Protein AF-A0AA43XLQ8-F1 (afdb_monomer)

Mean predicted aligned error: 7.28 Å

Solvent-accessible surface area (backbone atoms only — not comparable to full-atom values): 26152 Å² total; per-residue (Å²): 112,74,66,59,52,55,52,51,50,52,51,51,52,53,52,49,51,51,51,51,29,62,69,26,48,48,30,49,65,50,53,65,51,51,54,58,54,24,73,74,65,83,45,82,80,80,60,92,58,42,66,61,52,17,30,48,34,40,68,54,58,71,58,73,44,87,65,28,51,55,45,59,53,69,38,20,58,59,48,51,73,43,48,46,49,59,72,59,63,74,63,28,41,79,79,71,58,62,76,65,50,43,72,56,41,68,89,43,105,58,74,56,87,48,69,36,69,64,43,58,72,78,36,66,66,88,72,57,66,35,42,43,27,49,44,31,41,49,55,48,55,48,66,53,79,64,44,72,75,60,67,26,56,58,54,21,51,52,50,50,63,73,67,49,59,74,74,64,90,67,60,83,88,61,51,69,46,75,47,73,63,53,95,56,67,73,90,66,60,49,39,38,30,41,35,42,40,48,56,95,59,68,53,53,57,48,32,39,23,34,30,34,41,70,58,54,68,67,46,43,50,26,20,61,66,76,56,56,79,78,46,69,68,63,51,51,52,51,50,54,48,52,54,48,51,60,72,69,65,39,46,35,36,36,30,21,30,46,58,39,55,68,73,49,51,44,60,54,47,51,46,20,18,75,70,60,18,30,40,35,36,12,28,27,39,44,41,23,54,76,39,33,51,44,46,34,40,36,41,30,44,41,32,58,53,98,88,41,71,35,37,49,57,48,72,40,63,62,72,43,78,43,73,65,55,51,53,54,45,44,72,73,70,32,42,71,73,51,62,83,46,30,67,46,53,43,38,36,47,28,86,38,30,32,38,73,41,56,40,56,39,63,74,41,60,66,70,56,51,68,46,33,43,64,32,56,30,40,35,33,18,19,74,59,78,64,52,71,63,52,54,52,46,52,57,46,45,11,41,65,27,54,20,34,33,37,33,7,16,23,8,85,61,18,69,21,30,34,33,40,35,36,56,88,94,66,15,59,73,35,75,38,73,50,56,91,66,73,47,68,52,71,37,77,47,60,49,48,65,50,51,61,50,61,66,45,53,70,75,61,27,68,75,40,82,83,42,55,69,80,42,88,91,58,49,51,65,51,48,51,51,52,66,72,75,106

Secondary structure (DSSP, 8-state):
-HHHHHHHHHHHHHHHHHHHHHHHTTBTHHHHHHHHHHHHTT-PPPPTTHHHHHHHHHHTT-S-GGGSSSGGGGGBTTGGG-SBSTT------GGG-SSSSTTTSTT-SS----B-HHHHHHS-----HHHHHHHHHHHHHHH--SS---THHHHHHHHHHHTTGGG----GGGSPEEE------GGG-EEEEEEEE--SS--SEEEEEEEE----HHHHHHHHTT-----HHHHHHHHHHHHHHHHTT-SEEEPPTT-B-GGGHHHHHHHHHHHT-EEEEEEEEEE-TT-BEEEEEEEEEEEEETTEEEEEEEEEE-S---HHHHHHHHHTTPBPP--SSEEEEEEEETTEEEEEEEGGGGG-HHHHHHTTTT-SEEEEE---S-HHHHHHHHHHHIIIIISEEEEE--TTT--EEEE-SS-TTTSEEEEE---SS-EEEEEEEEHHHHHHHHHS-HHHHHH--SSPPPPTT--HHHHHHHHHH-

Radius of gyration: 24.79 Å; Cα contacts (8 Å, |Δi|>4): 915; chains: 1; bounding box: 63×49×90 Å

Structure (mmCIF, N/CA/C/O backbone):
data_AF-A0AA43XLQ8-F1
#
_entry.id   AF-A0AA43XLQ8-F1
#
loop_
_atom_site.group_PDB
_atom_site.id
_atom_site.type_symbol
_atom_site.label_atom_id
_atom_site.label_alt_id
_atom_site.label_comp_id
_atom_site.label_asym_id
_atom_site.label_entity_id
_atom_site.label_seq_id
_atom_site.pdbx_PDB_ins_code
_atom_site.Cartn_x
_atom_site.Cartn_y
_atom_site.Cartn_z
_atom_site.occupancy
_atom_site.B_iso_or_equiv
_atom_site.auth_seq_id
_atom_site.auth_comp_id
_atom_site.auth_asym_id
_atom_site.auth_atom_id
_atom_site.pdbx_PDB_model_num
ATOM 1 N N . MET A 1 1 ? 1.310 13.097 -62.082 1.00 57.84 1 MET A N 1
ATOM 2 C CA . MET A 1 1 ? 0.957 11.787 -61.476 1.00 57.84 1 MET A CA 1
ATOM 3 C C . MET A 1 1 ? 2.176 11.044 -60.933 1.00 57.84 1 MET A C 1
ATOM 5 O O . MET A 1 1 ? 2.191 10.805 -59.738 1.00 57.84 1 MET A O 1
ATOM 9 N N . LYS A 1 2 ? 3.208 10.740 -61.739 1.00 58.69 2 LYS A N 1
ATOM 10 C CA . LYS A 1 2 ? 4.413 10.018 -61.265 1.00 58.69 2 LYS A CA 1
ATOM 11 C C . LYS A 1 2 ? 5.279 10.787 -60.248 1.00 58.69 2 LYS A C 1
ATOM 13 O O . LYS A 1 2 ? 5.874 10.162 -59.378 1.00 58.69 2 LYS A O 1
ATOM 18 N N . GLU A 1 3 ? 5.339 12.121 -60.325 1.00 61.22 3 GLU A N 1
ATOM 19 C CA . GLU A 1 3 ? 6.032 12.942 -59.311 1.00 61.22 3 GLU A CA 1
ATOM 20 C C . GLU A 1 3 ? 5.345 12.865 -57.942 1.00 61.22 3 GLU A C 1
ATOM 22 O O . GLU A 1 3 ? 6.008 12.542 -56.960 1.00 61.22 3 GLU A O 1
ATOM 27 N N . ASN A 1 4 ? 4.016 13.014 -57.894 1.00 73.56 4 ASN A N 1
ATOM 28 C CA . ASN A 1 4 ? 3.243 12.860 -56.655 1.00 73.56 4 ASN A CA 1
ATOM 29 C C . ASN A 1 4 ? 3.383 11.453 -56.051 1.00 73.56 4 ASN A C 1
ATOM 31 O O . ASN A 1 4 ? 3.416 11.310 -54.837 1.00 73.56 4 ASN A O 1
ATOM 35 N N . GLU A 1 5 ? 3.481 10.405 -56.873 1.00 81.12 5 GLU A N 1
ATOM 36 C CA . GLU A 1 5 ? 3.654 9.028 -56.390 1.00 81.12 5 GLU A CA 1
ATOM 37 C C . GLU A 1 5 ? 5.019 8.816 -55.715 1.00 81.12 5 GLU A C 1
ATOM 39 O O . GLU A 1 5 ? 5.106 8.202 -54.649 1.00 81.12 5 GLU A O 1
ATOM 44 N N . LYS A 1 6 ? 6.087 9.379 -56.293 1.00 84.56 6 LYS A N 1
ATOM 45 C CA . LYS A 1 6 ? 7.432 9.337 -55.705 1.00 84.56 6 LYS A CA 1
ATOM 46 C C . LYS A 1 6 ? 7.492 10.111 -54.387 1.00 84.56 6 LYS A C 1
ATOM 48 O O . LYS A 1 6 ? 8.097 9.633 -53.430 1.00 84.56 6 LYS A O 1
ATOM 53 N N . GLU A 1 7 ? 6.853 11.274 -54.336 1.00 89.00 7 GLU A N 1
ATOM 54 C CA . GLU A 1 7 ? 6.791 12.117 -53.141 1.00 89.00 7 GLU A CA 1
ATOM 55 C C . GLU A 1 7 ? 5.996 11.437 -52.012 1.00 89.00 7 GLU A C 1
ATOM 57 O O . GLU A 1 7 ? 6.475 11.327 -50.884 1.00 89.00 7 GLU A O 1
ATOM 62 N N . VAL A 1 8 ? 4.827 10.867 -52.328 1.00 88.75 8 VAL A N 1
ATOM 63 C CA . VAL A 1 8 ? 4.016 10.086 -51.378 1.00 88.75 8 VAL A CA 1
ATOM 64 C C . VAL A 1 8 ? 4.800 8.895 -50.832 1.00 88.75 8 VAL A C 1
ATOM 66 O O . VAL A 1 8 ? 4.791 8.664 -49.623 1.00 88.75 8 VAL A O 1
ATOM 69 N N . LYS A 1 9 ? 5.527 8.164 -51.686 1.00 85.25 9 LYS A N 1
ATOM 70 C CA . LYS A 1 9 ? 6.374 7.049 -51.243 1.00 85.25 9 LYS A CA 1
ATOM 71 C C . LYS A 1 9 ? 7.441 7.510 -50.245 1.00 85.25 9 LYS A C 1
ATOM 73 O O . LYS A 1 9 ? 7.576 6.898 -49.190 1.00 85.25 9 LYS A O 1
ATOM 78 N N . GLN A 1 10 ? 8.134 8.615 -50.526 1.00 86.38 10 GLN A N 1
ATOM 79 C CA . GLN A 1 10 ? 9.132 9.184 -49.612 1.00 86.38 10 GLN A CA 1
ATOM 80 C C . GLN A 1 10 ? 8.523 9.607 -48.267 1.00 86.38 10 GLN A C 1
ATOM 82 O O . GLN A 1 10 ? 9.119 9.376 -47.213 1.00 86.38 10 GLN A O 1
ATOM 87 N N . TYR A 1 11 ? 7.324 10.197 -48.276 1.00 88.94 11 TYR A N 1
ATOM 88 C CA . TYR A 1 11 ? 6.622 10.545 -47.040 1.00 88.94 11 TYR A CA 1
ATOM 89 C C . TYR A 1 11 ? 6.239 9.314 -46.218 1.00 88.94 11 TYR A C 1
ATOM 91 O O . TYR A 1 11 ? 6.401 9.327 -44.996 1.00 88.94 11 TYR A O 1
ATOM 99 N N . LEU A 1 12 ? 5.764 8.250 -46.869 1.00 87.12 12 LEU A N 1
ATOM 100 C CA . LEU A 1 12 ? 5.409 6.998 -46.203 1.00 87.12 12 LEU A CA 1
ATOM 101 C C . LEU A 1 12 ? 6.636 6.293 -45.613 1.00 87.12 12 LEU A C 1
ATOM 103 O O . LEU A 1 12 ? 6.569 5.832 -44.475 1.00 87.12 12 LEU A O 1
ATOM 107 N N . GLU A 1 13 ? 7.763 6.268 -46.330 1.00 83.94 13 GLU A N 1
ATOM 108 C CA . GLU A 1 13 ? 9.038 5.735 -45.826 1.00 83.94 13 GLU A CA 1
ATOM 109 C C . GLU A 1 13 ? 9.489 6.501 -44.574 1.00 83.94 13 GLU A C 1
ATOM 111 O O . GLU A 1 13 ? 9.704 5.908 -43.517 1.00 83.94 13 GLU A O 1
ATOM 116 N N . LYS A 1 14 ? 9.491 7.840 -44.630 1.00 84.88 14 LYS A N 1
ATOM 117 C CA . LYS A 1 14 ? 9.843 8.683 -43.478 1.00 84.88 14 LYS A CA 1
ATOM 118 C C . LYS A 1 14 ? 8.888 8.501 -42.293 1.00 84.88 14 LYS A C 1
ATOM 120 O O . LYS A 1 14 ? 9.316 8.522 -41.138 1.00 84.88 14 LYS A O 1
ATOM 125 N N . HIS A 1 15 ? 7.591 8.340 -42.553 1.00 87.50 15 HIS A N 1
ATOM 126 C CA . HIS A 1 15 ? 6.604 8.061 -41.512 1.00 87.50 15 HIS A CA 1
ATOM 127 C C . HIS A 1 15 ? 6.838 6.692 -40.856 1.00 87.50 15 HIS A C 1
ATOM 129 O O . HIS A 1 15 ? 6.741 6.571 -39.631 1.00 87.50 15 HIS A O 1
ATOM 135 N N . CYS A 1 16 ? 7.182 5.678 -41.654 1.00 85.81 16 CYS A N 1
ATOM 136 C CA . CYS A 1 16 ? 7.530 4.348 -41.167 1.00 85.81 16 CYS A CA 1
ATOM 137 C C . CYS A 1 16 ? 8.781 4.398 -40.277 1.00 85.81 16 CYS A C 1
ATOM 139 O O . CYS A 1 16 ? 8.730 3.928 -39.139 1.00 85.81 16 CYS A O 1
ATOM 141 N N . ASP A 1 17 ? 9.846 5.069 -40.731 1.00 85.25 17 ASP A N 1
ATOM 142 C CA . ASP A 1 17 ? 11.076 5.276 -39.956 1.00 85.25 17 ASP A CA 1
ATOM 143 C C . ASP A 1 17 ? 10.790 5.913 -38.595 1.00 85.25 17 ASP A C 1
ATOM 145 O O . ASP A 1 17 ? 11.192 5.386 -37.557 1.00 85.25 17 ASP A O 1
ATOM 149 N N . LEU A 1 18 ? 10.044 7.020 -38.573 1.00 86.75 18 LEU A N 1
ATOM 150 C CA . LEU A 1 18 ? 9.690 7.707 -37.329 1.00 86.75 18 LEU A CA 1
ATOM 151 C C . LEU A 1 18 ? 8.863 6.819 -36.392 1.00 86.75 18 LEU A C 1
ATOM 153 O O . LEU A 1 18 ? 9.081 6.834 -35.179 1.00 86.75 18 LEU A O 1
ATOM 157 N N . SER A 1 19 ? 7.947 6.024 -36.942 1.00 87.75 19 SER A N 1
ATOM 158 C CA . SER A 1 19 ? 7.122 5.095 -36.165 1.00 87.75 19 SER A CA 1
ATOM 159 C C . SER A 1 19 ? 7.967 3.991 -35.522 1.00 87.75 19 SER A C 1
ATOM 161 O O . SER A 1 19 ? 7.789 3.690 -34.339 1.00 87.75 19 SER A O 1
ATOM 163 N N . ILE A 1 20 ? 8.938 3.438 -36.261 1.00 87.69 20 ILE A N 1
ATOM 164 C CA . ILE A 1 20 ? 9.906 2.459 -35.744 1.00 87.69 20 ILE A CA 1
ATOM 165 C C . ILE A 1 20 ? 10.763 3.098 -34.649 1.00 87.69 20 ILE A C 1
ATOM 167 O O . ILE A 1 20 ? 10.885 2.535 -33.561 1.00 87.69 20 ILE A O 1
ATOM 171 N N . VAL A 1 21 ? 11.308 4.295 -34.891 1.00 89.44 21 VAL A N 1
ATOM 172 C CA . VAL A 1 21 ? 12.135 5.025 -33.918 1.00 89.44 21 VAL A CA 1
ATOM 173 C C . VAL A 1 21 ? 11.363 5.258 -32.615 1.00 89.44 21 VAL A C 1
ATOM 175 O O . VAL A 1 21 ? 11.886 4.992 -31.530 1.00 89.44 21 VAL A O 1
ATOM 178 N N . GLN A 1 22 ? 10.105 5.702 -32.692 1.00 86.81 22 GLN A N 1
ATOM 179 C CA . GLN A 1 22 ? 9.258 5.913 -31.516 1.00 86.81 22 GLN A CA 1
ATOM 180 C C . GLN A 1 22 ? 8.972 4.607 -30.765 1.00 86.81 22 GLN A C 1
ATOM 182 O O . GLN A 1 22 ? 9.093 4.576 -29.537 1.00 86.81 22 GLN A O 1
ATOM 187 N N . ALA A 1 23 ? 8.635 3.526 -31.475 1.00 84.81 23 ALA A N 1
ATOM 188 C CA . ALA A 1 23 ? 8.345 2.222 -30.876 1.00 84.81 23 ALA A CA 1
ATOM 189 C C . ALA A 1 23 ? 9.579 1.597 -30.197 1.00 84.81 23 ALA A C 1
ATOM 191 O O . ALA A 1 23 ? 9.478 1.043 -29.100 1.00 84.81 23 ALA A O 1
ATOM 192 N N . CYS A 1 24 ? 10.754 1.738 -30.813 1.00 88.69 24 CYS A N 1
ATOM 193 C CA . CYS A 1 24 ? 12.018 1.183 -30.330 1.00 88.69 24 CYS A CA 1
ATOM 194 C C . CYS A 1 24 ? 12.719 2.080 -29.302 1.00 88.69 24 CYS A C 1
ATOM 196 O O . CYS A 1 24 ? 13.603 1.615 -28.583 1.00 88.69 24 CYS A O 1
ATOM 198 N N . SER A 1 25 ? 12.302 3.342 -29.162 1.00 88.50 25 SER A N 1
ATOM 199 C CA . SER A 1 25 ? 12.921 4.305 -28.244 1.00 88.50 25 SER A CA 1
ATOM 200 C C . SER A 1 25 ? 12.950 3.840 -26.786 1.00 88.50 25 SER A C 1
ATOM 202 O O . SER A 1 25 ? 13.812 4.268 -26.038 1.00 88.50 25 SER A O 1
ATOM 204 N N . LEU A 1 26 ? 12.092 2.926 -26.335 1.00 85.62 26 LEU A N 1
ATOM 205 C CA . LEU A 1 26 ? 12.175 2.381 -24.971 1.00 85.62 26 LEU A CA 1
ATOM 206 C C . LEU A 1 26 ? 13.019 1.101 -24.879 1.00 85.62 26 LEU A C 1
ATOM 208 O O . LEU A 1 26 ? 13.525 0.766 -23.807 1.00 85.62 26 LEU A O 1
ATOM 212 N N . ASN A 1 27 ? 13.209 0.398 -25.995 1.00 86.81 27 ASN A N 1
ATOM 213 C CA . ASN A 1 27 ? 13.949 -0.854 -26.071 1.00 86.81 27 ASN A CA 1
ATOM 214 C C . ASN A 1 27 ? 14.595 -1.024 -27.457 1.00 86.81 27 ASN A C 1
ATOM 216 O O . ASN A 1 27 ? 13.992 -1.570 -28.379 1.00 86.81 27 ASN A O 1
ATOM 220 N N . LEU A 1 28 ? 15.855 -0.606 -27.571 1.00 84.19 28 LEU A N 1
ATOM 221 C CA . LEU A 1 28 ? 16.672 -0.698 -28.783 1.00 84.19 28 LEU A CA 1
ATOM 222 C C . LEU A 1 28 ? 16.911 -2.148 -29.218 1.00 84.19 28 LEU A C 1
ATOM 224 O O . LEU A 1 28 ? 17.157 -2.394 -30.393 1.00 84.19 28 LEU A O 1
ATOM 228 N N . ASN A 1 29 ? 16.780 -3.133 -28.318 1.00 83.81 29 ASN A N 1
ATOM 229 C CA . ASN A 1 29 ? 16.884 -4.546 -28.704 1.00 83.81 29 ASN A CA 1
ATOM 230 C C . ASN A 1 29 ? 15.753 -4.979 -29.655 1.00 83.81 29 ASN A C 1
ATOM 232 O O . ASN A 1 29 ? 15.859 -6.023 -30.291 1.00 83.81 29 ASN A O 1
ATOM 236 N N . ILE A 1 30 ? 14.669 -4.202 -29.763 1.00 85.62 30 ILE A N 1
ATOM 237 C CA . ILE A 1 30 ? 13.607 -4.465 -30.740 1.00 85.62 30 ILE A CA 1
ATOM 238 C C . ILE A 1 30 ? 14.125 -4.258 -32.169 1.00 85.62 30 ILE A C 1
ATOM 240 O O . ILE A 1 30 ? 13.735 -5.016 -33.050 1.00 85.62 30 ILE A O 1
ATOM 244 N N . LEU A 1 31 ? 15.057 -3.325 -32.400 1.00 84.75 31 LEU A N 1
ATOM 245 C CA . LEU A 1 31 ? 15.636 -3.093 -33.731 1.00 84.75 31 LEU A CA 1
ATOM 246 C C . LEU A 1 31 ? 16.285 -4.365 -34.286 1.00 84.75 31 LEU A C 1
ATOM 248 O O . LEU A 1 31 ? 16.006 -4.768 -35.410 1.00 84.75 31 LEU A O 1
ATOM 252 N N . THR A 1 32 ? 17.045 -5.074 -33.449 1.00 82.25 32 THR A N 1
ATOM 253 C CA . THR A 1 32 ? 17.681 -6.347 -33.825 1.00 82.25 32 THR A CA 1
ATOM 254 C C . THR A 1 32 ? 16.678 -7.479 -34.056 1.00 82.25 32 THR A C 1
ATOM 256 O O . THR A 1 32 ? 16.993 -8.429 -34.770 1.00 82.25 32 THR A O 1
ATOM 259 N N . LEU A 1 33 ? 15.483 -7.416 -33.461 1.00 82.31 33 LEU A N 1
ATOM 260 C CA . LEU A 1 33 ? 14.405 -8.370 -33.736 1.00 82.31 33 LEU A CA 1
ATOM 261 C C . LEU A 1 33 ? 13.724 -8.063 -35.074 1.00 82.31 33 LEU A C 1
ATOM 263 O O . LEU A 1 33 ? 13.536 -8.980 -35.868 1.00 82.31 33 LEU A O 1
ATOM 267 N N . ILE A 1 34 ? 13.424 -6.789 -35.343 1.00 81.25 34 ILE A N 1
ATOM 268 C CA . ILE A 1 34 ? 12.820 -6.347 -36.609 1.00 81.25 34 ILE A CA 1
ATOM 269 C C . ILE A 1 34 ? 13.750 -6.672 -37.785 1.00 81.25 34 ILE A C 1
ATOM 271 O O . ILE A 1 34 ? 13.300 -7.203 -38.794 1.00 81.25 34 ILE A O 1
ATOM 275 N N . GLU A 1 35 ? 15.057 -6.425 -37.656 1.00 79.44 35 GLU A N 1
ATOM 276 C CA . GLU A 1 35 ? 16.027 -6.760 -38.707 1.00 79.44 35 GLU A CA 1
ATOM 277 C C . GLU A 1 35 ? 16.051 -8.256 -39.043 1.00 79.44 35 GLU A C 1
ATOM 279 O O . GLU A 1 35 ? 16.190 -8.623 -40.210 1.00 79.44 35 GLU A O 1
ATOM 284 N N . LYS A 1 36 ? 15.925 -9.127 -38.033 1.00 78.69 36 LYS A N 1
ATOM 285 C CA . LYS A 1 36 ? 15.881 -10.581 -38.240 1.00 78.69 36 LYS A CA 1
ATOM 286 C C . LYS A 1 36 ? 14.610 -11.010 -38.967 1.00 78.69 36 LYS A C 1
ATOM 288 O O . LYS A 1 36 ? 14.699 -11.843 -39.862 1.00 78.69 36 LYS A O 1
ATOM 293 N N . ASP A 1 37 ? 13.470 -10.435 -38.598 1.00 77.44 37 ASP A N 1
ATOM 294 C CA . ASP A 1 37 ? 12.170 -10.757 -39.192 1.00 77.44 37 ASP A CA 1
ATOM 295 C C . ASP A 1 37 ? 12.058 -10.237 -40.638 1.00 77.44 37 ASP A C 1
ATOM 297 O O . ASP A 1 37 ? 11.643 -10.958 -41.543 1.00 77.44 37 ASP A O 1
ATOM 301 N N . ASN A 1 38 ? 12.546 -9.021 -40.908 1.00 74.88 38 ASN A N 1
ATOM 302 C CA . ASN A 1 38 ? 12.497 -8.429 -42.249 1.00 74.88 38 ASN A CA 1
ATOM 303 C C . ASN A 1 38 ? 13.433 -9.120 -43.248 1.00 74.88 38 ASN A C 1
ATOM 305 O O . ASN A 1 38 ? 13.084 -9.215 -44.423 1.00 74.88 38 ASN A O 1
ATOM 309 N N . ARG A 1 39 ? 14.584 -9.649 -42.802 1.00 65.50 39 ARG A N 1
ATOM 310 C CA . ARG A 1 39 ? 15.455 -10.494 -43.646 1.00 65.50 39 ARG A CA 1
ATOM 311 C C . ARG A 1 39 ? 14.777 -11.795 -44.077 1.00 65.50 39 ARG A C 1
ATOM 313 O O . ARG A 1 39 ? 15.174 -12.352 -45.092 1.00 65.50 39 ARG A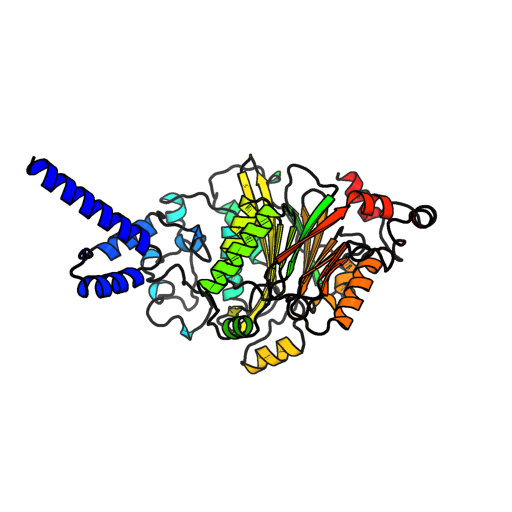 O 1
ATOM 320 N N . ALA A 1 40 ? 13.796 -12.283 -43.317 1.00 63.31 40 ALA A N 1
ATOM 321 C CA . ALA A 1 40 ? 13.066 -13.504 -43.643 1.00 63.31 40 ALA A CA 1
ATOM 322 C C . ALA A 1 40 ? 11.910 -13.273 -44.637 1.00 63.31 40 ALA A C 1
ATOM 324 O O . ALA A 1 40 ? 11.485 -14.227 -45.279 1.00 63.31 40 ALA A O 1
ATOM 325 N N . ASN A 1 41 ? 11.426 -12.030 -44.779 1.00 64.62 41 ASN A N 1
ATOM 326 C CA . ASN A 1 41 ? 10.175 -11.705 -45.479 1.00 64.62 41 ASN A CA 1
ATOM 327 C C . ASN A 1 41 ? 10.313 -10.629 -46.582 1.00 64.62 41 ASN A C 1
ATOM 329 O O . ASN A 1 41 ? 9.302 -10.051 -46.974 1.00 64.62 41 ASN A O 1
ATOM 333 N N . ASP A 1 42 ? 11.531 -10.301 -47.041 1.00 64.69 42 ASP A N 1
ATOM 334 C CA . ASP A 1 42 ? 11.804 -9.176 -47.967 1.00 64.69 42 ASP A CA 1
ATOM 335 C C . ASP A 1 42 ? 11.136 -7.848 -47.527 1.00 64.69 42 ASP A C 1
ATOM 337 O O . ASP A 1 42 ? 10.612 -7.068 -48.325 1.00 64.69 42 ASP A O 1
ATOM 341 N N . GLY A 1 43 ? 11.139 -7.598 -46.212 1.00 66.88 43 GLY A N 1
ATOM 342 C CA . GLY A 1 43 ? 10.469 -6.460 -45.580 1.00 66.88 43 GLY A CA 1
ATOM 343 C C . GLY A 1 43 ? 11.244 -5.137 -45.649 1.00 66.88 43 GLY A C 1
ATOM 344 O O . GLY A 1 43 ? 12.369 -5.053 -46.145 1.00 66.88 43 GLY A O 1
ATOM 345 N N . TYR A 1 44 ? 10.646 -4.078 -45.092 1.00 70.94 44 TYR A N 1
ATOM 346 C CA . TYR A 1 44 ? 11.248 -2.742 -44.996 1.00 70.94 44 TYR A CA 1
ATOM 347 C C . TYR A 1 44 ? 12.640 -2.780 -44.334 1.00 70.94 44 TYR A C 1
ATOM 349 O O . TYR A 1 44 ? 12.805 -3.319 -43.237 1.00 70.94 44 TYR A O 1
ATOM 357 N N . LYS A 1 45 ? 13.661 -2.196 -44.972 1.00 74.25 45 LYS A N 1
ATOM 358 C CA . LYS A 1 45 ? 15.013 -2.136 -44.395 1.00 74.25 45 LYS A CA 1
ATOM 359 C C . LYS A 1 45 ? 15.100 -0.992 -43.391 1.00 74.25 45 LYS A C 1
ATOM 361 O O . LYS A 1 45 ? 14.901 0.160 -43.756 1.00 74.25 45 LYS A O 1
ATOM 366 N N . ILE A 1 46 ? 15.429 -1.320 -42.142 1.00 76.88 46 ILE A N 1
ATOM 367 C CA . ILE A 1 46 ? 15.698 -0.316 -41.109 1.00 76.88 46 ILE A CA 1
ATOM 368 C C . ILE A 1 46 ? 16.910 0.522 -41.530 1.00 76.88 46 ILE A C 1
ATOM 370 O O . ILE A 1 46 ? 17.914 -0.015 -42.000 1.00 76.88 46 ILE A O 1
ATOM 374 N N . ASN A 1 47 ? 16.805 1.838 -41.360 1.00 77.38 47 ASN A N 1
ATOM 375 C CA . ASN A 1 47 ? 17.886 2.778 -41.622 1.00 77.38 47 ASN A CA 1
ATOM 376 C C . ASN A 1 47 ? 19.035 2.587 -40.611 1.00 77.38 47 ASN A C 1
ATOM 378 O O . ASN A 1 47 ? 18.804 2.470 -39.409 1.00 77.38 47 ASN A O 1
ATOM 382 N N . GLU A 1 48 ? 20.286 2.620 -41.071 1.00 78.25 48 GLU A N 1
ATOM 383 C CA . GLU A 1 48 ? 21.473 2.470 -40.211 1.00 78.25 48 GLU A CA 1
ATOM 384 C C . GLU A 1 48 ? 21.525 3.505 -39.068 1.00 78.25 48 GLU A C 1
ATOM 386 O O . GLU A 1 48 ? 22.066 3.231 -37.999 1.00 78.25 48 GLU A O 1
ATOM 391 N N . ASN A 1 49 ? 20.911 4.681 -39.247 1.00 85.31 49 ASN A N 1
ATOM 392 C CA . ASN A 1 49 ? 20.861 5.737 -38.231 1.00 85.31 49 ASN A CA 1
ATOM 393 C C . ASN A 1 49 ? 19.674 5.611 -37.241 1.00 85.31 49 ASN A C 1
ATOM 395 O O . ASN A 1 49 ? 19.532 6.439 -36.340 1.00 85.31 49 ASN A O 1
ATOM 399 N N . THR A 1 50 ? 18.807 4.596 -37.354 1.00 86.81 50 THR A N 1
ATOM 400 C CA . THR A 1 50 ? 17.612 4.453 -36.495 1.00 86.81 50 THR A CA 1
ATOM 401 C C . THR A 1 50 ? 17.952 4.407 -34.999 1.00 86.81 50 THR A C 1
ATOM 403 O O . THR A 1 50 ? 17.245 5.024 -34.202 1.00 86.81 50 THR A O 1
ATOM 406 N N . GLU A 1 51 ? 19.048 3.751 -34.599 1.00 87.31 51 GLU A N 1
ATOM 407 C CA . GLU A 1 51 ? 19.499 3.743 -33.196 1.00 87.31 51 GLU A CA 1
ATOM 408 C C . GLU A 1 51 ? 19.848 5.161 -32.709 1.00 87.31 51 GLU A C 1
ATOM 410 O O . GLU A 1 51 ? 19.365 5.589 -31.658 1.00 87.31 51 GLU A O 1
ATOM 415 N N . GLY A 1 52 ? 20.594 5.931 -33.509 1.00 89.12 52 GLY A N 1
ATOM 416 C CA . GLY A 1 52 ? 20.948 7.318 -33.201 1.00 89.12 52 GLY A CA 1
ATOM 417 C C . GLY A 1 52 ? 19.729 8.239 -33.080 1.00 89.12 52 GLY A C 1
ATOM 418 O O . GLY A 1 52 ? 19.686 9.103 -32.199 1.00 89.12 52 GLY A O 1
ATOM 419 N N . GLU A 1 53 ? 18.698 8.034 -33.905 1.00 90.44 53 GLU A N 1
ATOM 420 C CA . GLU A 1 53 ? 17.422 8.754 -33.789 1.00 90.44 53 GLU A CA 1
ATOM 421 C C . GLU A 1 53 ? 16.645 8.367 -32.518 1.00 90.44 53 GLU A C 1
ATOM 423 O O . GLU A 1 53 ? 16.086 9.240 -31.845 1.00 90.44 53 GLU A O 1
ATOM 428 N N . CYS A 1 54 ? 16.668 7.092 -32.107 1.00 89.50 54 CYS A N 1
ATOM 429 C CA . CYS A 1 54 ? 16.098 6.679 -30.823 1.00 89.50 54 CYS A CA 1
ATOM 430 C C . CYS A 1 54 ? 16.815 7.360 -29.643 1.00 89.50 54 CYS A C 1
ATOM 432 O O . CYS A 1 54 ? 16.158 7.840 -28.715 1.00 89.50 54 CYS A O 1
ATOM 434 N N . GLU A 1 55 ? 18.150 7.449 -29.674 1.00 87.75 55 GLU A N 1
ATOM 435 C CA . GLU A 1 55 ? 18.929 8.166 -28.655 1.00 87.75 55 GLU A CA 1
ATOM 436 C C . GLU A 1 55 ? 18.592 9.664 -28.615 1.00 87.75 55 GLU A C 1
ATOM 438 O O . GLU A 1 55 ? 18.544 10.267 -27.539 1.00 87.75 55 GLU A O 1
ATOM 443 N N . LYS A 1 56 ? 18.345 10.291 -29.774 1.00 88.56 56 LYS A N 1
ATOM 444 C CA . LYS A 1 56 ? 17.897 11.691 -29.853 1.00 88.56 56 LYS A CA 1
ATOM 445 C C . LYS A 1 56 ? 16.515 11.880 -29.224 1.00 88.56 56 LYS A C 1
ATOM 447 O O . LYS A 1 56 ? 16.371 12.791 -28.411 1.00 88.56 56 LYS A O 1
ATOM 452 N N . LEU A 1 57 ? 15.538 11.007 -29.504 1.00 89.06 57 LEU A N 1
ATOM 453 C CA . LEU A 1 57 ? 14.214 11.070 -28.859 1.00 89.06 57 LEU A CA 1
ATOM 454 C C . LEU A 1 57 ? 14.307 10.964 -27.333 1.00 89.06 57 LEU A C 1
ATOM 456 O O . LEU A 1 57 ? 13.643 11.718 -26.623 1.00 89.06 57 LEU A O 1
ATOM 460 N N . ARG A 1 58 ? 15.158 10.068 -26.818 1.00 86.81 58 ARG A N 1
ATOM 461 C CA . ARG A 1 58 ? 15.402 9.938 -25.371 1.00 86.81 58 ARG A CA 1
ATOM 462 C C . ARG A 1 58 ? 16.001 11.203 -24.775 1.00 86.81 58 ARG A C 1
ATOM 464 O O . ARG A 1 58 ? 15.509 11.683 -23.759 1.00 86.81 58 ARG A O 1
ATOM 471 N N . ARG A 1 59 ? 17.043 11.757 -25.410 1.00 84.38 59 ARG A N 1
ATOM 472 C CA . ARG A 1 59 ? 17.682 13.014 -24.976 1.00 84.38 59 ARG A CA 1
ATOM 473 C C . ARG A 1 59 ? 16.703 14.183 -24.968 1.00 84.38 59 ARG A C 1
ATOM 475 O O . ARG A 1 59 ? 16.771 15.013 -24.069 1.00 84.38 59 ARG A O 1
ATOM 482 N N . ALA A 1 60 ? 15.785 14.211 -25.930 1.00 86.50 60 ALA A N 1
ATOM 483 C CA . ALA A 1 60 ? 14.719 15.200 -26.018 1.00 86.50 60 ALA A CA 1
ATOM 484 C C . ALA A 1 60 ? 13.537 14.931 -25.065 1.00 86.50 60 ALA A C 1
ATOM 486 O O . ALA A 1 60 ? 12.591 15.712 -25.062 1.00 86.50 60 ALA A O 1
ATOM 487 N N . ASN A 1 61 ? 13.564 13.852 -24.269 1.00 85.06 61 ASN A N 1
ATOM 488 C CA . ASN A 1 61 ? 12.464 13.435 -23.389 1.00 85.06 61 ASN A CA 1
ATOM 489 C C . ASN A 1 61 ? 11.126 13.225 -24.136 1.00 85.06 61 ASN A C 1
ATOM 491 O O . ASN A 1 61 ? 10.047 13.411 -23.584 1.00 85.06 61 ASN A O 1
ATOM 495 N N . LEU A 1 62 ? 11.191 12.826 -25.412 1.00 86.62 62 LEU A N 1
ATOM 496 C CA . LEU A 1 62 ? 10.033 12.567 -26.277 1.00 86.62 62 LEU A CA 1
ATOM 497 C C . LEU A 1 62 ? 9.693 11.072 -26.312 1.00 86.62 62 LEU A C 1
ATOM 499 O O . LEU A 1 62 ? 9.464 10.484 -27.370 1.00 86.62 62 LEU A O 1
ATOM 503 N N . ILE A 1 63 ? 9.695 10.443 -25.138 1.00 85.88 63 ILE A N 1
ATOM 504 C CA . ILE A 1 63 ? 9.370 9.027 -24.958 1.00 85.88 63 ILE A CA 1
ATOM 505 C C . ILE A 1 63 ? 8.190 8.876 -24.002 1.00 85.88 63 ILE A C 1
ATOM 507 O O . ILE A 1 63 ? 7.814 9.787 -23.272 1.00 85.88 63 ILE A O 1
ATOM 511 N N . LYS A 1 64 ? 7.576 7.694 -23.993 1.00 83.00 64 LYS A N 1
ATOM 512 C CA . LYS A 1 64 ? 6.464 7.404 -23.083 1.00 83.00 64 LYS A CA 1
ATOM 513 C C . LYS A 1 64 ? 7.000 7.040 -21.694 1.00 83.00 64 LYS A C 1
ATOM 515 O O . LYS A 1 64 ? 7.052 5.862 -21.350 1.00 83.00 64 LYS A O 1
ATOM 520 N N . ASP A 1 65 ? 7.360 8.045 -20.893 1.00 82.75 65 ASP A N 1
ATOM 521 C CA . ASP A 1 65 ? 7.953 7.870 -19.551 1.00 82.75 65 ASP A CA 1
ATOM 522 C C . ASP A 1 65 ? 7.116 6.986 -18.617 1.00 82.75 65 ASP A C 1
ATOM 524 O O . ASP A 1 65 ? 7.658 6.254 -17.796 1.00 82.75 65 ASP A O 1
ATOM 528 N N . ASN A 1 66 ? 5.789 6.997 -18.776 1.00 80.44 66 ASN A N 1
ATOM 529 C CA . ASN A 1 66 ? 4.866 6.172 -17.987 1.00 80.44 66 ASN A CA 1
ATOM 530 C C . ASN A 1 66 ? 5.048 4.653 -18.193 1.00 80.44 66 ASN A C 1
ATOM 532 O O . ASN A 1 66 ? 4.464 3.873 -17.445 1.00 80.44 66 ASN A O 1
ATOM 536 N N . TYR A 1 67 ? 5.798 4.223 -19.214 1.00 82.19 67 TYR A N 1
ATOM 537 C CA . TYR A 1 67 ? 6.163 2.816 -19.417 1.00 82.19 67 TYR A CA 1
ATOM 538 C C . TYR A 1 67 ? 7.481 2.428 -18.745 1.00 82.19 67 TYR A C 1
ATOM 540 O O . TYR A 1 67 ? 7.819 1.245 -18.706 1.00 82.19 67 TYR A O 1
ATOM 548 N N . LEU A 1 68 ? 8.226 3.397 -18.216 1.00 83.44 68 LEU A N 1
ATOM 549 C CA . LEU A 1 68 ? 9.388 3.127 -17.387 1.00 83.44 68 LEU A CA 1
ATOM 550 C C . LEU A 1 68 ? 8.926 2.735 -15.986 1.00 83.44 68 LEU A C 1
ATOM 552 O O . LEU A 1 68 ? 7.973 3.303 -15.454 1.00 83.44 68 LEU A O 1
ATOM 556 N N . ILE A 1 69 ? 9.647 1.801 -15.363 1.00 80.75 69 ILE A N 1
ATOM 557 C CA . ILE A 1 69 ? 9.400 1.426 -13.965 1.00 80.75 69 ILE A CA 1
ATOM 558 C C . ILE A 1 69 ? 9.530 2.676 -13.086 1.00 80.75 69 ILE A C 1
ATOM 560 O O . ILE A 1 69 ? 8.619 2.999 -12.328 1.00 80.75 69 ILE A O 1
ATOM 564 N N . THR A 1 70 ? 10.620 3.427 -13.257 1.00 84.44 70 THR A N 1
ATOM 565 C CA . THR A 1 70 ? 10.869 4.700 -12.572 1.00 84.44 70 THR A CA 1
ATOM 566 C C . THR A 1 70 ? 10.989 5.820 -13.615 1.00 84.44 70 THR A C 1
ATOM 568 O O . THR A 1 70 ? 12.073 6.024 -14.163 1.00 84.44 70 THR A O 1
ATOM 571 N N . PRO A 1 71 ? 9.903 6.563 -13.902 1.00 87.12 71 PRO A N 1
ATOM 572 C CA . PRO A 1 71 ? 9.860 7.582 -14.960 1.00 87.12 71 PRO A CA 1
ATOM 573 C C . PRO A 1 71 ? 10.964 8.646 -14.897 1.00 87.12 71 PRO A C 1
ATOM 575 O O . PRO A 1 71 ? 11.482 9.070 -15.927 1.00 87.12 71 PRO A O 1
ATOM 578 N N . LEU A 1 72 ? 11.373 9.061 -13.693 1.00 85.56 72 LEU A N 1
ATOM 579 C CA . LEU A 1 72 ? 12.419 10.078 -13.523 1.00 85.56 72 LEU A CA 1
ATOM 580 C C . LEU A 1 72 ? 13.809 9.639 -13.962 1.00 85.56 72 LEU A C 1
ATOM 582 O O . LEU A 1 72 ? 14.673 10.484 -14.170 1.00 85.56 72 LEU A O 1
ATOM 586 N N . ILE A 1 73 ? 14.036 8.345 -14.154 1.00 80.56 73 ILE A N 1
ATOM 587 C CA . ILE A 1 73 ? 15.329 7.853 -14.623 1.00 80.56 73 ILE A CA 1
ATOM 588 C C . ILE A 1 73 ? 15.621 8.308 -16.057 1.00 80.56 73 ILE A C 1
ATOM 590 O O . ILE A 1 73 ? 16.784 8.387 -16.441 1.00 80.56 73 ILE A O 1
ATOM 594 N N . ASN A 1 74 ? 14.616 8.729 -16.833 1.00 83.06 74 ASN A N 1
ATOM 595 C CA . ASN A 1 74 ? 14.870 9.357 -18.132 1.00 83.06 74 ASN A CA 1
ATOM 596 C C . ASN A 1 74 ? 15.650 10.690 -18.039 1.00 83.06 74 ASN A C 1
ATOM 598 O O . ASN A 1 74 ? 16.252 11.157 -19.009 1.00 83.06 74 ASN A O 1
ATOM 602 N N . TYR A 1 75 ? 15.700 11.283 -16.847 1.00 83.69 75 TYR A N 1
ATOM 603 C CA . TYR A 1 75 ? 16.538 12.439 -16.559 1.00 83.69 75 TYR A CA 1
ATOM 604 C C . TYR A 1 75 ? 17.953 12.062 -16.108 1.00 83.69 75 TYR A C 1
ATOM 606 O O . TYR A 1 75 ? 18.760 12.955 -15.889 1.00 83.69 75 TYR A O 1
ATOM 614 N N . SER A 1 76 ? 18.298 10.782 -15.961 1.00 80.50 76 SER A N 1
ATOM 615 C CA . SER A 1 76 ? 19.636 10.370 -15.532 1.00 80.50 76 SER A CA 1
ATOM 616 C C . SER A 1 76 ? 20.689 10.532 -16.636 1.00 80.50 76 SER A C 1
ATOM 618 O O . SER A 1 76 ? 20.421 10.341 -17.826 1.00 80.50 76 SER A O 1
ATOM 620 N N . TYR A 1 77 ? 21.928 10.833 -16.238 1.00 77.50 77 TYR A N 1
ATOM 621 C CA . TYR A 1 77 ? 23.064 10.878 -17.162 1.00 77.50 77 TYR A CA 1
ATOM 622 C C . TYR A 1 77 ? 23.270 9.534 -17.879 1.00 77.50 77 TYR A C 1
ATOM 624 O O . TYR A 1 77 ? 23.264 8.472 -17.258 1.00 77.50 77 TYR A O 1
ATOM 632 N N . GLY A 1 78 ? 23.489 9.586 -19.197 1.00 72.69 78 GLY A N 1
ATOM 633 C CA . GLY A 1 78 ? 23.826 8.416 -20.016 1.00 72.69 78 GLY A CA 1
ATOM 634 C C . GLY A 1 78 ? 22.672 7.446 -20.282 1.00 72.69 78 GLY A C 1
ATOM 635 O O . GLY A 1 78 ? 22.906 6.380 -20.855 1.00 72.69 78 GLY A O 1
ATOM 636 N N . ILE A 1 79 ? 21.439 7.802 -19.902 1.00 74.94 79 ILE A N 1
ATOM 637 C CA . ILE A 1 79 ? 20.250 6.963 -20.104 1.00 74.94 79 ILE A CA 1
ATOM 638 C C . ILE A 1 79 ? 19.958 6.685 -21.583 1.00 74.94 79 ILE A C 1
ATOM 640 O O . ILE A 1 79 ? 19.469 5.618 -21.946 1.00 74.94 79 ILE A O 1
ATOM 644 N N . ASP A 1 80 ? 20.318 7.629 -22.452 1.00 72.25 80 ASP A N 1
ATOM 645 C CA . ASP A 1 80 ? 20.140 7.556 -23.897 1.00 72.25 80 ASP A CA 1
ATOM 646 C C . ASP A 1 80 ? 20.837 6.337 -24.507 1.00 72.25 80 ASP A C 1
ATOM 648 O O . ASP A 1 80 ? 20.273 5.726 -25.409 1.00 72.25 80 ASP A O 1
ATOM 652 N N . LYS A 1 81 ? 21.957 5.898 -23.919 1.00 71.00 81 LYS A N 1
ATOM 653 C CA . LYS A 1 81 ? 22.794 4.789 -24.407 1.00 71.00 81 LYS A CA 1
ATOM 654 C C . LYS A 1 81 ? 22.370 3.406 -23.901 1.00 71.00 81 LYS A C 1
ATOM 656 O O . LYS A 1 81 ? 23.004 2.400 -24.215 1.00 71.00 81 LYS A O 1
ATOM 661 N N . ILE A 1 82 ? 21.338 3.320 -23.063 1.00 75.06 82 ILE A N 1
ATOM 662 C CA . ILE A 1 82 ? 20.903 2.041 -22.489 1.00 75.06 82 ILE A CA 1
ATOM 663 C C . ILE A 1 82 ? 20.041 1.290 -23.492 1.00 75.06 82 ILE A C 1
ATOM 665 O O . ILE A 1 82 ? 18.994 1.774 -23.909 1.00 75.06 82 ILE A O 1
ATOM 669 N N . LYS A 1 83 ? 20.393 0.046 -23.814 1.00 75.88 83 LYS A N 1
ATOM 670 C CA . LYS A 1 83 ? 19.626 -0.722 -24.805 1.00 75.88 83 LYS A CA 1
ATOM 671 C C . LYS A 1 83 ? 18.160 -0.935 -24.423 1.00 75.88 83 LYS A C 1
ATOM 673 O O . LYS A 1 83 ? 17.298 -0.774 -25.275 1.00 75.88 83 LYS A O 1
ATOM 678 N N . ASN A 1 84 ? 17.848 -1.226 -23.162 1.00 79.19 84 ASN A N 1
ATOM 679 C CA . ASN A 1 84 ? 16.472 -1.461 -22.720 1.00 79.19 84 ASN A CA 1
ATOM 680 C C . ASN A 1 84 ? 16.138 -0.672 -21.450 1.00 79.19 84 ASN A C 1
ATOM 682 O O . ASN A 1 84 ? 16.654 -0.976 -20.376 1.00 79.19 84 ASN A O 1
ATOM 686 N N . LEU A 1 85 ? 15.261 0.324 -21.585 1.00 76.19 85 LEU A N 1
ATOM 687 C CA . LEU A 1 85 ? 14.777 1.152 -20.481 1.00 76.19 85 LEU A CA 1
ATOM 688 C C . LEU A 1 85 ? 13.575 0.525 -19.761 1.00 76.19 85 LEU A C 1
ATOM 690 O O . LEU A 1 85 ? 13.395 0.742 -18.567 1.00 76.19 85 LEU A O 1
ATOM 694 N N . VAL A 1 86 ? 12.776 -0.290 -20.459 1.00 74.25 86 VAL A N 1
ATOM 695 C CA . VAL A 1 86 ? 11.571 -0.943 -19.905 1.00 74.25 86 VAL A CA 1
ATOM 696 C C . VAL A 1 86 ? 11.947 -2.002 -18.878 1.00 74.25 86 VAL A C 1
ATOM 698 O O . VAL A 1 86 ? 11.342 -2.108 -17.816 1.00 74.25 86 VAL A O 1
ATOM 701 N N . THR A 1 87 ? 12.978 -2.782 -19.193 1.00 65.62 87 THR A N 1
ATOM 702 C CA . THR A 1 87 ? 13.550 -3.772 -18.282 1.00 65.62 87 THR A CA 1
ATOM 703 C C . THR A 1 87 ? 14.808 -3.236 -17.629 1.00 65.62 87 THR A C 1
ATOM 705 O O . THR A 1 87 ? 15.678 -4.047 -17.294 1.00 65.62 87 THR A O 1
ATOM 708 N N . LEU A 1 88 ? 14.956 -1.909 -17.485 1.00 63.91 88 LEU A N 1
ATOM 709 C CA . LEU A 1 88 ? 15.995 -1.338 -16.635 1.00 63.91 88 LEU A CA 1
ATOM 710 C C . LEU A 1 88 ? 15.651 -1.733 -15.203 1.00 63.91 88 LEU A C 1
ATOM 712 O O . LEU A 1 88 ? 15.033 -1.022 -14.416 1.00 63.91 88 LEU A O 1
ATOM 716 N N . ASN A 1 89 ? 15.982 -2.984 -14.939 1.00 55.41 89 ASN A N 1
ATOM 717 C CA . ASN A 1 89 ? 15.720 -3.691 -13.734 1.00 55.41 89 ASN A CA 1
ATOM 718 C C . ASN A 1 89 ? 16.877 -3.280 -12.870 1.00 55.41 89 ASN A C 1
ATOM 720 O O . ASN A 1 89 ? 17.935 -3.900 -12.858 1.00 55.41 89 ASN A O 1
ATOM 724 N N . LEU A 1 90 ? 16.681 -2.183 -12.168 1.00 53.44 90 LEU A N 1
ATOM 725 C CA . LEU A 1 90 ? 17.652 -1.717 -11.210 1.00 53.44 90 LEU A CA 1
ATOM 726 C C . LEU A 1 90 ? 17.693 -2.626 -9.971 1.00 53.44 90 LEU A C 1
ATOM 728 O O . LEU A 1 90 ? 18.187 -2.211 -8.927 1.00 53.44 90 LEU A O 1
ATOM 732 N N . ARG A 1 91 ? 17.168 -3.863 -10.075 1.00 51.06 91 ARG A N 1
ATOM 733 C CA . ARG A 1 91 ? 17.414 -4.966 -9.152 1.00 51.06 91 ARG A CA 1
ATOM 734 C C . ARG A 1 91 ? 18.910 -5.122 -9.011 1.00 51.06 91 ARG A C 1
ATOM 736 O O . ARG A 1 91 ? 19.627 -5.694 -9.826 1.00 51.06 91 ARG A O 1
ATOM 743 N N . CYS A 1 92 ? 19.331 -4.502 -7.936 1.00 49.00 92 CYS A N 1
ATOM 744 C CA . CYS A 1 92 ? 20.668 -4.270 -7.511 1.00 49.00 92 CYS A CA 1
ATOM 745 C C . CYS A 1 92 ? 21.370 -5.631 -7.382 1.00 49.00 92 CYS A C 1
ATOM 747 O O . CYS A 1 92 ? 21.214 -6.360 -6.408 1.00 49.00 92 CYS A O 1
ATOM 749 N N . SER A 1 93 ? 22.115 -6.019 -8.402 1.00 39.84 93 SER A N 1
ATOM 750 C CA . SER A 1 93 ? 22.903 -7.240 -8.407 1.00 39.84 93 SER A CA 1
ATOM 751 C C . SER A 1 93 ? 24.237 -6.890 -9.027 1.00 39.84 93 SER A C 1
ATOM 753 O O . SER A 1 93 ? 24.258 -6.321 -10.118 1.00 39.84 93 SER A O 1
ATOM 755 N N . LYS A 1 94 ? 25.341 -7.230 -8.353 1.00 43.22 94 LYS A N 1
ATOM 756 C CA . LYS A 1 94 ? 26.687 -7.083 -8.930 1.00 43.22 94 LYS A CA 1
ATOM 757 C C . LYS A 1 94 ? 26.783 -7.778 -10.299 1.00 43.22 94 LYS A C 1
ATOM 759 O O . LYS A 1 94 ? 27.453 -7.264 -11.184 1.00 43.22 94 LYS A O 1
ATOM 764 N N . ASP A 1 95 ? 26.024 -8.859 -10.486 1.00 37.19 95 ASP A N 1
ATOM 765 C CA . ASP A 1 95 ? 26.092 -9.739 -11.659 1.00 37.19 95 ASP A CA 1
ATOM 766 C C . ASP A 1 95 ? 25.285 -9.248 -12.878 1.00 37.19 95 ASP A C 1
ATOM 768 O O . ASP A 1 95 ? 25.525 -9.698 -13.997 1.00 37.19 95 ASP A O 1
ATOM 772 N N . HIS A 1 96 ? 24.335 -8.316 -12.702 1.00 39.31 96 HIS A N 1
ATOM 773 C CA . HIS A 1 96 ? 23.541 -7.766 -13.818 1.00 39.31 96 HIS A CA 1
ATOM 774 C C . HIS A 1 96 ? 24.144 -6.500 -14.439 1.00 39.31 96 HIS A C 1
ATOM 776 O O . HIS A 1 96 ? 23.689 -6.062 -15.494 1.00 39.31 96 HIS A O 1
ATOM 782 N N . ILE A 1 97 ? 25.238 -5.978 -13.873 1.00 41.69 97 ILE A N 1
ATOM 783 C CA . ILE A 1 97 ? 26.080 -4.948 -14.504 1.00 41.69 97 ILE A CA 1
ATOM 784 C C . ILE A 1 97 ? 27.067 -5.617 -15.484 1.00 41.69 97 ILE A C 1
ATOM 786 O O . ILE A 1 97 ? 28.224 -5.227 -15.594 1.00 41.69 97 ILE A O 1
ATOM 790 N N . ASN A 1 98 ? 26.635 -6.646 -16.218 1.00 35.44 98 ASN A N 1
ATOM 791 C CA . ASN A 1 98 ? 27.444 -7.219 -17.289 1.00 35.44 98 ASN A CA 1
ATOM 792 C C . ASN A 1 98 ? 27.189 -6.453 -18.599 1.00 35.44 98 ASN A C 1
ATOM 794 O O . ASN A 1 98 ? 26.107 -6.485 -19.188 1.00 35.44 98 ASN A O 1
ATOM 798 N N . ASN A 1 99 ? 28.234 -5.718 -18.997 1.00 40.16 99 ASN A N 1
ATOM 799 C CA . ASN A 1 99 ? 28.540 -5.001 -20.244 1.00 40.16 99 ASN A CA 1
ATOM 800 C C . ASN A 1 99 ? 27.541 -3.979 -20.826 1.00 40.16 99 ASN A C 1
ATOM 802 O O . ASN A 1 99 ? 27.994 -2.939 -21.303 1.00 40.16 99 ASN A O 1
ATOM 806 N N . SER A 1 100 ? 26.221 -4.167 -20.742 1.00 40.78 100 SER A N 1
ATOM 807 C CA . SER A 1 100 ? 25.237 -3.254 -21.370 1.00 40.78 100 SER A CA 1
ATOM 808 C C . SER A 1 100 ? 24.840 -2.039 -20.516 1.00 40.78 100 SER A C 1
ATOM 810 O O . SER A 1 100 ? 24.432 -1.017 -21.060 1.00 40.78 100 SER A O 1
ATOM 812 N N . GLN A 1 101 ? 25.003 -2.115 -19.190 1.00 42.94 101 GLN A N 1
ATOM 813 C CA . GLN A 1 101 ? 24.725 -1.020 -18.240 1.00 42.94 101 GLN A CA 1
ATOM 814 C C . GLN A 1 101 ? 26.000 -0.320 -17.737 1.00 42.94 101 GLN A C 1
ATOM 816 O O . GLN A 1 101 ? 25.934 0.599 -16.920 1.00 42.94 101 GLN A O 1
ATOM 821 N N . SER A 1 102 ? 27.170 -0.722 -18.254 1.00 41.06 102 SER A N 1
ATOM 822 C CA . SER A 1 102 ? 28.477 -0.191 -17.847 1.00 41.06 102 SER A CA 1
ATOM 823 C C . SER A 1 102 ? 28.571 1.334 -17.983 1.00 41.06 102 SER A C 1
ATOM 825 O O . SER A 1 102 ? 29.303 1.963 -17.236 1.00 41.06 102 SER A O 1
ATOM 827 N N . HIS A 1 103 ? 27.800 1.951 -18.882 1.00 42.84 103 HIS A N 1
ATOM 828 C CA . HIS A 1 103 ? 27.837 3.391 -19.144 1.00 42.84 103 HIS A CA 1
ATOM 829 C C . HIS A 1 103 ? 27.159 4.277 -18.090 1.00 42.84 103 HIS A C 1
ATOM 831 O O . HIS A 1 103 ? 27.524 5.443 -17.992 1.00 42.84 103 HIS A O 1
ATOM 837 N N . ILE A 1 104 ? 26.239 3.741 -17.284 1.00 45.09 104 ILE A N 1
ATOM 838 C CA . ILE A 1 104 ? 25.567 4.484 -16.197 1.00 45.09 104 ILE A CA 1
ATOM 839 C C . ILE A 1 104 ? 26.459 4.523 -14.948 1.00 45.09 104 ILE A C 1
ATOM 841 O O . ILE A 1 104 ? 26.442 5.479 -14.182 1.00 45.09 104 ILE A O 1
ATOM 845 N N . CYS A 1 105 ? 27.266 3.474 -14.755 1.00 45.25 105 CYS A N 1
ATOM 846 C CA . CYS A 1 105 ? 28.151 3.307 -13.603 1.00 45.25 105 CYS A CA 1
ATOM 847 C C . CYS A 1 105 ? 29.646 3.441 -13.976 1.00 45.25 105 CYS A C 1
ATOM 849 O O . CYS A 1 105 ? 30.510 2.979 -13.227 1.00 45.25 105 CYS A O 1
ATOM 851 N N . LYS A 1 106 ? 29.978 4.017 -15.142 1.00 36.53 106 LYS A N 1
ATOM 852 C CA . LYS A 1 106 ? 31.369 4.173 -15.597 1.00 36.53 106 LYS A CA 1
ATOM 853 C C . LYS A 1 106 ? 32.058 5.223 -14.714 1.00 36.53 106 LYS A C 1
ATOM 855 O O . LYS A 1 106 ? 31.769 6.406 -14.829 1.00 36.53 106 LYS A O 1
ATOM 860 N N . ASN A 1 107 ? 32.970 4.754 -13.859 1.00 35.62 107 ASN A N 1
ATOM 861 C CA . ASN A 1 107 ? 33.939 5.500 -13.031 1.00 35.62 107 ASN A CA 1
ATOM 862 C C . ASN A 1 107 ? 33.603 5.833 -11.572 1.00 35.62 107 ASN A C 1
ATOM 864 O O . ASN A 1 107 ? 34.402 6.503 -10.920 1.00 35.62 107 ASN A O 1
ATOM 868 N N . SER A 1 108 ? 32.538 5.302 -10.981 1.00 36.25 108 SER A N 1
ATOM 869 C CA . SER A 1 108 ? 32.338 5.447 -9.536 1.00 36.25 108 SER A CA 1
ATOM 870 C C . SER A 1 108 ? 32.203 4.089 -8.860 1.00 36.25 108 SER A C 1
ATOM 872 O O . SER A 1 108 ? 31.345 3.277 -9.192 1.00 36.25 108 SER A O 1
ATOM 874 N N . LYS A 1 109 ? 32.988 3.873 -7.795 1.00 40.09 109 LYS A N 1
ATOM 875 C CA . LYS A 1 109 ? 32.775 2.796 -6.803 1.00 40.09 109 LYS A CA 1
ATOM 876 C C . LYS A 1 109 ? 31.340 2.796 -6.211 1.00 40.09 109 LYS A C 1
ATOM 878 O O . LYS A 1 109 ? 30.971 1.887 -5.472 1.00 40.09 109 LYS A O 1
ATOM 883 N N . LYS A 1 110 ? 30.523 3.804 -6.542 1.00 42.25 110 LYS A N 1
ATOM 884 C CA . LYS A 1 110 ? 29.098 3.970 -6.252 1.00 42.25 110 LYS A CA 1
ATOM 885 C C . LYS A 1 110 ? 28.347 4.134 -7.578 1.00 42.25 110 LYS A C 1
ATOM 887 O O . LYS A 1 110 ? 28.465 5.188 -8.185 1.00 42.25 110 LYS A O 1
ATOM 892 N N . CYS A 1 111 ? 27.579 3.153 -8.050 1.00 44.09 111 CYS A N 1
ATOM 893 C CA . CYS A 1 111 ? 26.639 3.449 -9.136 1.00 44.09 111 CYS A CA 1
ATOM 894 C C . CYS A 1 111 ? 25.590 4.433 -8.596 1.00 44.09 111 CYS A C 1
ATOM 896 O O . CYS A 1 111 ? 24.862 4.096 -7.660 1.00 44.09 111 CYS A O 1
ATOM 898 N N . GLU A 1 112 ? 25.570 5.659 -9.112 1.00 53.62 112 GLU A N 1
ATOM 899 C CA . GLU A 1 112 ? 24.597 6.682 -8.740 1.00 53.62 112 GLU A CA 1
ATOM 900 C C . GLU A 1 112 ? 23.874 7.094 -10.019 1.00 53.62 112 GLU A C 1
ATOM 902 O O . GLU A 1 112 ? 24.490 7.663 -10.917 1.00 53.62 112 GLU A O 1
ATOM 907 N N . LEU A 1 113 ? 22.578 6.783 -10.118 1.00 66.88 113 LEU A N 1
ATOM 908 C CA . LEU A 1 113 ? 21.690 7.272 -11.177 1.00 66.88 113 LEU A CA 1
ATOM 909 C C . LEU A 1 113 ? 21.490 8.781 -11.013 1.00 66.88 113 LEU A C 1
ATOM 911 O O . LEU A 1 113 ? 20.411 9.240 -10.663 1.00 66.88 113 LEU A O 1
ATOM 915 N N . LYS A 1 114 ? 22.546 9.570 -11.194 1.00 74.50 114 LYS A N 1
ATOM 916 C CA . LYS A 1 114 ? 22.488 11.009 -10.976 1.00 74.50 114 LYS A CA 1
ATOM 917 C C . LYS A 1 114 ? 21.593 11.641 -12.037 1.00 74.50 114 LYS A C 1
ATOM 919 O O . LYS A 1 114 ? 21.767 11.389 -13.230 1.00 74.50 114 LYS A O 1
ATOM 924 N N . LEU A 1 115 ? 20.647 12.456 -11.590 1.00 80.81 115 LEU A N 1
ATOM 925 C CA . LEU A 1 115 ? 19.781 13.237 -12.463 1.00 80.81 115 LEU A CA 1
ATOM 926 C C . LEU A 1 115 ? 20.573 14.394 -13.100 1.00 80.81 115 LEU A C 1
ATOM 928 O O . LEU A 1 115 ? 21.378 15.055 -12.440 1.00 80.81 115 LEU A O 1
ATOM 932 N N . ASP A 1 116 ? 20.350 14.619 -14.390 1.00 81.00 116 ASP A N 1
ATOM 933 C CA . ASP A 1 116 ? 20.897 15.718 -15.178 1.00 81.00 116 ASP A CA 1
ATOM 934 C C . ASP A 1 116 ? 19.951 16.919 -15.111 1.00 81.00 116 ASP A C 1
ATOM 936 O O . ASP A 1 116 ? 18.938 16.980 -15.809 1.00 81.00 116 ASP A O 1
ATOM 940 N N . LEU A 1 117 ? 20.297 17.895 -14.269 1.00 78.56 117 LEU A N 1
ATOM 941 C CA . LEU A 1 117 ? 19.519 19.122 -14.078 1.00 78.56 117 LEU A CA 1
ATOM 942 C C . LEU A 1 117 ? 19.358 19.937 -15.373 1.00 78.56 117 LEU A C 1
ATOM 944 O O . LEU A 1 117 ? 18.358 20.635 -15.529 1.00 78.56 117 LEU A O 1
ATOM 948 N N . ASN A 1 118 ? 20.273 19.813 -16.344 1.00 81.00 118 ASN A N 1
ATOM 949 C CA . ASN A 1 118 ? 20.109 20.487 -17.632 1.00 81.00 118 ASN A CA 1
ATOM 950 C C . ASN A 1 118 ? 18.920 19.917 -18.408 1.00 81.00 118 ASN A C 1
ATOM 952 O O . ASN A 1 118 ? 18.210 20.668 -19.074 1.00 81.00 118 ASN A O 1
ATOM 956 N N . ARG A 1 119 ? 18.639 18.614 -18.291 1.00 82.31 119 ARG A N 1
ATOM 957 C CA . ARG A 1 119 ? 17.466 18.011 -18.938 1.00 82.31 119 ARG A CA 1
ATOM 958 C C . ARG A 1 119 ? 16.156 18.541 -18.367 1.00 82.31 119 ARG A C 1
ATOM 960 O O . ARG A 1 119 ? 15.218 18.724 -19.132 1.00 82.31 119 ARG A O 1
ATOM 967 N N . PHE A 1 120 ? 16.091 18.860 -17.072 1.00 80.00 120 PHE A N 1
ATOM 968 C CA . PHE A 1 120 ? 14.909 19.515 -16.489 1.00 80.00 120 PHE A CA 1
ATOM 969 C C . PHE A 1 120 ? 14.651 20.885 -17.124 1.00 80.00 120 PHE A C 1
ATOM 971 O O . PHE A 1 120 ? 13.499 21.247 -17.342 1.00 80.00 120 PHE A O 1
ATOM 978 N N . LYS A 1 121 ? 15.717 21.617 -17.469 1.00 81.00 121 LYS A N 1
ATOM 979 C CA . LYS A 1 121 ? 15.635 22.931 -18.117 1.00 81.00 121 LYS A CA 1
ATOM 980 C C . LYS A 1 121 ? 15.295 22.847 -19.609 1.00 81.00 121 LYS A C 1
ATOM 982 O O . LYS A 1 121 ? 14.470 23.621 -20.083 1.00 81.00 121 LYS A O 1
ATOM 987 N N . TYR A 1 122 ? 15.950 21.954 -20.353 1.00 83.69 122 TYR A N 1
ATOM 988 C CA . TYR A 1 122 ? 15.882 21.928 -21.823 1.00 83.69 122 TYR A CA 1
ATOM 989 C C . TYR A 1 122 ? 14.884 20.912 -22.394 1.00 83.69 122 TYR A C 1
ATOM 991 O O . TYR A 1 122 ? 14.513 21.024 -23.558 1.00 83.69 122 TYR A O 1
ATOM 999 N N . ALA A 1 123 ? 14.431 19.947 -21.593 1.00 85.00 123 ALA A N 1
ATOM 1000 C CA . ALA A 1 123 ? 13.406 18.973 -21.961 1.00 85.00 123 ALA A CA 1
ATOM 1001 C C . ALA A 1 123 ? 12.347 18.841 -20.841 1.00 85.00 123 ALA A C 1
ATOM 1003 O O . ALA A 1 123 ? 12.156 17.753 -20.270 1.00 85.00 123 ALA A O 1
ATOM 1004 N N . PRO A 1 124 ? 11.688 19.956 -20.460 1.00 82.69 124 PRO A N 1
ATOM 1005 C CA . PRO A 1 124 ? 10.747 19.959 -19.352 1.00 82.69 124 PRO A CA 1
ATOM 1006 C C . PRO A 1 124 ? 9.514 19.121 -19.691 1.00 82.69 124 PRO A C 1
ATOM 1008 O O . PRO A 1 124 ? 8.963 19.195 -20.788 1.00 82.69 124 PRO A O 1
ATOM 1011 N N . ARG A 1 125 ? 9.039 18.361 -18.707 1.00 86.12 125 ARG A N 1
ATOM 1012 C CA . ARG A 1 125 ? 7.687 17.802 -18.701 1.00 86.12 125 ARG A CA 1
ATOM 1013 C C . ARG A 1 125 ? 7.078 17.998 -17.329 1.00 86.12 125 ARG A C 1
ATOM 1015 O O . ARG A 1 125 ? 7.791 18.253 -16.360 1.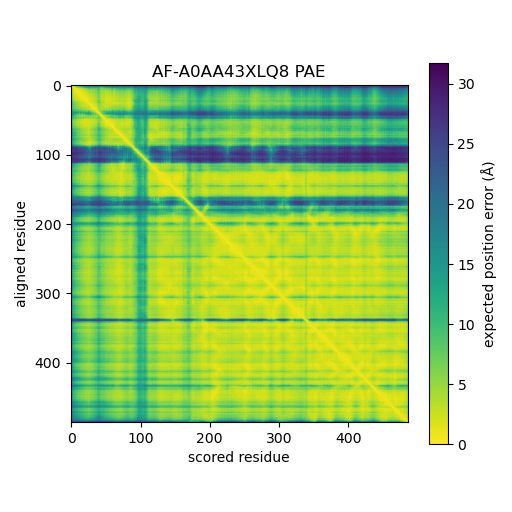00 86.12 125 ARG A O 1
ATOM 1022 N N . PHE A 1 126 ? 5.770 17.799 -17.243 1.00 85.38 126 PHE A N 1
ATOM 1023 C CA . PHE A 1 126 ? 5.129 17.711 -15.945 1.00 85.38 126 PHE A CA 1
ATOM 1024 C C . PHE A 1 126 ? 5.635 16.471 -15.194 1.00 85.38 126 PHE A C 1
ATOM 1026 O O . PHE A 1 126 ? 5.516 15.343 -15.685 1.00 85.38 126 PHE A O 1
ATOM 1033 N N . ILE A 1 127 ? 6.210 16.681 -14.015 1.00 87.00 127 ILE A N 1
ATOM 1034 C CA . ILE A 1 127 ? 6.723 15.628 -13.138 1.00 87.00 127 ILE A CA 1
ATOM 1035 C C . ILE A 1 127 ? 5.791 15.519 -11.944 1.00 87.00 127 ILE A C 1
ATOM 1037 O O . ILE A 1 127 ? 5.630 16.461 -11.171 1.00 87.00 127 ILE A O 1
ATOM 1041 N N . HIS A 1 128 ? 5.175 14.356 -11.775 1.00 88.69 128 HIS A N 1
ATOM 1042 C CA . HIS A 1 128 ? 4.312 14.116 -10.631 1.00 88.69 128 HIS A CA 1
ATOM 1043 C C . HIS A 1 128 ? 5.135 13.797 -9.379 1.00 88.69 128 HIS A C 1
ATOM 1045 O O . HIS A 1 128 ? 6.145 13.099 -9.447 1.00 88.69 128 HIS A O 1
ATOM 1051 N N . TYR A 1 129 ? 4.656 14.236 -8.212 1.00 88.69 129 TYR A N 1
ATOM 1052 C CA . TYR A 1 129 ? 5.350 14.026 -6.937 1.00 88.69 129 TYR A CA 1
ATOM 1053 C C . TYR A 1 129 ? 5.659 12.548 -6.641 1.00 88.69 129 TYR A C 1
ATOM 1055 O O . TYR A 1 129 ? 6.776 12.217 -6.246 1.00 88.69 129 TYR A O 1
ATOM 1063 N N . HIS A 1 130 ? 4.735 11.627 -6.942 1.00 91.88 130 HIS A N 1
ATOM 1064 C CA . HIS A 1 130 ? 4.991 10.194 -6.770 1.00 91.88 130 HIS A CA 1
ATOM 1065 C C . HIS A 1 130 ? 6.163 9.665 -7.606 1.00 91.88 130 HIS A C 1
ATOM 1067 O O . HIS A 1 130 ? 6.755 8.655 -7.237 1.00 91.88 130 HIS A O 1
ATOM 1073 N N . GLU A 1 131 ? 6.511 10.303 -8.728 1.00 91.62 131 GLU A N 1
ATOM 1074 C CA . GLU A 1 131 ? 7.675 9.898 -9.517 1.00 91.62 131 GLU A CA 1
ATOM 1075 C C . GLU A 1 131 ? 8.966 10.218 -8.756 1.00 91.62 131 GLU A C 1
ATOM 1077 O O . GLU A 1 131 ? 9.886 9.400 -8.744 1.00 91.62 131 GLU A O 1
ATOM 1082 N N . VAL A 1 132 ? 9.001 11.364 -8.062 1.00 90.50 132 VAL A N 1
ATOM 1083 C CA . VAL A 1 132 ? 10.103 11.763 -7.173 1.00 90.50 132 VAL A CA 1
ATOM 1084 C C . VAL A 1 132 ? 10.181 10.849 -5.957 1.00 90.50 132 VAL A C 1
ATOM 1086 O O . VAL A 1 132 ? 11.277 10.406 -5.603 1.00 90.50 132 VAL A O 1
ATOM 1089 N N . GLN A 1 133 ? 9.040 10.513 -5.350 1.00 92.62 133 GLN A N 1
ATOM 1090 C CA . GLN A 1 133 ? 8.981 9.551 -4.244 1.00 92.62 133 GLN A CA 1
ATOM 1091 C C . GLN A 1 133 ? 9.509 8.183 -4.683 1.00 92.62 133 GLN A C 1
ATOM 1093 O O . GLN A 1 133 ? 10.362 7.609 -4.011 1.00 92.62 133 GLN A O 1
ATOM 1098 N N . HIS A 1 134 ? 9.072 7.693 -5.848 1.00 92.31 134 HIS A N 1
ATOM 1099 C CA . HIS A 1 134 ? 9.522 6.414 -6.385 1.00 92.31 134 HIS A CA 1
ATOM 1100 C C . HIS A 1 134 ? 11.029 6.412 -6.692 1.00 92.31 134 HIS A C 1
ATOM 1102 O O . HIS A 1 134 ? 11.727 5.459 -6.348 1.00 92.31 134 HIS A O 1
ATOM 1108 N N . TYR A 1 135 ? 11.553 7.480 -7.299 1.00 88.88 135 TYR A N 1
ATOM 1109 C CA . TYR A 1 135 ? 12.983 7.609 -7.576 1.00 88.88 135 TYR A CA 1
ATOM 1110 C C . TYR A 1 135 ? 13.826 7.618 -6.293 1.00 88.88 135 TYR A C 1
ATOM 1112 O O . TYR A 1 135 ? 14.789 6.858 -6.190 1.00 88.88 135 TYR A O 1
ATOM 1120 N N . ASN A 1 136 ? 13.458 8.421 -5.291 1.00 89.81 136 ASN A N 1
ATOM 1121 C CA . ASN A 1 136 ? 14.212 8.476 -4.037 1.00 89.81 136 ASN A CA 1
ATOM 1122 C C . ASN A 1 136 ? 14.124 7.155 -3.264 1.00 89.81 136 ASN A C 1
ATOM 1124 O O . ASN A 1 136 ? 15.141 6.691 -2.747 1.00 89.81 136 ASN A O 1
ATOM 1128 N N . PHE A 1 137 ? 12.945 6.516 -3.239 1.00 92.69 137 PHE A N 1
ATOM 1129 C CA . PHE A 1 137 ? 12.781 5.169 -2.686 1.00 92.69 137 PHE A CA 1
ATOM 1130 C C . PHE A 1 137 ? 13.769 4.205 -3.338 1.00 92.69 137 PHE A C 1
ATOM 1132 O O . PHE A 1 137 ? 14.456 3.446 -2.654 1.00 92.69 137 PHE A O 1
ATOM 1139 N N . PHE A 1 138 ? 13.854 4.252 -4.669 1.00 87.31 138 PHE A N 1
ATOM 1140 C CA . PHE A 1 138 ? 14.711 3.358 -5.423 1.00 87.31 138 PHE A CA 1
ATOM 1141 C C . PHE A 1 138 ? 16.188 3.526 -5.019 1.00 87.31 138 PHE A C 1
ATOM 1143 O O . PHE A 1 138 ? 16.884 2.537 -4.776 1.00 87.31 138 PHE A O 1
ATOM 1150 N N . ILE A 1 139 ? 16.658 4.770 -4.882 1.00 84.88 139 ILE A N 1
ATOM 1151 C CA . ILE A 1 139 ? 18.027 5.073 -4.443 1.00 84.88 139 ILE A CA 1
ATOM 1152 C C . ILE A 1 139 ? 18.301 4.556 -3.025 1.00 84.88 139 ILE A C 1
ATOM 1154 O O . ILE A 1 139 ? 19.350 3.942 -2.800 1.00 84.88 139 ILE A O 1
ATOM 1158 N N . GLU A 1 140 ? 17.388 4.779 -2.076 1.00 89.44 140 GLU A N 1
ATOM 1159 C CA . GLU A 1 140 ? 17.545 4.293 -0.699 1.00 89.44 140 GLU A CA 1
ATOM 1160 C C . GLU A 1 140 ? 17.570 2.762 -0.663 1.00 89.44 140 GLU A C 1
ATOM 1162 O O . GLU A 1 140 ? 18.509 2.175 -0.131 1.00 89.44 140 GLU A O 1
ATOM 1167 N N . ALA A 1 141 ? 16.622 2.095 -1.323 1.00 88.94 141 ALA A N 1
ATOM 1168 C CA . ALA A 1 141 ? 16.540 0.637 -1.348 1.00 88.94 141 ALA A CA 1
ATOM 1169 C C . ALA A 1 141 ? 17.748 -0.026 -2.032 1.00 88.94 141 ALA A C 1
ATOM 1171 O O . ALA A 1 141 ? 18.221 -1.080 -1.591 1.00 88.94 141 ALA A O 1
ATOM 1172 N N . TYR A 1 142 ? 18.304 0.614 -3.066 1.00 84.31 142 TYR A N 1
ATOM 1173 C CA . TYR A 1 142 ? 19.542 0.171 -3.709 1.00 84.31 142 TYR A CA 1
ATOM 1174 C C . TYR A 1 142 ? 20.744 0.204 -2.758 1.00 84.31 142 TYR A C 1
ATOM 1176 O O . TYR A 1 142 ? 21.614 -0.672 -2.814 1.00 84.31 142 TYR A O 1
ATOM 1184 N N . ARG A 1 143 ? 20.805 1.218 -1.889 1.00 83.56 143 ARG A N 1
ATOM 1185 C CA . ARG A 1 143 ? 21.915 1.451 -0.955 1.00 83.56 143 ARG A CA 1
ATOM 1186 C C . ARG A 1 143 ? 21.721 0.792 0.405 1.00 83.56 143 ARG A C 1
ATOM 1188 O O . ARG A 1 143 ? 22.708 0.667 1.119 1.00 83.56 143 ARG A O 1
ATOM 1195 N N . TYR A 1 144 ? 20.501 0.382 0.733 1.00 87.25 144 TYR A N 1
ATOM 1196 C CA . TYR A 1 144 ? 20.136 -0.105 2.053 1.00 87.25 144 TYR A CA 1
ATOM 1197 C C . TYR A 1 144 ? 21.017 -1.276 2.521 1.00 87.25 144 TYR A C 1
ATOM 1199 O O . TYR A 1 144 ? 21.338 -2.202 1.764 1.00 87.25 144 TYR A O 1
ATOM 1207 N N . GLU A 1 145 ? 21.412 -1.231 3.788 1.00 85.25 145 GLU A N 1
ATOM 1208 C CA . GLU A 1 145 ? 22.237 -2.254 4.443 1.00 85.25 145 GLU A CA 1
ATOM 1209 C C . GLU A 1 145 ? 21.617 -2.663 5.774 1.00 85.25 145 GLU A C 1
ATOM 1211 O O . GLU A 1 145 ? 21.388 -3.851 6.005 1.00 85.25 145 GLU A O 1
ATOM 1216 N N . SER A 1 146 ? 21.310 -1.677 6.613 1.00 87.12 146 SER A N 1
ATOM 1217 C CA . SER A 1 146 ? 20.660 -1.827 7.913 1.00 87.12 146 SER A CA 1
ATOM 1218 C C . SER A 1 146 ? 20.099 -0.479 8.382 1.00 87.12 146 SER A C 1
ATOM 1220 O O . SER A 1 146 ? 20.395 0.560 7.788 1.00 87.12 146 SER A O 1
ATOM 1222 N N . GLY A 1 147 ? 19.314 -0.495 9.465 1.00 86.56 147 GLY A N 1
ATOM 1223 C CA . GLY A 1 147 ? 18.785 0.715 10.101 1.00 86.56 147 GLY A CA 1
ATOM 1224 C C . GLY A 1 147 ? 17.415 1.136 9.570 1.00 86.56 147 GLY A C 1
ATOM 1225 O O . GLY A 1 147 ? 16.709 0.334 8.954 1.00 86.56 147 GLY A O 1
ATOM 1226 N N . TYR A 1 148 ? 17.035 2.385 9.851 1.00 86.94 148 TYR A N 1
ATOM 1227 C CA . TYR A 1 148 ? 15.755 2.952 9.428 1.00 86.94 148 TYR A CA 1
ATOM 1228 C C . TYR A 1 148 ? 15.652 3.018 7.899 1.00 86.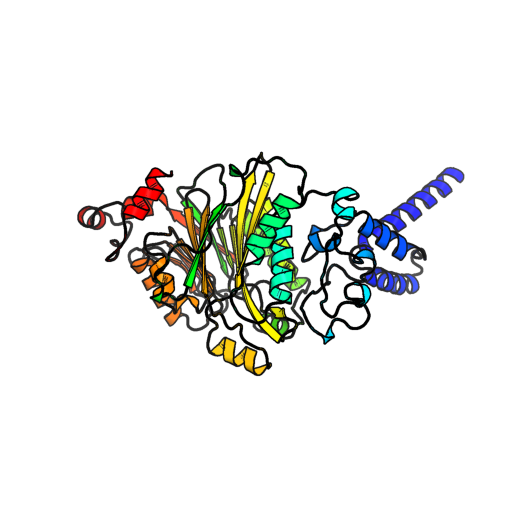94 148 TYR A C 1
ATOM 1230 O O . TYR A 1 148 ? 16.595 3.415 7.214 1.00 86.94 148 TYR A O 1
ATOM 1238 N N . PHE A 1 149 ? 14.488 2.635 7.376 1.00 90.56 149 PHE A N 1
ATOM 1239 C CA . PHE A 1 149 ? 14.142 2.751 5.966 1.00 90.56 149 PHE A CA 1
ATOM 1240 C C . PHE A 1 149 ? 12.955 3.700 5.817 1.00 90.56 149 PHE A C 1
ATOM 1242 O O . PHE A 1 149 ? 11.854 3.393 6.276 1.00 90.56 149 PHE A O 1
ATOM 1249 N N . GLY A 1 150 ? 13.155 4.827 5.137 1.00 90.25 150 GLY A N 1
ATOM 1250 C CA . GLY A 1 150 ? 12.100 5.832 4.974 1.00 90.25 150 GLY A CA 1
ATOM 1251 C C . GLY A 1 150 ? 12.598 7.253 4.741 1.00 90.25 150 GLY A C 1
ATOM 1252 O O . GLY A 1 150 ? 11.785 8.133 4.450 1.00 90.25 150 GLY A O 1
ATOM 1253 N N . SER A 1 151 ? 13.914 7.478 4.807 1.00 90.81 151 SER A N 1
ATOM 1254 C CA . SER A 1 151 ? 14.531 8.789 4.570 1.00 90.81 151 SER A CA 1
ATOM 1255 C C . SER A 1 151 ? 14.251 9.332 3.162 1.00 90.81 151 SER A C 1
ATOM 1257 O O . SER A 1 151 ? 14.260 10.545 2.944 1.00 90.81 151 SER A O 1
ATOM 1259 N N . TYR A 1 152 ? 13.918 8.456 2.206 1.00 91.56 152 TYR A N 1
ATOM 1260 C CA . TYR A 1 152 ? 13.527 8.836 0.856 1.00 91.56 152 TYR A CA 1
ATOM 1261 C C . TYR A 1 152 ? 12.325 9.778 0.807 1.00 91.56 152 TYR A C 1
ATOM 1263 O O . TYR A 1 152 ? 12.211 10.526 -0.160 1.00 91.56 152 TYR A O 1
ATOM 1271 N N . VAL A 1 153 ? 11.425 9.747 1.797 1.00 91.31 153 VAL A N 1
ATOM 1272 C CA . VAL A 1 153 ? 10.245 10.623 1.820 1.00 91.31 153 VAL A CA 1
AT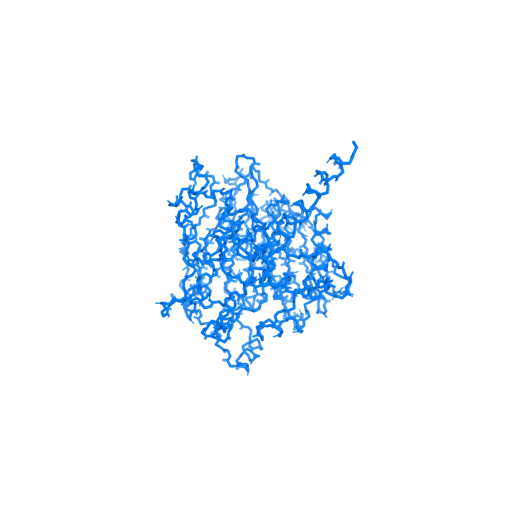OM 1273 C C . VAL A 1 153 ? 10.677 12.075 1.983 1.00 91.31 153 VAL A C 1
ATOM 1275 O O . VAL A 1 153 ? 10.267 12.930 1.197 1.00 91.31 153 VAL A O 1
ATOM 1278 N N . LYS A 1 154 ? 11.562 12.336 2.950 1.00 88.25 154 LYS A N 1
ATOM 1279 C CA . LYS A 1 154 ? 12.156 13.654 3.169 1.00 88.25 154 LYS A CA 1
ATOM 1280 C C . LYS A 1 154 ? 12.988 14.092 1.965 1.00 88.25 154 LYS A C 1
ATOM 1282 O O . LYS A 1 154 ? 12.719 15.147 1.407 1.00 88.25 154 LYS A O 1
ATOM 1287 N N . ASN A 1 155 ? 13.875 13.224 1.469 1.00 88.38 155 ASN A N 1
ATOM 1288 C CA . ASN A 1 155 ? 14.672 13.508 0.267 1.00 88.38 155 ASN A CA 1
ATOM 1289 C C . ASN A 1 155 ? 13.792 13.825 -0.956 1.00 88.38 155 ASN A C 1
ATOM 1291 O O . ASN A 1 155 ? 14.135 14.680 -1.768 1.00 88.38 155 ASN A O 1
ATOM 1295 N N . ALA A 1 156 ? 12.647 13.150 -1.098 1.00 89.19 156 ALA A N 1
ATOM 1296 C CA . ALA A 1 156 ? 11.697 13.412 -2.169 1.00 89.19 156 ALA A CA 1
ATOM 1297 C C . ALA A 1 156 ? 11.003 14.766 -2.017 1.00 89.19 156 ALA A C 1
ATOM 1299 O O . ALA A 1 156 ? 10.816 15.456 -3.015 1.00 89.19 156 ALA A O 1
ATOM 1300 N N . LYS A 1 157 ? 10.614 15.138 -0.794 1.00 85.69 157 LYS A N 1
ATOM 1301 C CA . LYS A 1 157 ? 10.032 16.449 -0.492 1.00 85.69 157 LYS A CA 1
ATOM 1302 C C . LYS A 1 157 ? 11.030 17.566 -0.794 1.00 85.69 157 LYS A C 1
ATOM 1304 O O . LYS A 1 157 ? 10.711 18.437 -1.596 1.00 85.69 157 LYS A O 1
ATOM 1309 N N . ASP A 1 158 ? 12.237 17.467 -0.243 1.00 83.94 158 ASP A N 1
ATOM 1310 C CA . ASP A 1 158 ? 13.305 18.451 -0.433 1.00 83.94 158 ASP A CA 1
ATOM 1311 C C . ASP A 1 158 ? 13.636 18.594 -1.926 1.00 83.94 158 ASP A C 1
ATOM 1313 O O . ASP A 1 158 ? 13.611 19.694 -2.468 1.00 83.94 158 ASP A O 1
ATOM 1317 N N . PHE A 1 159 ? 13.801 17.477 -2.646 1.00 81.69 159 PHE A N 1
ATOM 1318 C CA . PHE A 1 159 ? 14.042 17.507 -4.091 1.00 81.69 159 PHE A CA 1
ATOM 1319 C C . PHE A 1 159 ? 12.893 18.148 -4.881 1.00 81.69 159 PHE A C 1
ATOM 1321 O O . PHE A 1 159 ? 13.144 18.905 -5.816 1.00 81.69 159 PHE A O 1
ATOM 1328 N N . TYR A 1 160 ? 11.637 17.839 -4.542 1.00 79.94 160 TYR A N 1
ATOM 1329 C CA . TYR A 1 160 ? 10.479 18.381 -5.256 1.00 79.94 160 TYR A CA 1
ATOM 1330 C C . TYR A 1 160 ? 10.334 19.894 -5.046 1.00 79.94 160 TYR A C 1
ATOM 1332 O O . TYR A 1 160 ? 10.044 20.609 -6.006 1.00 79.94 160 TYR A O 1
ATOM 1340 N N . SER A 1 161 ? 10.596 20.378 -3.827 1.00 74.94 161 SER A N 1
ATOM 1341 C CA . SER A 1 161 ? 10.583 21.804 -3.491 1.00 74.94 161 SER A CA 1
ATOM 1342 C C . SER A 1 161 ? 11.781 22.565 -4.079 1.00 74.94 161 SER A C 1
ATOM 1344 O O . SER A 1 161 ? 11.588 23.589 -4.733 1.00 74.94 161 SER A O 1
ATOM 1346 N N . ASP A 1 162 ? 13.006 22.065 -3.897 1.00 67.25 162 ASP A N 1
ATOM 1347 C CA . ASP A 1 162 ? 14.243 22.781 -4.243 1.00 67.25 162 ASP A CA 1
ATOM 1348 C C . ASP A 1 162 ? 14.506 22.834 -5.750 1.00 67.25 162 ASP A C 1
ATOM 1350 O O . ASP A 1 162 ? 15.044 23.818 -6.260 1.00 67.25 162 ASP A O 1
ATOM 1354 N N . ALA A 1 163 ? 14.118 21.794 -6.494 1.00 60.31 163 ALA A N 1
ATOM 1355 C CA . ALA A 1 163 ? 14.335 21.760 -7.939 1.00 60.31 163 ALA A CA 1
ATOM 1356 C C . ALA A 1 163 ? 13.320 22.615 -8.725 1.00 60.31 163 ALA A C 1
ATOM 1358 O O . ALA A 1 163 ? 13.358 22.613 -9.957 1.00 60.31 163 ALA A O 1
ATOM 1359 N N . GLY A 1 164 ? 12.416 23.337 -8.042 1.00 61.31 164 GLY A N 1
ATOM 1360 C CA . GLY A 1 164 ? 11.399 24.179 -8.680 1.00 61.31 164 GLY A CA 1
ATOM 1361 C C . GLY A 1 164 ? 10.543 23.389 -9.669 1.00 61.31 164 GLY A C 1
ATOM 1362 O O . GLY A 1 164 ? 10.185 23.894 -10.736 1.00 61.31 164 GLY A O 1
ATOM 1363 N N . ILE A 1 165 ? 10.291 22.112 -9.361 1.00 64.69 165 ILE A N 1
ATOM 1364 C CA . ILE A 1 165 ? 9.708 21.159 -10.302 1.00 64.69 165 ILE A CA 1
ATOM 1365 C C . ILE A 1 165 ? 8.323 21.654 -10.725 1.00 64.69 165 ILE A C 1
ATOM 1367 O O . ILE A 1 165 ? 7.478 21.986 -9.898 1.00 64.69 165 ILE A O 1
ATOM 1371 N N . ASN A 1 166 ? 8.102 21.707 -12.040 1.00 67.69 166 ASN A N 1
ATOM 1372 C CA . ASN A 1 166 ? 6.916 22.259 -12.707 1.00 67.69 166 ASN A CA 1
ATOM 1373 C C . ASN A 1 166 ? 6.743 23.788 -12.629 1.00 67.69 166 ASN A C 1
ATOM 1375 O O . ASN A 1 166 ? 5.775 24.290 -13.195 1.00 67.69 166 ASN A O 1
ATOM 1379 N N . GLY A 1 167 ? 7.635 24.539 -11.969 1.00 57.12 167 GLY A N 1
ATOM 1380 C CA . GLY A 1 167 ? 7.540 26.004 -11.865 1.00 57.12 167 GLY A CA 1
ATOM 1381 C C . GLY A 1 167 ? 6.253 26.505 -11.197 1.00 57.12 167 GLY A C 1
ATOM 1382 O O . GLY A 1 167 ? 5.880 27.667 -11.353 1.00 57.12 167 GLY A O 1
ATOM 1383 N N . LEU A 1 168 ? 5.539 25.627 -10.487 1.00 52.34 168 LEU A N 1
ATOM 1384 C CA . LEU A 1 168 ? 4.274 25.957 -9.854 1.00 52.34 168 LEU A CA 1
ATOM 1385 C C . LEU A 1 168 ? 4.545 26.527 -8.457 1.00 52.34 168 LEU A C 1
ATOM 1387 O O . LEU A 1 168 ? 4.943 25.798 -7.554 1.00 52.34 168 LEU A O 1
ATOM 1391 N N . ASN A 1 169 ? 4.268 27.819 -8.263 1.00 47.47 169 ASN A N 1
ATOM 1392 C CA . ASN A 1 169 ? 4.132 28.440 -6.939 1.00 47.47 169 ASN A CA 1
ATOM 1393 C C . ASN A 1 169 ? 2.839 27.940 -6.262 1.00 47.47 169 ASN A C 1
ATOM 1395 O O . ASN A 1 169 ? 1.891 28.695 -6.044 1.00 47.47 169 ASN A O 1
ATOM 1399 N N . LEU A 1 170 ? 2.755 26.640 -5.978 1.00 49.03 170 LEU A N 1
ATOM 1400 C CA . LEU A 1 170 ? 1.701 26.101 -5.129 1.00 49.03 170 LEU A CA 1
ATOM 1401 C C . LEU A 1 170 ? 2.023 26.505 -3.692 1.00 49.03 170 LEU A C 1
ATOM 1403 O O . LEU A 1 170 ? 3.137 26.315 -3.207 1.00 49.03 170 LEU A O 1
ATOM 1407 N N . SER A 1 171 ? 1.062 27.117 -3.002 1.00 48.25 171 SER A N 1
ATOM 1408 C CA . SER A 1 171 ? 1.245 27.455 -1.594 1.00 48.25 171 SER A CA 1
ATOM 1409 C C . SER A 1 171 ? 1.542 26.174 -0.802 1.00 48.25 171 SER A C 1
ATOM 1411 O O . SER A 1 171 ? 0.881 25.152 -1.005 1.00 48.25 171 SER A O 1
ATOM 1413 N N . LYS A 1 172 ? 2.501 26.227 0.137 1.00 54.25 172 LYS A N 1
ATOM 1414 C CA . LYS A 1 172 ? 2.895 25.086 0.997 1.00 54.25 172 LYS A CA 1
ATOM 1415 C C . LYS A 1 172 ? 1.708 24.382 1.684 1.00 54.25 172 LYS A C 1
ATOM 1417 O O . LYS A 1 172 ? 1.819 23.222 2.050 1.00 54.25 172 LYS A O 1
ATOM 1422 N N . LYS A 1 173 ? 0.565 25.067 1.844 1.00 48.34 173 LYS A N 1
ATOM 1423 C CA . LYS A 1 173 ? -0.684 24.527 2.418 1.00 48.34 173 LYS A CA 1
ATOM 1424 C C . LYS A 1 173 ? -1.420 23.520 1.523 1.00 48.34 173 LYS A C 1
ATOM 1426 O O . LYS A 1 173 ? -2.367 22.898 1.986 1.00 48.34 173 LYS A O 1
ATOM 1431 N N . SER A 1 174 ? -1.042 23.390 0.254 1.00 59.09 174 SER A N 1
ATOM 1432 C CA . SER A 1 174 ? -1.731 22.516 -0.703 1.00 59.09 174 SER A CA 1
ATOM 1433 C C . SER A 1 174 ? -1.054 21.161 -0.910 1.00 59.09 174 SER A C 1
ATOM 1435 O O . SER A 1 174 ? -1.611 20.326 -1.611 1.00 59.09 174 SER A O 1
ATOM 1437 N N . GLU A 1 175 ? 0.105 20.915 -0.298 1.00 72.31 175 GLU A N 1
ATOM 1438 C CA . GLU A 1 175 ? 0.878 19.680 -0.465 1.00 72.31 175 GLU A CA 1
ATOM 1439 C C . GLU A 1 175 ? 0.653 18.690 0.689 1.00 72.31 175 GLU A C 1
ATOM 1441 O O . GLU A 1 175 ? 0.302 19.107 1.794 1.00 72.31 175 GLU A O 1
ATOM 1446 N N . PRO A 1 176 ? 0.866 17.377 0.466 1.00 77.88 176 PRO A N 1
ATOM 1447 C CA . PRO A 1 176 ? 0.913 16.405 1.551 1.00 77.88 176 PRO A CA 1
ATOM 1448 C C . PRO A 1 176 ? 1.919 16.823 2.630 1.00 77.88 176 PRO A C 1
ATOM 1450 O O . PRO A 1 176 ? 3.096 17.049 2.332 1.00 77.88 176 PRO A O 1
ATOM 1453 N N . SER A 1 177 ? 1.467 16.908 3.881 1.00 80.81 177 SER A N 1
ATOM 1454 C CA . SER A 1 177 ? 2.359 17.113 5.018 1.00 80.81 177 SER A CA 1
ATOM 1455 C C . SER A 1 177 ? 2.817 15.770 5.573 1.00 80.81 177 SER A C 1
ATOM 1457 O O . SER A 1 177 ? 2.144 14.742 5.459 1.00 80.81 177 SER A O 1
ATOM 1459 N N . PHE A 1 178 ? 4.018 15.792 6.129 1.00 79.56 178 PHE A N 1
ATOM 1460 C CA . PHE A 1 178 ? 4.681 14.630 6.680 1.00 79.56 178 PHE A CA 1
ATOM 1461 C C . PHE A 1 178 ? 5.374 15.088 7.951 1.00 79.56 178 PHE A C 1
ATOM 1463 O O . PHE A 1 178 ? 6.340 15.852 7.862 1.00 79.56 178 PHE A O 1
ATOM 1470 N N . ASP A 1 179 ? 4.835 14.654 9.083 1.00 77.12 179 ASP A N 1
ATOM 1471 C CA . ASP A 1 179 ? 5.411 14.887 10.397 1.00 77.12 179 ASP A CA 1
ATOM 1472 C C . ASP A 1 179 ? 6.028 13.571 10.877 1.00 77.12 179 ASP A C 1
ATOM 1474 O O . ASP A 1 179 ? 5.345 12.558 11.073 1.00 77.12 179 ASP A O 1
ATOM 1478 N N . GLU A 1 180 ? 7.358 13.580 10.961 1.00 71.56 180 GLU A N 1
ATOM 1479 C CA . GLU A 1 180 ? 8.159 12.454 11.439 1.00 71.56 180 GLU A CA 1
ATOM 1480 C C . GLU A 1 180 ? 8.075 12.350 12.961 1.00 71.56 180 GLU A C 1
ATOM 1482 O O . GLU A 1 180 ? 7.973 13.360 13.655 1.00 71.56 180 GLU A O 1
ATOM 1487 N N . ASP A 1 181 ? 8.194 11.115 13.453 1.00 63.75 181 ASP A N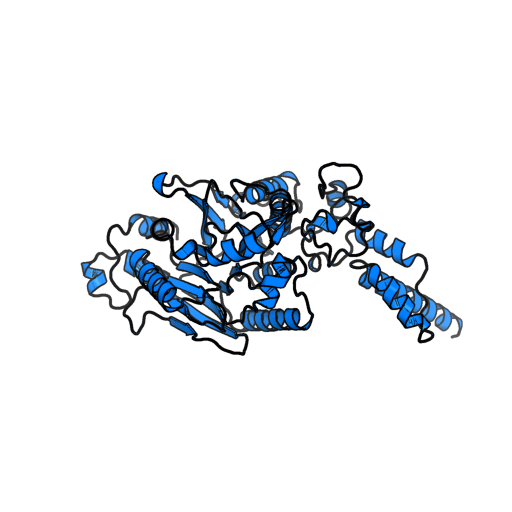 1
ATOM 1488 C CA . ASP A 1 181 ? 8.492 10.816 14.852 1.00 63.75 181 ASP A CA 1
ATOM 1489 C C . ASP A 1 181 ? 7.538 11.485 15.849 1.00 63.75 181 ASP A C 1
ATOM 1491 O O . ASP A 1 181 ? 7.963 12.227 16.737 1.00 63.75 181 ASP A O 1
ATOM 1495 N N . LEU A 1 182 ? 6.236 11.178 15.735 1.00 74.38 182 LEU A N 1
ATOM 1496 C CA . LEU A 1 182 ? 5.308 11.450 16.835 1.00 74.38 182 LEU A CA 1
ATOM 1497 C C . LEU A 1 182 ? 5.917 10.929 18.144 1.00 74.38 182 LEU A C 1
ATOM 1499 O O . LEU A 1 182 ? 6.509 9.846 18.162 1.00 74.38 182 LEU A O 1
ATOM 1503 N N . ASP A 1 183 ? 5.769 11.687 19.232 1.00 74.38 183 ASP A N 1
ATOM 1504 C CA . ASP A 1 183 ? 6.279 11.264 20.535 1.00 74.38 183 ASP A CA 1
ATOM 1505 C C . ASP A 1 183 ? 5.522 10.005 20.978 1.00 74.38 183 ASP A C 1
ATOM 1507 O O . ASP A 1 183 ? 4.330 10.029 21.303 1.00 74.38 183 ASP A O 1
ATOM 1511 N N . ILE A 1 184 ? 6.203 8.866 20.876 1.00 81.25 184 ILE A N 1
ATOM 1512 C CA . ILE A 1 184 ? 5.645 7.538 21.109 1.00 81.25 184 ILE A CA 1
ATOM 1513 C C . ILE A 1 184 ? 6.387 6.926 22.289 1.00 81.25 184 ILE A C 1
ATOM 1515 O O . ILE A 1 184 ? 7.614 7.037 22.383 1.00 81.25 184 ILE A O 1
ATOM 1519 N N . PRO A 1 185 ? 5.679 6.224 23.189 1.00 81.38 185 PRO A N 1
ATOM 1520 C CA . PRO A 1 185 ? 6.329 5.558 24.300 1.00 81.38 185 PRO A CA 1
ATOM 1521 C C . PRO A 1 185 ? 7.469 4.634 23.852 1.00 81.38 185 PRO A C 1
ATOM 1523 O O . PRO A 1 185 ? 7.259 3.697 23.081 1.00 81.38 185 PRO A O 1
ATOM 1526 N N . LYS A 1 186 ? 8.670 4.852 24.406 1.00 82.06 186 LYS A N 1
ATOM 1527 C CA . LYS A 1 186 ? 9.899 4.115 24.047 1.00 82.06 186 LYS A CA 1
ATOM 1528 C C . LYS A 1 186 ? 9.755 2.591 24.099 1.00 82.06 186 LYS A C 1
ATOM 1530 O O . LYS A 1 186 ? 10.418 1.896 23.337 1.00 82.06 186 LYS A O 1
ATOM 1535 N N . TYR A 1 187 ? 8.893 2.067 24.976 1.00 81.38 187 TYR A N 1
ATOM 1536 C CA . TYR A 1 187 ? 8.672 0.624 25.119 1.00 81.38 187 TYR A CA 1
ATOM 1537 C C . TYR A 1 187 ? 8.058 -0.030 23.874 1.00 81.38 187 TYR A C 1
ATOM 1539 O O . TYR A 1 187 ? 8.184 -1.238 23.722 1.00 81.38 187 TYR A O 1
ATOM 1547 N N . LEU A 1 188 ? 7.409 0.743 22.995 1.00 85.38 188 LEU A N 1
ATOM 1548 C CA . LEU A 1 188 ? 6.841 0.224 21.751 1.00 85.38 188 LEU A CA 1
ATOM 1549 C C . LEU A 1 188 ? 7.913 -0.053 20.689 1.00 85.38 188 LEU A C 1
ATOM 1551 O O . LEU A 1 188 ? 7.619 -0.731 19.716 1.00 85.38 188 LEU A O 1
ATOM 1555 N N . ASN A 1 189 ? 9.137 0.472 20.853 1.00 87.50 189 ASN A N 1
ATOM 1556 C CA . ASN A 1 189 ? 10.252 0.300 19.913 1.00 87.50 189 ASN A CA 1
ATOM 1557 C C . ASN A 1 189 ? 9.870 0.561 18.436 1.00 87.50 189 ASN A C 1
ATOM 1559 O O . ASN A 1 189 ? 10.349 -0.103 17.513 1.00 87.50 189 ASN A O 1
ATOM 1563 N N . MET A 1 190 ? 8.976 1.525 18.217 1.00 89.69 190 MET A N 1
ATOM 1564 C CA . MET A 1 190 ? 8.468 1.896 16.902 1.00 89.69 190 MET A CA 1
ATOM 1565 C C . MET A 1 190 ? 8.285 3.408 16.791 1.00 89.69 190 MET A C 1
ATOM 1567 O O . MET A 1 190 ? 8.108 4.107 17.787 1.00 89.69 190 MET A O 1
ATOM 1571 N N . ARG A 1 191 ? 8.244 3.879 15.550 1.00 90.19 191 ARG A N 1
ATOM 1572 C CA . ARG A 1 191 ? 7.862 5.229 15.144 1.00 90.19 191 ARG A CA 1
ATOM 1573 C C . ARG A 1 191 ? 6.523 5.206 14.424 1.00 90.19 191 ARG A C 1
ATOM 1575 O O . ARG A 1 191 ? 6.156 4.211 13.796 1.00 90.19 191 ARG A O 1
ATOM 1582 N N . VAL A 1 192 ? 5.818 6.327 14.459 1.00 92.50 192 VAL A N 1
ATOM 1583 C CA . VAL A 1 192 ? 4.642 6.570 13.628 1.00 92.50 192 VAL A CA 1
ATOM 1584 C C . VAL A 1 192 ? 4.838 7.891 12.929 1.00 92.50 192 VAL A C 1
ATOM 1586 O O . VAL A 1 192 ? 5.011 8.920 13.578 1.00 92.50 192 VAL A O 1
ATOM 1589 N N . ASN A 1 193 ? 4.808 7.836 11.605 1.00 92.50 193 ASN A N 1
ATOM 1590 C CA . ASN A 1 193 ? 4.802 9.029 10.785 1.00 92.50 193 ASN A CA 1
ATOM 1591 C C . ASN A 1 193 ? 3.356 9.460 10.568 1.00 92.50 193 ASN A C 1
ATOM 1593 O O . ASN A 1 193 ? 2.534 8.655 10.116 1.00 92.50 193 ASN A O 1
ATOM 1597 N N . GLU A 1 194 ? 3.043 10.718 10.846 1.00 93.88 194 GLU A N 1
ATOM 1598 C CA . GLU A 1 194 ? 1.745 11.276 10.497 1.00 93.88 194 GLU A CA 1
ATOM 1599 C C . GLU A 1 194 ? 1.795 11.845 9.078 1.00 93.88 194 GLU A C 1
ATOM 1601 O O . GLU A 1 194 ? 2.653 12.662 8.739 1.00 93.88 194 GLU A O 1
ATOM 1606 N N . ILE A 1 195 ? 0.878 11.389 8.224 1.00 94.44 195 ILE A N 1
ATOM 1607 C CA . ILE A 1 195 ? 0.828 11.767 6.812 1.00 94.44 195 ILE A CA 1
ATOM 1608 C C . ILE A 1 195 ? -0.527 12.397 6.529 1.00 94.44 195 ILE A C 1
ATOM 1610 O O . ILE A 1 195 ? -1.527 11.690 6.381 1.00 94.44 195 ILE A O 1
ATOM 1614 N N . THR A 1 196 ? -0.565 13.723 6.419 1.00 93.75 196 THR A N 1
ATOM 1615 C CA . THR A 1 196 ? -1.800 14.439 6.085 1.00 93.75 196 THR A CA 1
ATOM 1616 C C . THR A 1 196 ? -1.847 14.720 4.600 1.00 93.75 196 THR A C 1
ATOM 1618 O O . THR A 1 196 ? -0.964 15.363 4.035 1.00 93.75 196 THR A O 1
ATOM 1621 N N . ILE A 1 197 ? -2.896 14.226 3.952 1.00 93.00 197 ILE A N 1
ATOM 1622 C CA . ILE A 1 197 ? -3.065 14.311 2.510 1.00 93.00 197 ILE A CA 1
ATOM 1623 C C . ILE A 1 197 ? -4.251 15.225 2.212 1.00 93.00 197 ILE A C 1
ATOM 1625 O O . ILE A 1 197 ? -5.366 14.945 2.662 1.00 93.00 197 ILE A O 1
ATOM 1629 N N . PRO A 1 198 ? -4.033 16.305 1.442 1.00 88.38 198 PRO A N 1
ATOM 1630 C CA . PRO A 1 198 ? -5.054 17.306 1.194 1.00 88.38 198 PRO A CA 1
ATOM 1631 C C . PRO A 1 198 ? -6.250 16.692 0.471 1.00 88.38 198 PRO A C 1
ATOM 1633 O O . PRO A 1 198 ? -6.120 15.867 -0.439 1.00 88.38 198 PRO A O 1
ATOM 1636 N N . ALA A 1 199 ? -7.437 17.131 0.863 1.00 85.62 199 ALA A N 1
ATOM 1637 C CA . ALA A 1 199 ? -8.691 16.712 0.271 1.00 85.62 199 ALA A CA 1
ATOM 1638 C C . ALA A 1 199 ? -9.592 17.926 0.050 1.00 85.62 199 ALA A C 1
ATOM 1640 O O . ALA A 1 199 ? -9.601 18.853 0.848 1.00 85.62 199 ALA A O 1
ATOM 1641 N N . ILE A 1 200 ? -10.355 17.905 -1.046 1.00 82.38 200 ILE A N 1
ATOM 1642 C CA . ILE A 1 200 ? -11.349 18.950 -1.346 1.00 82.38 200 ILE A CA 1
ATOM 1643 C C . ILE A 1 200 ? -12.584 18.797 -0.451 1.00 82.38 200 ILE A C 1
ATOM 1645 O O . ILE A 1 200 ? -13.227 19.781 -0.113 1.00 82.38 200 ILE A O 1
ATOM 1649 N N . ALA A 1 201 ? -12.932 17.555 -0.114 1.00 85.75 201 ALA A N 1
ATOM 1650 C CA . ALA A 1 201 ? -14.107 17.229 0.674 1.00 85.75 201 ALA A CA 1
ATOM 1651 C C . ALA A 1 201 ? -13.824 16.023 1.562 1.00 85.75 201 ALA A C 1
ATOM 1653 O O . ALA A 1 201 ? -13.093 15.101 1.168 1.00 85.75 201 ALA A O 1
ATOM 1654 N N . GLU A 1 202 ? -14.447 16.034 2.729 1.00 89.88 202 GLU A N 1
ATOM 1655 C CA . GLU A 1 202 ? -14.430 14.920 3.661 1.00 89.88 202 GLU A CA 1
ATOM 1656 C C . GLU A 1 202 ? -15.411 13.816 3.265 1.00 89.88 202 GLU A C 1
ATOM 1658 O O . GLU A 1 202 ? -16.227 13.967 2.348 1.00 89.88 202 GLU A O 1
ATOM 1663 N N . ARG A 1 203 ? -15.288 12.658 3.918 1.00 92.94 203 ARG A N 1
ATOM 1664 C CA . ARG A 1 203 ? -16.131 11.489 3.672 1.00 92.94 203 ARG A CA 1
ATOM 1665 C C . ARG A 1 203 ? -16.642 10.890 4.974 1.00 92.94 203 ARG A C 1
ATOM 1667 O O . ARG A 1 203 ? -15.868 10.473 5.824 1.00 92.94 203 ARG A O 1
ATOM 1674 N N . GLU A 1 204 ? -17.963 10.766 5.054 1.00 94.88 204 GLU A N 1
ATOM 1675 C CA . GLU A 1 204 ? -18.663 10.102 6.159 1.00 94.88 204 GLU A CA 1
ATOM 1676 C C . GLU A 1 204 ? -18.737 8.574 5.980 1.00 94.88 204 GLU A C 1
ATOM 1678 O O . GLU A 1 204 ? -18.845 7.837 6.960 1.00 94.88 204 GLU A O 1
ATOM 1683 N N . SER A 1 205 ? -18.646 8.082 4.739 1.00 97.50 205 SER A N 1
ATOM 1684 C CA . SER A 1 205 ? -18.557 6.657 4.406 1.00 97.50 205 SER A CA 1
ATOM 1685 C C . SER A 1 205 ? -17.546 6.402 3.286 1.00 97.50 205 SER A C 1
ATOM 1687 O O . SER A 1 205 ? -17.215 7.295 2.497 1.00 97.50 205 SER A O 1
ATOM 1689 N N . LEU A 1 206 ? -17.030 5.172 3.230 1.00 97.94 206 LEU A N 1
ATOM 1690 C CA . LEU A 1 206 ? -16.113 4.716 2.185 1.00 97.94 206 LEU A CA 1
ATOM 1691 C C . LEU A 1 206 ? -16.536 3.352 1.648 1.00 97.94 206 LEU A C 1
ATOM 1693 O O . LEU A 1 206 ? -16.878 2.442 2.405 1.00 97.94 206 LEU A O 1
ATOM 1697 N N . ARG A 1 207 ? -16.415 3.176 0.332 1.00 98.25 207 ARG A N 1
ATOM 1698 C CA . ARG A 1 207 ? -16.537 1.868 -0.316 1.00 98.25 207 ARG A CA 1
ATOM 1699 C C . ARG A 1 207 ? -15.168 1.207 -0.387 1.00 98.25 207 ARG A C 1
ATOM 1701 O O . ARG A 1 207 ? -14.276 1.682 -1.090 1.00 98.25 207 ARG A O 1
ATOM 1708 N N . ILE A 1 208 ? -14.996 0.099 0.318 1.00 98.50 208 ILE A N 1
ATOM 1709 C CA . ILE A 1 208 ? -13.728 -0.618 0.417 1.00 98.50 208 ILE A CA 1
ATOM 1710 C C . ILE A 1 208 ? -13.777 -1.867 -0.452 1.00 98.50 208 ILE A C 1
ATOM 1712 O O . ILE A 1 208 ? -14.623 -2.732 -0.255 1.00 98.50 208 ILE A O 1
ATOM 1716 N N . GLY A 1 209 ? -12.867 -1.962 -1.417 1.00 97.94 209 GLY A N 1
ATOM 1717 C CA . GLY A 1 209 ? -12.652 -3.154 -2.224 1.00 97.94 209 GLY A CA 1
ATOM 1718 C C . GLY A 1 209 ? -11.571 -4.041 -1.623 1.00 97.94 209 GLY A C 1
ATOM 1719 O O . GLY A 1 209 ? -10.426 -3.621 -1.465 1.00 97.94 209 GLY A O 1
ATOM 1720 N N . VAL A 1 210 ? -11.908 -5.292 -1.349 1.00 97.44 210 VAL A N 1
ATOM 1721 C CA . VAL A 1 210 ? -10.933 -6.317 -0.983 1.00 97.44 210 VAL A CA 1
ATOM 1722 C C . VAL A 1 210 ? -10.709 -7.204 -2.192 1.00 97.44 210 VAL A C 1
ATOM 1724 O O . VAL A 1 210 ? -11.654 -7.778 -2.740 1.00 97.44 210 VAL A O 1
ATOM 1727 N N . THR A 1 211 ? -9.461 -7.288 -2.645 1.00 95.69 211 THR A N 1
ATOM 1728 C CA . THR A 1 211 ? -9.131 -8.176 -3.759 1.00 95.69 211 THR A CA 1
ATOM 1729 C C . THR A 1 211 ? -9.036 -9.620 -3.269 1.00 95.69 211 THR A C 1
ATOM 1731 O O . THR A 1 211 ? -8.544 -9.899 -2.175 1.00 95.69 211 THR A O 1
ATOM 1734 N N . SER A 1 212 ? -9.524 -10.538 -4.097 1.00 91.25 212 SER A N 1
ATOM 1735 C CA . SER A 1 212 ? -9.358 -11.977 -3.947 1.00 91.25 212 SER A CA 1
ATOM 1736 C C . SER A 1 212 ? -8.640 -12.465 -5.192 1.00 91.25 212 SER A C 1
ATOM 1738 O O . SER A 1 212 ? -9.255 -12.701 -6.231 1.00 91.25 212 SER A O 1
ATOM 1740 N N . ILE A 1 213 ? -7.315 -12.509 -5.094 1.00 95.12 213 ILE A N 1
ATOM 1741 C CA . ILE A 1 213 ? -6.420 -12.945 -6.162 1.00 95.12 213 ILE A CA 1
ATOM 1742 C C . ILE A 1 213 ? -5.487 -14.018 -5.633 1.00 95.12 213 ILE A C 1
ATOM 1744 O O . ILE A 1 213 ? -5.103 -13.994 -4.461 1.00 95.12 213 ILE A O 1
ATOM 1748 N N . LYS A 1 214 ? -5.091 -14.946 -6.500 1.00 95.75 214 LYS A N 1
ATOM 1749 C CA . LYS A 1 214 ? -4.123 -15.972 -6.120 1.00 95.75 214 LYS A CA 1
ATOM 1750 C C . LYS A 1 214 ? -2.704 -15.417 -6.197 1.00 95.75 214 LYS A C 1
ATOM 1752 O O . LYS A 1 214 ? -2.218 -15.076 -7.278 1.00 95.75 214 LYS A O 1
ATOM 1757 N N . VAL A 1 215 ? -2.007 -15.406 -5.067 1.00 96.06 215 VAL A N 1
ATOM 1758 C CA . VAL A 1 215 ? -0.572 -15.129 -5.006 1.00 96.06 215 VAL A CA 1
ATOM 1759 C C . VAL A 1 215 ? 0.184 -16.429 -5.280 1.00 96.06 215 VAL A C 1
ATOM 1761 O O . VAL A 1 215 ? 0.350 -17.284 -4.415 1.00 96.06 215 VAL A O 1
ATOM 1764 N N . ASP A 1 216 ? 0.621 -16.614 -6.526 1.00 95.38 216 ASP A N 1
ATOM 1765 C CA . ASP A 1 216 ? 1.361 -17.818 -6.915 1.00 95.38 216 ASP A CA 1
ATOM 1766 C C . ASP A 1 216 ? 2.758 -17.843 -6.267 1.00 95.38 216 ASP A C 1
ATOM 1768 O O . ASP A 1 216 ? 3.587 -16.965 -6.520 1.00 95.38 216 ASP A O 1
ATOM 1772 N N . ASN A 1 217 ? 3.048 -18.896 -5.495 1.00 94.19 217 ASN A N 1
ATOM 1773 C CA . ASN A 1 217 ? 4.366 -19.149 -4.902 1.00 94.19 217 ASN A CA 1
ATOM 1774 C C . ASN A 1 217 ? 5.514 -19.068 -5.915 1.00 94.19 217 ASN A C 1
ATOM 1776 O O . ASN A 1 217 ? 6.610 -18.644 -5.552 1.00 94.19 217 ASN A O 1
ATOM 1780 N N . LYS A 1 218 ? 5.285 -19.460 -7.177 1.00 96.00 218 LYS A N 1
ATOM 1781 C CA . LYS A 1 218 ? 6.302 -19.354 -8.232 1.00 96.00 218 LYS A CA 1
ATOM 1782 C C . LYS A 1 218 ? 6.680 -17.907 -8.519 1.00 96.00 218 LYS A C 1
ATOM 1784 O O . LYS A 1 218 ? 7.841 -17.641 -8.796 1.00 96.00 218 LYS A O 1
ATOM 1789 N N . ASN A 1 219 ? 5.728 -16.977 -8.441 1.00 96.19 219 ASN A N 1
ATOM 1790 C CA . ASN A 1 219 ? 6.008 -15.558 -8.647 1.00 96.19 219 ASN A CA 1
ATOM 1791 C C . ASN A 1 219 ? 6.828 -14.994 -7.483 1.00 96.19 219 ASN A C 1
ATOM 1793 O O . ASN A 1 219 ? 7.813 -14.299 -7.723 1.00 96.19 219 ASN A O 1
ATOM 1797 N N . ILE A 1 220 ? 6.476 -15.362 -6.243 1.00 95.19 220 ILE A N 1
ATOM 1798 C CA . ILE A 1 220 ? 7.247 -14.992 -5.046 1.00 95.19 220 ILE A CA 1
ATOM 1799 C C . ILE A 1 220 ? 8.690 -15.488 -5.197 1.00 95.19 220 ILE A C 1
ATOM 1801 O O . ILE A 1 220 ? 9.633 -14.702 -5.077 1.00 95.19 220 ILE A O 1
ATOM 1805 N N . SER A 1 221 ? 8.866 -16.773 -5.533 1.00 94.31 221 SER A N 1
ATOM 1806 C CA . SER A 1 221 ? 10.196 -17.369 -5.632 1.00 94.31 221 SER A CA 1
ATOM 1807 C C . SER A 1 221 ? 11.035 -16.797 -6.755 1.00 94.31 221 SER A C 1
ATOM 1809 O O . SER A 1 221 ? 12.178 -16.405 -6.536 1.00 94.31 221 SER A O 1
ATOM 1811 N N . GLN A 1 222 ? 10.453 -16.635 -7.936 1.00 93.38 222 GLN A N 1
ATOM 1812 C CA . GLN A 1 222 ? 11.097 -15.943 -9.043 1.00 93.38 222 GLN A CA 1
ATOM 1813 C C . GLN A 1 222 ? 11.514 -14.514 -8.680 1.00 93.38 222 GLN A C 1
ATOM 1815 O O . GLN A 1 222 ? 12.566 -14.045 -9.121 1.00 93.38 222 GLN A O 1
ATOM 1820 N N . SER A 1 223 ? 10.745 -13.821 -7.837 1.00 91.62 223 SER A N 1
ATOM 1821 C CA . SER A 1 223 ? 11.086 -12.461 -7.438 1.00 91.62 223 SER A CA 1
ATOM 1822 C C . SER A 1 223 ? 12.328 -12.383 -6.557 1.00 91.62 223 SER A C 1
ATOM 1824 O O . SER A 1 223 ? 13.247 -11.635 -6.910 1.00 91.62 223 SER A O 1
ATOM 1826 N N . TYR A 1 224 ? 12.429 -13.190 -5.495 1.00 90.44 224 TYR A N 1
ATOM 1827 C CA . TYR A 1 224 ? 13.667 -13.241 -4.710 1.00 90.44 224 TYR A CA 1
ATOM 1828 C C . TYR A 1 224 ? 14.820 -13.933 -5.459 1.00 90.44 224 TYR A C 1
ATOM 1830 O O . TYR A 1 224 ? 15.972 -13.620 -5.197 1.00 90.44 224 TYR A O 1
ATOM 1838 N N . LEU A 1 225 ? 14.548 -14.754 -6.482 1.00 90.25 225 LEU A N 1
ATOM 1839 C CA . LEU A 1 225 ? 15.547 -15.257 -7.443 1.00 90.25 225 LEU A CA 1
ATOM 1840 C C . LEU A 1 225 ? 15.915 -14.240 -8.540 1.00 90.25 225 LEU A C 1
ATOM 1842 O O . LEU A 1 225 ? 16.553 -14.590 -9.533 1.00 90.25 225 LEU A O 1
ATOM 1846 N N . LYS A 1 226 ? 15.522 -12.970 -8.381 1.00 86.75 226 LYS A N 1
ATOM 1847 C CA . LYS A 1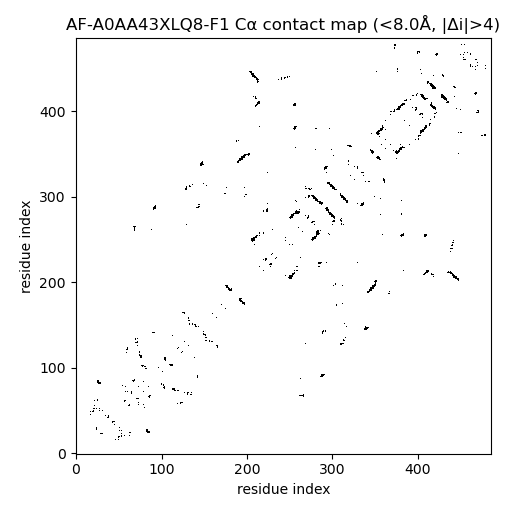 226 ? 15.845 -11.849 -9.281 1.00 86.75 226 LYS A CA 1
ATOM 1848 C C . LYS A 1 226 ? 15.291 -11.982 -10.715 1.00 86.75 226 LYS A C 1
ATOM 1850 O O . LYS A 1 226 ? 15.644 -11.173 -11.568 1.00 86.75 226 LYS A O 1
ATOM 1855 N N . THR A 1 227 ? 14.366 -12.904 -10.972 1.00 88.31 227 THR A N 1
ATOM 1856 C CA . THR A 1 227 ? 13.789 -13.217 -12.295 1.00 88.31 227 THR A CA 1
ATOM 1857 C C . THR A 1 227 ? 12.255 -13.135 -12.281 1.00 88.31 227 THR A C 1
ATOM 1859 O O . THR A 1 227 ? 11.582 -14.112 -12.589 1.00 88.31 227 THR A O 1
ATOM 1862 N N . PRO A 1 228 ? 11.670 -11.979 -11.912 1.00 90.00 228 PRO A N 1
ATOM 1863 C CA . PRO A 1 228 ? 10.243 -11.879 -11.618 1.00 90.00 228 PRO A CA 1
ATOM 1864 C C . PRO A 1 228 ? 9.382 -12.201 -12.842 1.00 90.00 228 PRO A C 1
ATOM 1866 O O . PRO A 1 228 ? 9.702 -11.806 -13.965 1.00 90.00 228 PRO A O 1
ATOM 1869 N N . ASN A 1 229 ? 8.235 -12.839 -12.617 1.00 92.88 229 ASN A N 1
ATOM 1870 C CA . ASN A 1 229 ? 7.271 -13.093 -13.679 1.00 92.88 229 ASN A CA 1
ATOM 1871 C C . ASN A 1 229 ? 6.582 -11.793 -14.116 1.00 92.88 229 ASN A C 1
ATOM 1873 O O . ASN A 1 229 ? 5.669 -11.314 -13.438 1.00 92.88 229 ASN A O 1
ATOM 1877 N N . LEU A 1 230 ? 6.987 -11.267 -15.273 1.00 91.00 230 LEU A N 1
ATOM 1878 C CA . LEU A 1 230 ? 6.378 -10.113 -15.945 1.00 91.00 230 LEU A CA 1
ATOM 1879 C C . LEU A 1 230 ? 5.673 -10.514 -17.253 1.00 91.00 230 LEU A C 1
ATOM 1881 O O . LEU A 1 230 ? 5.567 -9.711 -18.178 1.00 91.00 230 LEU A O 1
ATOM 1885 N N . SER A 1 231 ? 5.232 -11.771 -17.357 1.00 93.12 231 SER A N 1
ATOM 1886 C CA . SER A 1 231 ? 4.570 -12.291 -18.559 1.00 93.12 231 SER A CA 1
ATOM 1887 C C . SER A 1 231 ? 3.326 -11.485 -18.940 1.00 93.12 231 SER A C 1
ATOM 1889 O O . SER A 1 231 ? 2.620 -10.932 -18.089 1.00 93.12 231 SER A O 1
ATOM 1891 N N . ARG A 1 232 ? 3.020 -11.478 -20.243 1.00 91.81 232 ARG A N 1
ATOM 1892 C CA . ARG A 1 232 ? 1.825 -10.828 -20.795 1.00 91.81 232 ARG A CA 1
ATOM 1893 C C . ARG A 1 232 ? 0.540 -11.349 -20.150 1.00 91.81 232 ARG A C 1
ATOM 1895 O O . ARG A 1 232 ? -0.349 -10.555 -19.868 1.00 91.81 232 ARG A O 1
ATOM 1902 N N . ASP A 1 233 ? 0.455 -12.645 -19.865 1.00 94.62 233 ASP A N 1
ATOM 1903 C CA . ASP A 1 233 ? -0.731 -13.238 -19.239 1.00 94.62 233 ASP A CA 1
ATOM 1904 C C . ASP A 1 233 ? -0.951 -12.718 -17.823 1.00 94.62 233 ASP A C 1
ATOM 1906 O O . ASP A 1 233 ? -2.063 -12.321 -17.469 1.00 94.62 233 ASP A O 1
ATOM 1910 N N . ARG A 1 234 ? 0.116 -12.650 -17.019 1.00 94.69 234 ARG A N 1
ATOM 1911 C CA . ARG A 1 234 ? 0.041 -12.092 -15.667 1.00 94.69 234 ARG A CA 1
ATOM 1912 C C . ARG A 1 234 ? -0.289 -10.597 -15.703 1.00 94.69 234 ARG A C 1
ATOM 1914 O O . ARG A 1 234 ? -1.124 -10.141 -14.926 1.00 94.69 234 ARG A O 1
ATOM 1921 N N . PHE A 1 235 ? 0.310 -9.853 -16.632 1.00 93.81 235 PHE A N 1
ATOM 1922 C CA . PHE A 1 235 ? -0.009 -8.443 -16.850 1.00 93.81 235 PHE A CA 1
ATOM 1923 C C . PHE A 1 235 ? -1.487 -8.252 -17.223 1.00 93.81 235 PHE A C 1
ATOM 1925 O O . PHE A 1 235 ? -2.179 -7.435 -16.621 1.00 93.81 235 PHE A O 1
ATOM 1932 N N . ASN A 1 236 ? -2.012 -9.057 -18.150 1.00 95.00 236 ASN A N 1
ATOM 1933 C CA . ASN A 1 236 ? -3.416 -9.012 -18.557 1.00 95.00 236 ASN A CA 1
ATOM 1934 C C . ASN A 1 236 ? -4.368 -9.308 -17.389 1.00 95.00 236 ASN A C 1
ATOM 1936 O O . ASN A 1 236 ? -5.425 -8.684 -17.308 1.00 95.00 236 ASN A O 1
ATOM 1940 N N . LYS A 1 237 ? -4.013 -10.226 -16.477 1.00 94.62 237 LYS A N 1
ATOM 1941 C CA . LYS A 1 237 ? -4.793 -10.472 -15.250 1.00 94.62 237 LYS A CA 1
ATOM 1942 C C . LYS A 1 237 ? -4.860 -9.231 -14.363 1.00 94.62 237 LYS A C 1
ATOM 1944 O O . LYS A 1 237 ? -5.953 -8.835 -13.966 1.00 94.62 237 LYS A O 1
ATOM 1949 N N . LEU A 1 238 ? -3.723 -8.567 -14.132 1.00 95.12 238 LEU A N 1
ATOM 1950 C CA . LEU A 1 238 ? -3.692 -7.309 -13.382 1.00 95.12 238 LEU A CA 1
ATOM 1951 C C . LEU A 1 238 ? -4.570 -6.238 -14.046 1.00 95.12 238 LEU A C 1
ATOM 1953 O O . LEU A 1 238 ? -5.373 -5.606 -13.368 1.00 95.12 238 LEU A O 1
ATOM 1957 N N . ILE A 1 239 ? -4.461 -6.052 -15.364 1.00 95.44 239 ILE A N 1
ATOM 1958 C CA . ILE A 1 239 ? -5.264 -5.057 -16.090 1.00 95.44 239 ILE A CA 1
ATOM 1959 C C . ILE A 1 239 ? -6.764 -5.367 -16.000 1.00 95.44 239 ILE A C 1
ATOM 1961 O O . ILE A 1 239 ? -7.558 -4.462 -15.751 1.00 95.44 239 ILE A O 1
ATOM 1965 N N . LYS A 1 240 ? -7.168 -6.636 -16.136 1.00 95.06 240 LYS A N 1
ATOM 1966 C CA . LYS A 1 240 ? -8.569 -7.046 -15.945 1.00 95.06 240 LYS A CA 1
ATOM 1967 C C . LYS A 1 240 ? -9.074 -6.697 -14.543 1.00 95.06 240 LYS A C 1
ATOM 1969 O O . LYS A 1 240 ? -10.167 -6.151 -14.414 1.00 95.06 240 LYS A O 1
ATOM 1974 N N . LEU A 1 241 ? -8.271 -6.957 -13.512 1.00 95.50 241 LEU A N 1
ATOM 1975 C CA . LEU A 1 241 ? -8.612 -6.619 -12.131 1.00 95.50 241 LEU A CA 1
ATOM 1976 C C . LEU A 1 241 ? -8.720 -5.101 -11.918 1.00 95.50 241 LEU A C 1
ATOM 1978 O O . LEU A 1 241 ? -9.668 -4.640 -11.291 1.00 95.50 241 LEU A O 1
ATOM 1982 N N . ILE A 1 242 ? -7.792 -4.319 -12.474 1.00 95.50 242 ILE A N 1
ATOM 1983 C CA . ILE A 1 242 ? -7.815 -2.848 -12.433 1.00 95.50 242 ILE A CA 1
ATOM 1984 C C . ILE A 1 242 ? -9.096 -2.300 -13.074 1.00 95.50 242 ILE A C 1
ATOM 1986 O O . ILE A 1 242 ? -9.774 -1.464 -12.476 1.00 95.50 242 ILE A O 1
ATOM 1990 N N . ASN A 1 243 ? -9.476 -2.815 -14.244 1.00 93.69 243 ASN A N 1
ATOM 1991 C CA . ASN A 1 243 ? -10.721 -2.422 -14.904 1.00 93.69 243 ASN A CA 1
ATOM 1992 C C . AS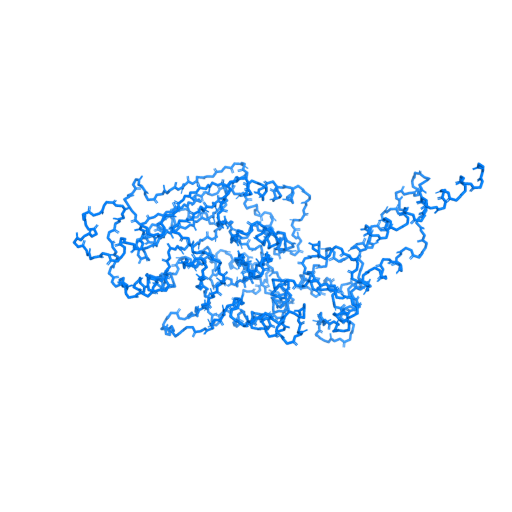N A 1 243 ? -11.942 -2.761 -14.033 1.00 93.69 243 ASN A C 1
ATOM 1994 O O . ASN A 1 243 ? -12.889 -1.984 -13.942 1.00 93.69 243 ASN A O 1
ATOM 1998 N N . TYR A 1 244 ? -11.916 -3.895 -13.334 1.00 92.31 244 TYR A N 1
ATOM 1999 C CA . TYR A 1 244 ? -12.986 -4.269 -12.413 1.00 92.31 244 TYR A CA 1
ATOM 2000 C C . TYR A 1 244 ? -13.049 -3.359 -11.167 1.00 92.31 244 TYR A C 1
ATOM 2002 O O . TYR A 1 244 ? -14.130 -2.965 -10.724 1.00 92.31 244 TYR A O 1
ATOM 2010 N N . ILE A 1 245 ? -11.900 -2.931 -10.635 1.00 95.06 245 ILE A N 1
ATOM 2011 C CA . ILE A 1 245 ? -11.813 -1.924 -9.559 1.00 95.06 245 ILE A CA 1
ATOM 2012 C C . ILE A 1 245 ? -12.436 -0.583 -9.984 1.00 95.06 245 ILE A C 1
ATOM 2014 O O . ILE A 1 245 ? -13.070 0.113 -9.181 1.00 95.06 245 ILE A O 1
ATOM 2018 N N . GLU A 1 246 ? -12.258 -0.198 -11.245 1.00 92.88 246 GLU A N 1
ATOM 2019 C CA . GLU A 1 246 ? -12.878 1.003 -11.800 1.00 92.88 246 GLU A CA 1
ATOM 2020 C C . GLU A 1 246 ? -14.409 0.883 -11.804 1.00 92.88 246 GLU A C 1
ATOM 2022 O O . GLU A 1 246 ? -15.093 1.738 -11.234 1.00 92.88 246 GLU A O 1
ATOM 2027 N N . LEU A 1 247 ? -14.936 -0.233 -12.321 1.00 91.69 247 LEU A N 1
ATOM 2028 C CA . LEU A 1 247 ? -16.377 -0.505 -12.410 1.00 91.69 247 LEU A CA 1
ATOM 2029 C C . LEU A 1 247 ? -17.070 -0.576 -11.046 1.00 91.69 247 LEU A C 1
ATOM 2031 O O . LEU A 1 247 ? -18.186 -0.084 -10.881 1.00 91.69 247 LEU A O 1
ATOM 2035 N N . THR A 1 248 ? -16.409 -1.159 -10.048 1.00 88.44 248 THR A N 1
ATOM 2036 C CA . THR A 1 248 ? -16.992 -1.352 -8.712 1.00 88.44 248 THR A CA 1
ATOM 2037 C C . THR A 1 248 ? -17.114 -0.062 -7.896 1.00 88.44 248 THR A C 1
ATOM 2039 O O . THR A 1 248 ? -17.766 -0.078 -6.854 1.00 88.44 248 THR A O 1
ATOM 2042 N N . LYS A 1 249 ? -16.558 1.070 -8.362 1.00 91.31 249 LYS A N 1
ATOM 2043 C CA . LYS A 1 249 ? -16.576 2.391 -7.696 1.00 91.31 249 LYS A CA 1
ATOM 2044 C C . LYS A 1 249 ? -16.170 2.347 -6.207 1.00 91.31 249 LYS A C 1
ATOM 2046 O O . LYS A 1 249 ? -16.785 3.019 -5.384 1.00 91.31 249 LYS A O 1
ATOM 2051 N N . SER A 1 250 ? -15.160 1.549 -5.861 1.00 94.88 250 SER A N 1
ATOM 2052 C CA . SER A 1 250 ? -14.500 1.589 -4.546 1.00 94.88 250 SER A CA 1
ATOM 2053 C C . SER A 1 250 ? -13.670 2.870 -4.362 1.00 94.88 250 SER A C 1
ATOM 2055 O O . SER A 1 250 ? -13.100 3.379 -5.329 1.00 94.88 250 SER A O 1
ATOM 2057 N N . ASP A 1 251 ? -13.582 3.380 -3.136 1.00 97.19 251 ASP A N 1
ATOM 2058 C CA . ASP A 1 251 ? -12.715 4.499 -2.748 1.00 97.19 251 ASP A CA 1
ATOM 2059 C C . ASP A 1 251 ? -11.318 4.016 -2.323 1.00 97.19 251 ASP A C 1
ATOM 2061 O O . ASP A 1 251 ? -10.319 4.676 -2.615 1.00 97.19 251 ASP A O 1
ATOM 2065 N N . VAL A 1 252 ? -11.248 2.855 -1.659 1.00 98.56 252 VAL A N 1
ATOM 2066 C CA . VAL A 1 252 ? -10.012 2.206 -1.189 1.00 98.56 252 VAL A CA 1
ATOM 2067 C C . VAL A 1 252 ? -9.978 0.770 -1.701 1.00 98.56 252 VAL A C 1
ATOM 2069 O O . VAL A 1 252 ? -11.000 0.087 -1.650 1.00 98.56 252 VAL A O 1
ATOM 2072 N N . VAL A 1 253 ? -8.827 0.291 -2.175 1.00 98.56 253 VAL A N 1
ATOM 2073 C CA . VAL A 1 253 ? -8.637 -1.115 -2.559 1.00 98.56 253 VAL A CA 1
ATOM 2074 C C . VAL A 1 253 ? -7.391 -1.707 -1.920 1.00 98.56 253 VAL A C 1
ATOM 2076 O O . VAL A 1 253 ? -6.321 -1.105 -1.987 1.00 98.56 253 VAL A O 1
ATOM 2079 N N . VAL A 1 254 ? -7.531 -2.901 -1.342 1.00 98.69 254 VAL A N 1
ATOM 2080 C CA . VAL A 1 254 ? -6.447 -3.617 -0.657 1.00 98.69 254 VAL A CA 1
ATOM 2081 C C . VAL A 1 254 ? -6.103 -4.909 -1.398 1.00 98.69 254 VAL A C 1
ATOM 2083 O O . VAL A 1 254 ? -6.983 -5.723 -1.701 1.00 98.69 254 VAL A O 1
ATOM 2086 N N . PHE A 1 255 ? -4.815 -5.078 -1.687 1.00 98.56 255 PHE A N 1
ATOM 2087 C CA . PHE A 1 255 ? -4.221 -6.267 -2.291 1.00 98.56 255 PHE A CA 1
ATOM 2088 C C . PHE A 1 255 ? -3.482 -7.120 -1.250 1.00 98.56 255 PHE A C 1
ATOM 2090 O O . PHE A 1 255 ? -3.040 -6.575 -0.231 1.00 98.56 255 PHE A O 1
ATOM 2097 N N . PRO A 1 256 ? -3.286 -8.428 -1.513 1.00 98.06 256 PRO A N 1
ATOM 2098 C CA . PRO A 1 256 ? -2.511 -9.305 -0.649 1.00 98.06 256 PRO A CA 1
ATOM 2099 C C . PRO A 1 256 ? -1.038 -8.898 -0.571 1.00 98.06 256 PRO A C 1
ATOM 2101 O O . PRO A 1 256 ? -0.515 -8.170 -1.429 1.00 98.06 256 PRO A O 1
ATOM 2104 N N . GLU A 1 257 ? -0.353 -9.421 0.441 1.00 97.94 257 GLU A N 1
ATOM 2105 C CA . GLU A 1 257 ? 1.102 -9.332 0.561 1.00 97.94 257 GLU A CA 1
ATOM 2106 C C . GLU A 1 257 ? 1.786 -9.990 -0.654 1.00 97.94 257 GLU A C 1
ATOM 2108 O O . GLU A 1 257 ? 1.257 -10.946 -1.224 1.00 97.94 257 GLU A O 1
ATOM 2113 N N . VAL A 1 258 ? 2.961 -9.483 -1.058 1.00 97.12 258 VAL A N 1
ATOM 2114 C CA . VAL A 1 258 ? 3.819 -10.050 -2.124 1.00 97.12 258 VAL A CA 1
ATOM 2115 C C . VAL A 1 258 ? 3.087 -10.395 -3.434 1.00 97.12 258 VAL A C 1
ATOM 2117 O O . VAL A 1 258 ? 3.471 -11.307 -4.164 1.00 97.12 258 VAL A O 1
ATOM 2120 N N . SER A 1 259 ? 2.030 -9.652 -3.760 1.00 97.19 259 SER A N 1
ATOM 2121 C CA . SER A 1 259 ? 1.152 -9.940 -4.899 1.00 97.19 259 SER A CA 1
ATOM 2122 C C . SER A 1 259 ? 1.541 -9.179 -6.170 1.00 97.19 259 SER A C 1
ATOM 2124 O O . SER A 1 259 ? 1.294 -9.655 -7.288 1.00 97.19 259 SER A O 1
ATOM 2126 N N . VAL A 1 260 ? 2.186 -8.017 -6.018 1.00 96.94 260 VAL A N 1
ATOM 2127 C CA . VAL A 1 260 ? 2.521 -7.106 -7.118 1.00 96.94 260 VAL A CA 1
ATOM 2128 C C . VAL A 1 260 ? 4.036 -7.072 -7.349 1.00 96.94 260 VAL A C 1
ATOM 2130 O O . VAL A 1 260 ? 4.789 -6.720 -6.441 1.00 96.94 260 VAL A O 1
ATOM 2133 N N . PRO A 1 261 ? 4.533 -7.375 -8.560 1.00 93.50 261 PRO A N 1
ATOM 2134 C CA . PRO A 1 261 ? 5.947 -7.226 -8.863 1.00 93.50 261 PRO A CA 1
ATOM 2135 C C . PRO A 1 261 ? 6.336 -5.745 -8.869 1.00 93.50 261 PRO A C 1
ATOM 2137 O O . PRO A 1 261 ? 5.598 -4.892 -9.364 1.00 93.50 261 PRO A O 1
ATOM 2140 N N . PHE A 1 262 ? 7.550 -5.446 -8.406 1.00 89.44 262 PHE A N 1
ATOM 2141 C CA . PHE A 1 262 ? 8.073 -4.076 -8.334 1.00 89.44 262 PHE A CA 1
ATOM 2142 C C . PHE A 1 262 ? 7.936 -3.281 -9.646 1.00 89.44 262 PHE A C 1
ATOM 2144 O O . PHE A 1 262 ? 7.603 -2.100 -9.633 1.00 89.44 262 PHE A O 1
ATOM 2151 N N . ALA A 1 263 ? 8.112 -3.946 -10.792 1.00 88.06 263 ALA A N 1
ATOM 2152 C CA . ALA A 1 263 ? 8.002 -3.325 -12.111 1.00 88.06 263 ALA A CA 1
ATOM 2153 C C . ALA A 1 263 ? 6.620 -2.708 -12.407 1.00 88.06 263 ALA A C 1
ATOM 2155 O O . ALA A 1 263 ? 6.497 -1.893 -13.317 1.00 88.06 263 ALA A O 1
ATOM 2156 N N . TRP A 1 264 ? 5.575 -3.092 -11.668 1.00 92.50 264 TRP A N 1
ATOM 2157 C CA . TRP A 1 264 ? 4.195 -2.656 -11.900 1.00 92.50 264 TRP A CA 1
ATOM 2158 C C . TRP A 1 264 ? 3.703 -1.601 -10.910 1.00 92.50 264 TRP A C 1
ATOM 2160 O O . TRP A 1 264 ? 2.558 -1.160 -11.008 1.00 92.50 264 TRP A O 1
ATOM 2170 N N . ILE A 1 265 ? 4.564 -1.123 -10.008 1.00 92.75 265 ILE A N 1
ATOM 2171 C CA . ILE A 1 265 ? 4.211 -0.065 -9.053 1.00 92.75 265 ILE A CA 1
ATOM 2172 C C . ILE A 1 265 ? 3.699 1.207 -9.750 1.00 92.75 265 ILE A C 1
ATOM 2174 O O . ILE A 1 265 ? 2.717 1.808 -9.307 1.00 92.75 265 ILE A O 1
ATOM 2178 N N . GLY A 1 266 ? 4.303 1.580 -10.886 1.00 91.00 266 GLY A N 1
ATOM 2179 C CA . GLY A 1 266 ? 3.901 2.748 -11.671 1.00 91.00 266 GLY A CA 1
ATOM 2180 C C . GLY A 1 266 ? 2.487 2.619 -12.239 1.00 91.00 266 GLY A C 1
ATOM 2181 O O . GLY A 1 266 ? 1.746 3.597 -12.260 1.00 91.00 266 GLY A O 1
ATOM 2182 N N . ILE A 1 267 ? 2.068 1.405 -12.610 1.00 93.31 267 ILE A N 1
ATOM 2183 C CA . ILE A 1 267 ? 0.730 1.132 -13.155 1.00 93.31 267 ILE A CA 1
ATOM 2184 C C . ILE A 1 267 ? -0.331 1.436 -12.097 1.00 93.31 267 ILE A C 1
ATOM 2186 O O . ILE A 1 267 ? -1.254 2.209 -12.356 1.00 93.31 267 ILE A O 1
ATOM 2190 N N . LEU A 1 268 ? -0.173 0.879 -10.892 1.00 96.31 268 LEU A N 1
ATOM 2191 C CA . LEU A 1 268 ? -1.113 1.099 -9.789 1.00 96.31 268 LEU A CA 1
ATOM 2192 C C . LEU A 1 268 ? -1.080 2.546 -9.292 1.00 96.31 268 LEU A C 1
ATOM 2194 O O . LEU A 1 268 ? -2.133 3.117 -9.027 1.00 96.31 268 LEU A O 1
ATOM 2198 N N . THR A 1 269 ? 0.100 3.171 -9.244 1.00 95.88 269 THR A N 1
ATOM 2199 C CA . THR A 1 269 ? 0.238 4.575 -8.825 1.00 95.88 269 THR A CA 1
ATOM 2200 C C . THR A 1 269 ? -0.450 5.531 -9.805 1.00 95.88 269 THR A C 1
ATOM 2202 O O . THR A 1 269 ? -1.221 6.403 -9.398 1.00 95.88 269 THR A O 1
ATOM 2205 N N . ILE A 1 270 ? -0.246 5.341 -11.113 1.00 94.44 270 ILE A N 1
ATOM 2206 C CA . ILE A 1 270 ? -0.905 6.138 -12.154 1.00 94.44 270 ILE A CA 1
ATOM 2207 C C . ILE A 1 270 ? -2.415 5.896 -12.144 1.00 94.44 270 ILE A C 1
ATOM 2209 O O . ILE A 1 270 ? -3.180 6.849 -12.307 1.00 94.44 270 ILE A O 1
ATOM 2213 N N . PHE A 1 271 ? -2.855 4.651 -11.954 1.00 96.31 271 PHE A N 1
ATOM 2214 C CA . PHE A 1 271 ? -4.274 4.321 -11.862 1.00 96.31 271 PHE A CA 1
ATOM 2215 C C . PHE A 1 271 ? -4.930 4.988 -10.644 1.00 96.31 271 PHE A C 1
ATOM 2217 O O . PHE A 1 271 ? -5.926 5.688 -10.813 1.00 96.31 271 PHE A O 1
ATOM 2224 N N . ALA A 1 272 ? -4.327 4.878 -9.457 1.00 97.06 272 ALA A N 1
ATOM 2225 C CA . ALA A 1 272 ? -4.772 5.553 -8.237 1.00 97.06 272 ALA A CA 1
ATOM 2226 C C . ALA A 1 272 ? -4.893 7.073 -8.434 1.00 97.06 272 ALA A C 1
ATOM 2228 O O . ALA A 1 272 ? -5.926 7.660 -8.114 1.00 97.06 272 ALA A O 1
ATOM 2229 N N . ARG A 1 273 ? -3.887 7.706 -9.060 1.00 95.81 273 ARG A N 1
ATOM 2230 C CA . ARG A 1 273 ? -3.930 9.127 -9.440 1.00 95.81 273 ARG A CA 1
ATOM 2231 C C . ARG A 1 273 ? -5.090 9.428 -10.385 1.00 95.81 273 ARG A C 1
ATOM 2233 O O . ARG A 1 273 ? -5.853 10.355 -10.139 1.00 95.81 273 ARG A O 1
ATOM 2240 N N . LYS A 1 274 ? -5.216 8.702 -11.497 1.00 95.00 274 LYS A N 1
ATOM 2241 C CA . LYS A 1 274 ? -6.224 8.998 -12.529 1.00 95.00 274 LYS A CA 1
ATOM 2242 C C . LYS A 1 274 ? -7.643 8.804 -12.006 1.00 95.00 274 LYS A C 1
ATOM 2244 O O . LYS A 1 274 ? -8.471 9.686 -12.202 1.00 95.00 274 LYS A O 1
ATOM 2249 N N . GLN A 1 275 ? -7.878 7.698 -11.305 1.00 96.00 275 GLN A N 1
ATOM 2250 C CA . GLN A 1 275 ? -9.191 7.321 -10.788 1.00 96.00 275 GLN A CA 1
ATOM 2251 C C . GLN A 1 275 ? -9.505 7.915 -9.416 1.00 96.00 275 GLN A C 1
ATOM 2253 O O . GLN A 1 275 ? -10.617 7.757 -8.923 1.00 96.00 275 GLN A O 1
ATOM 2258 N N . GLN A 1 276 ? -8.539 8.603 -8.800 1.00 95.31 276 GLN A N 1
ATOM 2259 C CA . GLN A 1 276 ? -8.673 9.206 -7.476 1.00 95.31 276 GLN A CA 1
ATOM 2260 C C . GLN A 1 276 ? -9.117 8.189 -6.407 1.00 95.31 276 GLN A C 1
ATOM 2262 O O . GLN A 1 276 ? -9.975 8.479 -5.570 1.00 95.31 276 GLN A O 1
ATOM 2267 N N . LYS A 1 277 ? -8.482 7.007 -6.428 1.00 95.88 277 LYS A N 1
ATOM 2268 C CA . LYS A 1 277 ? -8.693 5.891 -5.487 1.00 95.88 277 LYS A CA 1
ATOM 2269 C C . LYS A 1 277 ? -7.442 5.623 -4.656 1.00 95.88 277 LYS A C 1
ATOM 2271 O O . LYS A 1 277 ? -6.335 5.711 -5.185 1.00 95.88 277 LYS A O 1
ATOM 2276 N N . THR A 1 278 ? -7.619 5.254 -3.393 1.00 98.31 278 THR A N 1
ATOM 2277 C CA . THR A 1 278 ? -6.525 4.766 -2.546 1.00 98.31 278 THR A CA 1
ATOM 2278 C C . THR A 1 278 ? -6.259 3.301 -2.858 1.00 98.31 278 THR A C 1
ATOM 2280 O O . THR A 1 278 ? -7.194 2.504 -2.906 1.00 98.31 278 THR A O 1
ATOM 2283 N N . ILE A 1 279 ? -4.997 2.930 -3.070 1.00 98.56 279 ILE A N 1
ATOM 2284 C CA . ILE A 1 279 ? -4.609 1.539 -3.336 1.00 98.56 279 ILE A CA 1
ATOM 2285 C C . ILE A 1 279 ? -3.473 1.135 -2.410 1.00 98.56 279 ILE A C 1
ATOM 2287 O O . ILE A 1 279 ? -2.444 1.804 -2.355 1.00 98.56 279 ILE A O 1
ATOM 2291 N N . ILE A 1 280 ? -3.676 0.028 -1.704 1.00 98.88 280 ILE A N 1
ATOM 2292 C CA . ILE A 1 280 ? -2.733 -0.555 -0.751 1.00 98.88 280 ILE A CA 1
ATOM 2293 C C . ILE A 1 280 ? -2.363 -1.942 -1.261 1.00 98.88 280 ILE A C 1
ATOM 2295 O O . ILE A 1 280 ? -3.250 -2.743 -1.558 1.00 98.88 280 ILE A O 1
ATOM 2299 N N . PHE A 1 281 ? -1.073 -2.228 -1.417 1.00 98.69 281 PHE A N 1
ATOM 2300 C CA . PHE A 1 281 ? -0.623 -3.486 -2.003 1.00 98.69 281 PHE A CA 1
ATOM 2301 C C . PHE A 1 281 ? 0.751 -3.929 -1.518 1.00 98.69 281 PHE A C 1
ATOM 2303 O O . PHE A 1 281 ? 1.679 -3.128 -1.395 1.00 98.69 281 PHE A O 1
ATOM 2310 N N . GLY A 1 282 ? 0.891 -5.236 -1.289 1.00 98.06 282 GLY A N 1
ATOM 2311 C CA . GLY A 1 282 ? 2.178 -5.857 -1.017 1.00 98.06 282 GLY A CA 1
ATOM 2312 C C . GLY A 1 282 ? 3.003 -6.019 -2.288 1.00 98.06 282 GLY A C 1
ATOM 2313 O O . GLY A 1 282 ? 2.554 -6.617 -3.271 1.00 98.06 282 GLY A O 1
ATOM 2314 N N . LEU A 1 283 ? 4.229 -5.511 -2.250 1.00 97.12 283 LEU A N 1
ATOM 2315 C CA . LEU A 1 283 ? 5.215 -5.714 -3.300 1.00 97.12 283 LEU A CA 1
ATOM 2316 C C . LEU A 1 283 ? 5.928 -7.050 -3.093 1.00 97.12 283 LEU A C 1
ATOM 2318 O O . LEU A 1 283 ? 6.261 -7.431 -1.973 1.00 97.12 283 LEU A O 1
ATOM 2322 N N . GLU A 1 284 ? 6.200 -7.754 -4.187 1.00 95.75 284 GLU A N 1
ATOM 2323 C CA . GLU A 1 284 ? 7.093 -8.911 -4.170 1.00 95.75 284 GLU A CA 1
ATOM 2324 C C . GLU A 1 284 ? 8.490 -8.540 -3.657 1.00 95.75 284 GLU A C 1
ATOM 2326 O O . GLU A 1 284 ? 8.947 -7.404 -3.825 1.00 95.75 284 GLU A O 1
ATOM 2331 N N . HIS A 1 285 ? 9.202 -9.528 -3.101 1.00 94.25 285 HIS A N 1
ATOM 2332 C CA . HIS A 1 285 ? 10.546 -9.330 -2.567 1.00 94.25 285 HIS A CA 1
ATOM 2333 C C . HIS A 1 285 ? 11.493 -8.670 -3.573 1.00 94.25 285 HIS A C 1
ATOM 2335 O O . HIS A 1 285 ? 11.626 -9.095 -4.726 1.00 94.25 285 HIS A O 1
ATOM 2341 N N . MET A 1 286 ? 12.225 -7.666 -3.095 1.00 90.50 286 MET A N 1
ATOM 2342 C CA . MET A 1 286 ? 13.318 -7.034 -3.816 1.00 90.50 286 MET A CA 1
ATOM 2343 C C . MET A 1 286 ? 14.647 -7.397 -3.164 1.00 90.50 286 MET A C 1
ATOM 2345 O O . MET A 1 286 ? 14.886 -7.090 -1.998 1.00 90.50 286 MET A O 1
ATOM 2349 N N . ILE A 1 287 ? 15.538 -8.011 -3.943 1.00 90.44 287 ILE A N 1
ATOM 2350 C CA . ILE A 1 287 ? 16.914 -8.262 -3.515 1.00 90.44 287 ILE A CA 1
ATOM 2351 C C . ILE A 1 287 ? 17.794 -7.102 -3.959 1.00 90.44 287 ILE A C 1
ATOM 2353 O O . ILE A 1 287 ? 17.848 -6.792 -5.154 1.00 90.44 287 ILE A O 1
ATOM 2357 N N . ASN A 1 288 ? 18.492 -6.480 -3.009 1.00 85.50 288 ASN A N 1
ATOM 2358 C CA . ASN A 1 288 ? 19.438 -5.415 -3.322 1.00 85.50 288 ASN A CA 1
ATOM 2359 C C . ASN A 1 288 ? 20.890 -5.911 -3.505 1.00 85.50 288 ASN A C 1
ATOM 2361 O O . ASN A 1 288 ? 21.190 -7.102 -3.417 1.00 85.50 288 ASN A O 1
ATOM 2365 N N . ARG A 1 289 ? 21.821 -4.973 -3.748 1.00 79.44 289 ARG A N 1
ATOM 2366 C CA . ARG A 1 289 ? 23.205 -5.256 -4.178 1.00 79.44 289 ARG A CA 1
ATOM 2367 C C . ARG A 1 289 ? 24.024 -5.862 -3.052 1.00 79.44 289 ARG A C 1
ATOM 2369 O O . ARG A 1 289 ? 25.051 -6.488 -3.297 1.00 79.44 289 ARG A O 1
ATOM 2376 N N . ASN A 1 290 ? 23.544 -5.645 -1.833 1.00 83.56 290 ASN A N 1
ATOM 2377 C CA . ASN A 1 290 ? 24.094 -6.128 -0.586 1.00 83.56 290 ASN A CA 1
ATOM 2378 C C . ASN A 1 290 ? 23.461 -7.475 -0.188 1.00 83.56 290 ASN A C 1
ATOM 2380 O O . ASN A 1 290 ? 23.701 -7.955 0.921 1.00 83.56 290 ASN A O 1
ATOM 2384 N N . ASN A 1 291 ? 22.688 -8.092 -1.099 1.00 89.06 291 ASN A N 1
ATOM 2385 C CA . ASN A 1 291 ? 21.930 -9.328 -0.907 1.00 89.06 291 ASN A CA 1
ATOM 2386 C C . ASN A 1 291 ? 20.929 -9.243 0.256 1.00 89.06 291 ASN A C 1
ATOM 2388 O O . ASN A 1 291 ? 20.644 -10.251 0.900 1.00 89.06 291 ASN A O 1
ATOM 2392 N N . VAL A 1 292 ? 20.398 -8.049 0.528 1.00 92.19 292 VAL A N 1
ATOM 2393 C CA . VAL A 1 292 ? 19.308 -7.855 1.488 1.00 92.19 292 VAL A CA 1
ATOM 2394 C C . VAL A 1 292 ? 17.981 -8.136 0.785 1.00 92.19 292 VAL A C 1
ATOM 2396 O O . VAL A 1 292 ? 17.717 -7.562 -0.273 1.00 92.19 292 VAL A O 1
ATOM 2399 N N . ALA A 1 293 ? 17.168 -9.024 1.359 1.00 94.25 293 ALA A N 1
ATOM 2400 C CA . ALA A 1 293 ? 15.851 -9.387 0.849 1.00 94.25 293 ALA A CA 1
ATOM 2401 C C . ALA A 1 293 ? 14.762 -8.534 1.504 1.00 94.25 293 ALA A C 1
ATOM 2403 O O . ALA A 1 293 ? 14.407 -8.750 2.658 1.00 94.25 293 ALA A O 1
ATOM 2404 N N . MET A 1 294 ? 14.241 -7.561 0.764 1.00 94.50 294 MET A N 1
ATOM 2405 C CA . MET A 1 294 ? 13.292 -6.580 1.279 1.00 94.50 294 MET A CA 1
ATOM 2406 C C . MET A 1 294 ? 11.866 -6.900 0.826 1.00 94.50 294 MET A C 1
ATOM 2408 O O . MET A 1 294 ? 11.622 -7.104 -0.362 1.00 94.50 294 MET A O 1
ATOM 2412 N N . ASN A 1 295 ? 10.934 -6.907 1.770 1.00 95.94 295 ASN A N 1
ATOM 2413 C CA . ASN A 1 295 ? 9.494 -7.030 1.579 1.00 95.94 295 ASN A CA 1
ATOM 2414 C C . ASN A 1 295 ? 8.845 -5.676 1.896 1.00 95.94 295 ASN A C 1
ATOM 2416 O O . ASN A 1 295 ? 9.100 -5.101 2.957 1.00 95.94 295 ASN A O 1
ATOM 2420 N N . PHE A 1 296 ? 8.043 -5.155 0.969 1.00 96.75 296 PHE A N 1
ATOM 2421 C CA . PHE A 1 296 ? 7.492 -3.809 1.061 1.00 96.75 296 PHE A CA 1
ATOM 2422 C C . PHE A 1 296 ? 5.970 -3.799 0.978 1.00 96.75 296 PHE A C 1
ATOM 2424 O O . PHE A 1 296 ? 5.366 -4.529 0.194 1.00 96.75 296 PHE A O 1
ATOM 2431 N N . LEU A 1 297 ? 5.371 -2.871 1.717 1.00 98.31 297 LEU A N 1
ATOM 2432 C CA . LEU A 1 297 ? 3.979 -2.474 1.574 1.00 98.31 297 LEU A CA 1
ATOM 2433 C C . LEU A 1 297 ? 3.921 -1.104 0.896 1.00 98.31 297 LEU A C 1
ATOM 2435 O O . LEU A 1 297 ? 4.560 -0.162 1.361 1.00 98.31 297 LEU A O 1
ATOM 2439 N N . ALA A 1 298 ? 3.173 -0.989 -0.198 1.00 98.50 298 ALA A N 1
ATOM 2440 C CA . ALA A 1 298 ? 2.946 0.274 -0.887 1.00 98.50 298 ALA A CA 1
ATOM 2441 C C . ALA A 1 298 ? 1.527 0.787 -0.617 1.00 98.50 298 ALA A C 1
ATOM 2443 O O . ALA A 1 298 ? 0.549 0.076 -0.837 1.00 98.50 298 ALA A O 1
ATOM 2444 N N . THR A 1 299 ? 1.429 2.045 -0.199 1.00 98.69 299 THR A N 1
ATOM 2445 C CA . THR A 1 299 ? 0.186 2.784 0.011 1.00 98.69 299 THR A CA 1
ATOM 2446 C C . THR A 1 299 ? 0.187 3.999 -0.905 1.00 98.69 299 THR A C 1
ATOM 2448 O O . THR A 1 299 ? 1.015 4.903 -0.770 1.00 98.69 299 THR A O 1
ATOM 2451 N N . VAL A 1 300 ? -0.743 4.015 -1.858 1.00 98.62 300 VAL A N 1
ATOM 2452 C CA . VAL A 1 300 ? -0.951 5.133 -2.777 1.00 98.62 300 VAL A CA 1
ATOM 2453 C C . VAL A 1 300 ? -2.241 5.836 -2.408 1.00 98.62 300 VAL A C 1
ATOM 2455 O O . VAL A 1 300 ? -3.310 5.240 -2.509 1.00 98.62 300 VAL A O 1
ATOM 2458 N N . VAL A 1 301 ? -2.150 7.107 -2.029 1.00 98.06 301 VAL A N 1
ATOM 2459 C CA . VAL A 1 301 ? -3.311 7.915 -1.645 1.00 98.06 301 VAL A CA 1
ATOM 2460 C C . VAL A 1 301 ? -3.466 9.087 -2.620 1.00 98.06 301 VAL A C 1
ATOM 2462 O O . VAL A 1 301 ? -2.518 9.848 -2.829 1.00 98.06 301 VAL A O 1
ATOM 2465 N N . PRO A 1 302 ? -4.630 9.248 -3.262 1.00 96.00 302 PRO A N 1
ATOM 2466 C CA . PRO A 1 302 ? -4.859 10.278 -4.262 1.00 96.00 302 PRO A CA 1
ATOM 2467 C C . PRO A 1 302 ? -5.234 11.612 -3.615 1.00 96.00 302 PRO A C 1
ATOM 2469 O O . PRO A 1 302 ? -5.895 11.657 -2.576 1.00 96.00 302 PRO A O 1
ATOM 2472 N N . TYR A 1 303 ? -4.894 12.705 -4.285 1.00 94.12 303 TYR A N 1
ATOM 2473 C CA . TYR A 1 303 ? -5.335 14.042 -3.903 1.00 94.12 303 TYR A CA 1
ATOM 2474 C C . TYR A 1 303 ? -5.469 14.947 -5.125 1.00 94.12 303 TYR A C 1
ATOM 2476 O O . TYR A 1 303 ? -5.057 14.586 -6.233 1.00 94.12 303 TYR A O 1
ATOM 2484 N N . LYS A 1 304 ? -6.052 16.131 -4.922 1.00 90.25 304 LYS A N 1
ATOM 2485 C CA . LYS A 1 304 ? -6.187 17.151 -5.961 1.00 90.25 304 LYS A CA 1
ATOM 2486 C C . LYS A 1 304 ? -5.641 18.487 -5.488 1.00 90.25 304 LYS A C 1
ATOM 2488 O O . LYS A 1 304 ? -5.926 18.900 -4.370 1.00 90.25 304 LYS A O 1
ATOM 2493 N N . ILE A 1 305 ? -4.931 19.177 -6.375 1.00 84.31 305 ILE A N 1
ATOM 2494 C CA . ILE A 1 305 ? -4.517 20.572 -6.187 1.00 84.31 305 ILE A CA 1
ATOM 2495 C C . ILE A 1 305 ? -4.863 21.333 -7.461 1.00 84.31 305 ILE A C 1
ATOM 2497 O O . ILE A 1 305 ? -4.495 20.896 -8.551 1.00 84.31 305 ILE A O 1
ATOM 2501 N N . GLY A 1 306 ? -5.581 22.453 -7.340 1.00 80.38 306 GLY A N 1
ATOM 2502 C CA . GLY A 1 306 ? -5.886 23.324 -8.483 1.00 80.38 306 GLY A CA 1
ATOM 2503 C C . GLY A 1 306 ? -6.587 22.608 -9.646 1.00 80.38 306 GLY A C 1
ATOM 2504 O O . GLY A 1 306 ? -6.302 22.897 -10.800 1.00 80.38 306 GLY A O 1
ATOM 2505 N N . GLY A 1 307 ? -7.435 21.614 -9.355 1.00 82.88 307 GLY A N 1
ATOM 2506 C CA . GLY A 1 307 ? -8.131 20.804 -10.366 1.00 82.88 307 GLY A CA 1
ATOM 2507 C C . GLY A 1 307 ? -7.320 19.644 -10.965 1.00 82.88 307 GLY A C 1
ATOM 2508 O O . GLY A 1 307 ? -7.900 18.791 -11.634 1.00 82.88 307 GLY A O 1
ATOM 2509 N N . TYR A 1 308 ? -6.018 19.547 -10.685 1.00 86.81 308 TYR A N 1
ATOM 2510 C CA . TYR A 1 308 ? -5.162 18.464 -11.171 1.00 86.81 308 TYR A CA 1
ATOM 2511 C C . TYR A 1 308 ? -5.152 17.271 -10.219 1.00 86.81 308 TYR A C 1
ATOM 2513 O O . TYR A 1 308 ? -5.159 17.425 -8.998 1.00 86.81 308 TYR A O 1
ATOM 2521 N N . ASN A 1 309 ? -5.085 16.071 -10.795 1.00 92.38 309 ASN A N 1
ATOM 2522 C CA . ASN A 1 309 ? -5.014 14.818 -10.055 1.00 92.38 309 ASN A CA 1
ATOM 2523 C C . ASN A 1 309 ? -3.564 14.469 -9.699 1.00 92.38 309 ASN A C 1
ATOM 2525 O O . ASN A 1 309 ? -2.712 14.317 -10.578 1.00 92.38 309 ASN A O 1
ATOM 2529 N N . TYR A 1 310 ? -3.322 14.227 -8.417 1.00 92.38 310 TYR A N 1
ATOM 2530 C CA . TYR A 1 310 ? -2.052 13.774 -7.865 1.00 92.38 310 TYR A CA 1
ATOM 2531 C C . TYR A 1 310 ? -2.234 12.498 -7.042 1.00 92.38 310 TYR A C 1
ATOM 2533 O O . TYR A 1 310 ? -3.349 12.025 -6.805 1.00 92.38 310 TYR A O 1
ATOM 2541 N N . SER A 1 311 ? -1.109 11.920 -6.642 1.00 94.62 311 SER A N 1
ATOM 2542 C CA . SER A 1 311 ? -1.050 10.785 -5.734 1.00 94.62 311 SER A CA 1
ATOM 2543 C C . SER A 1 311 ? 0.210 10.880 -4.892 1.00 94.62 311 SER A C 1
ATOM 2545 O O . SER A 1 311 ? 1.266 11.257 -5.401 1.00 94.62 311 SER A O 1
ATOM 2547 N N . TYR A 1 312 ? 0.082 10.525 -3.623 1.00 96.06 312 TYR A N 1
ATOM 2548 C CA . TYR A 1 312 ? 1.174 10.347 -2.683 1.00 96.06 312 TYR A CA 1
ATOM 2549 C C . TYR A 1 312 ? 1.491 8.854 -2.606 1.00 96.06 312 TYR A C 1
ATO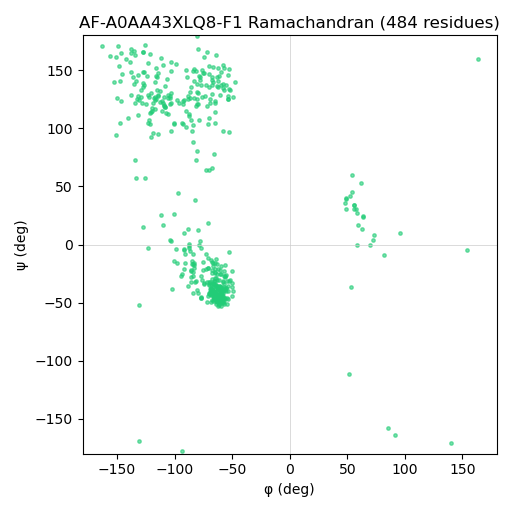M 2551 O O . TYR A 1 312 ? 0.593 8.051 -2.355 1.00 96.06 312 TYR A O 1
ATOM 2559 N N . LEU A 1 313 ? 2.742 8.481 -2.860 1.00 97.06 313 LEU A N 1
ATOM 2560 C CA . LEU A 1 313 ? 3.235 7.108 -2.820 1.00 97.06 313 LEU A CA 1
ATOM 2561 C C . LEU A 1 313 ? 4.125 6.919 -1.590 1.00 97.06 313 LEU A C 1
ATOM 2563 O O . LEU A 1 313 ? 5.233 7.451 -1.535 1.00 97.06 313 LEU A O 1
ATOM 2567 N N . LYS A 1 314 ? 3.664 6.104 -0.639 1.00 97.12 314 LYS A N 1
ATOM 2568 C CA . LYS A 1 314 ? 4.465 5.620 0.487 1.00 97.12 314 LYS A CA 1
ATOM 2569 C C . LYS A 1 314 ? 4.749 4.137 0.301 1.00 97.12 314 LYS A C 1
ATOM 2571 O O . LYS A 1 314 ? 3.836 3.327 0.255 1.00 97.12 314 LYS A O 1
ATOM 2576 N N . ILE A 1 315 ? 6.018 3.783 0.209 1.00 96.81 315 ILE A N 1
ATOM 2577 C CA . ILE A 1 315 ? 6.525 2.412 0.239 1.00 96.81 315 ILE A CA 1
ATOM 2578 C C . ILE A 1 315 ? 7.250 2.207 1.569 1.00 96.81 315 ILE A C 1
ATOM 2580 O O . ILE A 1 315 ? 8.212 2.918 1.872 1.00 96.81 315 ILE A O 1
ATOM 2584 N N . ARG A 1 316 ? 6.778 1.257 2.370 1.00 95.81 316 ARG A N 1
ATOM 2585 C CA . ARG A 1 316 ? 7.284 0.968 3.712 1.00 95.81 316 ARG A CA 1
ATOM 2586 C C . ARG A 1 316 ? 7.902 -0.420 3.754 1.00 95.81 316 ARG A C 1
ATOM 2588 O O . ARG A 1 316 ? 7.308 -1.381 3.267 1.00 95.81 316 ARG A O 1
ATOM 2595 N N . LEU A 1 317 ? 9.097 -0.521 4.331 1.00 95.38 317 LEU A N 1
ATOM 2596 C CA . LEU A 1 317 ? 9.744 -1.801 4.597 1.00 95.38 317 LEU A CA 1
ATOM 2597 C C . LEU A 1 317 ? 8.990 -2.534 5.713 1.00 95.38 317 LEU A C 1
ATOM 2599 O O . LEU A 1 317 ? 8.643 -1.927 6.724 1.00 95.38 317 LEU A O 1
ATOM 2603 N N . LYS A 1 318 ? 8.744 -3.833 5.534 1.00 95.00 318 LYS A N 1
ATOM 2604 C CA . LYS A 1 318 ? 8.099 -4.675 6.548 1.00 95.00 318 LYS A CA 1
ATOM 2605 C C . LYS A 1 318 ? 8.890 -4.639 7.862 1.00 95.00 318 LYS A C 1
ATOM 2607 O O . LYS A 1 318 ? 10.110 -4.804 7.850 1.00 95.00 318 LYS A O 1
ATOM 2612 N N . ASN A 1 319 ? 8.191 -4.444 8.979 1.00 94.00 319 ASN A N 1
ATOM 2613 C CA . ASN A 1 319 ? 8.774 -4.377 10.321 1.00 94.00 319 ASN A CA 1
ATOM 2614 C C . ASN A 1 319 ? 9.132 -5.771 10.840 1.00 94.00 319 ASN A C 1
ATOM 2616 O O . ASN A 1 319 ? 10.238 -5.982 11.328 1.00 94.00 319 ASN A O 1
ATOM 2620 N N . HIS A 1 320 ? 8.210 -6.724 10.676 1.00 93.38 320 HIS A N 1
ATOM 2621 C CA . HIS A 1 320 ? 8.304 -8.064 11.252 1.00 93.38 320 HIS A CA 1
ATOM 2622 C C . HIS A 1 320 ? 8.234 -9.135 10.166 1.00 93.38 320 HIS A C 1
ATOM 2624 O O . HIS A 1 320 ? 7.161 -9.425 9.642 1.00 93.38 320 HIS A O 1
ATOM 2630 N N . TYR A 1 321 ? 9.370 -9.746 9.831 1.00 94.75 321 TYR A N 1
ATOM 2631 C CA . TYR A 1 321 ? 9.415 -10.904 8.930 1.00 94.75 321 TYR A CA 1
ATOM 2632 C C . TYR A 1 321 ? 8.975 -12.157 9.690 1.00 94.75 321 TYR A C 1
ATOM 2634 O O . TYR A 1 321 ? 9.396 -12.367 10.829 1.00 94.75 321 TYR A O 1
ATOM 2642 N N . SER A 1 322 ? 8.154 -13.010 9.071 1.00 94.25 322 SER A N 1
ATOM 2643 C CA . SER A 1 322 ? 7.721 -14.244 9.740 1.00 94.25 322 SER A CA 1
ATOM 2644 C C . SER A 1 322 ? 8.884 -15.240 9.864 1.00 94.25 322 SER A C 1
ATOM 2646 O O . SER A 1 322 ? 9.791 -15.233 9.026 1.00 94.25 322 SER A O 1
ATOM 2648 N N . PRO A 1 323 ? 8.880 -16.148 10.858 1.00 95.19 323 PRO A N 1
ATOM 2649 C CA . PRO A 1 323 ? 9.932 -17.157 10.988 1.00 95.19 323 PRO A CA 1
ATOM 2650 C C . PRO A 1 323 ? 10.123 -18.013 9.726 1.00 95.19 323 PRO A C 1
ATOM 2652 O O . PRO A 1 323 ? 11.254 -18.332 9.356 1.00 95.19 323 PRO A O 1
ATOM 2655 N N . ASP A 1 324 ? 9.029 -18.355 9.036 1.00 94.19 324 ASP A N 1
ATOM 2656 C CA . ASP A 1 324 ? 9.072 -19.120 7.785 1.00 94.19 324 ASP A CA 1
ATOM 2657 C C . ASP A 1 324 ? 9.685 -18.301 6.640 1.00 94.19 324 ASP A C 1
ATOM 2659 O O . ASP A 1 324 ? 10.570 -18.792 5.940 1.00 94.19 324 ASP A O 1
ATOM 2663 N N . GLU A 1 325 ? 9.300 -17.028 6.509 1.00 95.56 325 GLU A N 1
ATOM 2664 C CA . GLU A 1 325 ? 9.876 -16.096 5.534 1.00 95.56 325 GLU A CA 1
ATOM 2665 C C . GLU A 1 325 ? 11.387 -15.925 5.760 1.00 95.56 325 GLU A C 1
ATOM 2667 O O . GLU A 1 325 ? 12.183 -16.054 4.827 1.00 95.56 325 GLU A O 1
ATOM 2672 N N . VAL A 1 326 ? 11.803 -15.733 7.017 1.00 96.69 326 VAL A N 1
ATOM 2673 C CA . VAL A 1 326 ? 13.218 -15.665 7.406 1.00 96.69 326 VAL A CA 1
ATOM 2674 C C . VAL A 1 326 ? 13.950 -16.957 7.045 1.00 96.69 326 VAL A C 1
ATOM 2676 O O . VAL A 1 326 ? 15.045 -16.887 6.480 1.00 96.69 326 VAL A O 1
ATOM 2679 N N . ARG A 1 327 ? 13.369 -18.133 7.338 1.00 97.25 327 ARG A N 1
ATOM 2680 C CA . ARG A 1 327 ? 13.961 -19.436 6.989 1.00 97.25 327 ARG A CA 1
ATOM 2681 C C . ARG A 1 327 ? 14.178 -19.549 5.483 1.00 97.25 327 ARG A C 1
ATOM 2683 O O . ARG A 1 327 ? 15.275 -19.910 5.059 1.00 97.25 327 ARG A O 1
ATOM 2690 N N . GLN A 1 328 ? 13.159 -19.232 4.683 1.00 96.06 328 GLN A N 1
ATOM 2691 C CA . GLN A 1 328 ? 13.229 -19.324 3.225 1.00 96.06 328 GLN A CA 1
ATOM 2692 C C . GLN A 1 328 ? 14.307 -18.398 2.650 1.00 96.06 328 GLN A C 1
ATOM 2694 O O . GLN A 1 328 ? 15.189 -18.853 1.924 1.00 96.06 328 GLN A O 1
ATOM 2699 N N . LEU A 1 329 ? 14.284 -17.112 3.010 1.00 96.38 329 LEU A N 1
ATOM 2700 C CA . LEU A 1 329 ? 15.211 -16.113 2.471 1.00 96.38 329 LEU A CA 1
ATOM 2701 C C . LEU A 1 329 ? 16.665 -16.376 2.898 1.00 96.38 329 LEU A C 1
ATOM 2703 O O . LEU A 1 329 ? 17.574 -16.293 2.068 1.00 96.38 329 LEU A O 1
ATOM 2707 N N . LYS A 1 330 ? 16.901 -16.771 4.159 1.00 96.75 330 LYS A N 1
ATOM 2708 C CA . LYS A 1 330 ? 18.236 -17.196 4.620 1.00 96.75 330 LYS A CA 1
ATOM 2709 C C . LYS A 1 330 ? 18.710 -18.475 3.929 1.00 96.75 330 LYS A C 1
ATOM 2711 O O . LYS A 1 330 ? 19.907 -18.605 3.682 1.00 96.75 330 LYS A O 1
ATOM 2716 N N . GLY A 1 331 ? 17.801 -19.382 3.562 1.00 96.75 331 GLY A N 1
ATOM 2717 C CA . GLY A 1 331 ? 18.111 -20.569 2.756 1.00 96.75 331 GLY A CA 1
ATOM 2718 C C . GLY A 1 331 ? 18.740 -20.228 1.398 1.00 96.75 331 GLY A C 1
ATOM 2719 O O . GLY A 1 331 ? 19.641 -20.928 0.942 1.00 96.75 331 GLY A O 1
ATOM 2720 N N . TYR A 1 332 ? 18.360 -19.092 0.807 1.00 94.94 332 TYR A N 1
ATOM 2721 C CA . TYR A 1 332 ? 18.984 -18.526 -0.398 1.00 94.94 332 TYR A CA 1
ATOM 2722 C C . TYR A 1 332 ? 20.178 -17.603 -0.110 1.00 94.94 332 TYR A C 1
ATOM 2724 O O . TYR A 1 332 ? 20.666 -16.912 -1.004 1.00 94.94 332 TYR A O 1
ATOM 2732 N N . ARG A 1 333 ? 20.694 -17.616 1.126 1.00 95.19 333 ARG A N 1
ATOM 2733 C CA . ARG A 1 333 ? 21.845 -16.823 1.589 1.00 95.19 333 ARG A CA 1
ATOM 2734 C C . ARG A 1 333 ? 21.606 -15.308 1.551 1.00 95.19 333 ARG A C 1
ATOM 2736 O O . ARG A 1 333 ? 22.565 -14.536 1.499 1.00 95.19 333 ARG A O 1
ATOM 2743 N N . TYR A 1 334 ? 20.346 -14.872 1.595 1.00 94.81 334 TYR A N 1
ATOM 2744 C CA . TYR A 1 334 ? 20.018 -13.456 1.722 1.00 94.81 334 TYR A CA 1
ATOM 2745 C C . TYR A 1 334 ? 20.100 -12.984 3.171 1.00 94.81 334 TYR A C 1
ATOM 2747 O O . TYR A 1 334 ? 19.844 -13.728 4.121 1.00 94.81 334 TYR A O 1
ATOM 2755 N N . LYS A 1 335 ? 20.445 -11.707 3.331 1.00 94.75 335 LYS A N 1
ATOM 2756 C CA . LYS A 1 335 ? 20.339 -10.992 4.599 1.00 94.75 335 LYS A CA 1
ATOM 2757 C C . LYS A 1 335 ? 18.894 -10.541 4.781 1.00 94.75 335 LYS A C 1
ATOM 2759 O O . LYS A 1 335 ? 18.271 -10.055 3.838 1.00 94.75 335 LYS A O 1
ATOM 2764 N N . ILE A 1 336 ? 18.384 -10.675 5.997 1.00 93.75 336 ILE A N 1
ATOM 2765 C CA . ILE A 1 336 ? 17.105 -10.074 6.378 1.00 93.75 336 ILE A CA 1
ATOM 2766 C C . ILE A 1 336 ? 17.391 -8.641 6.826 1.00 93.75 336 ILE A C 1
ATOM 2768 O O . ILE A 1 336 ? 18.369 -8.447 7.556 1.00 93.75 336 ILE A O 1
ATOM 2772 N N . PRO A 1 337 ? 16.592 -7.649 6.403 1.00 89.75 337 PRO A N 1
ATOM 2773 C CA . PRO A 1 337 ? 16.663 -6.311 6.962 1.00 89.75 337 PRO A CA 1
ATOM 2774 C C . PRO A 1 337 ? 16.635 -6.348 8.487 1.00 89.75 337 PRO A C 1
ATOM 2776 O O . PRO A 1 337 ? 15.758 -6.969 9.086 1.00 89.75 337 PRO A O 1
ATOM 2779 N N . TYR A 1 338 ? 17.617 -5.703 9.106 1.00 70.62 338 TYR A N 1
ATOM 2780 C CA . TYR A 1 338 ? 17.678 -5.556 10.551 1.00 70.62 338 TYR A CA 1
ATOM 2781 C C . TYR A 1 338 ? 17.238 -4.134 10.896 1.00 70.62 338 TYR A C 1
ATOM 2783 O O . TYR A 1 338 ? 18.017 -3.182 10.771 1.00 70.62 338 TYR A O 1
ATOM 2791 N N . ASN A 1 339 ? 15.964 -3.996 11.264 1.00 63.00 339 ASN A N 1
ATOM 2792 C CA . ASN A 1 339 ? 15.367 -2.718 11.632 1.00 63.00 339 ASN A CA 1
ATOM 2793 C C . ASN A 1 339 ? 15.672 -2.431 13.103 1.00 63.00 339 ASN A C 1
ATOM 2795 O O . ASN A 1 339 ? 15.035 -2.983 13.993 1.00 63.00 339 ASN A O 1
ATOM 2799 N N . VAL A 1 340 ? 16.631 -1.537 13.353 1.00 62.53 340 VAL A N 1
ATOM 2800 C CA . VAL A 1 340 ? 16.823 -0.938 14.688 1.00 62.53 340 VAL A CA 1
ATOM 2801 C C . VAL A 1 340 ? 15.621 -0.054 15.057 1.00 62.53 340 VAL A C 1
ATOM 2803 O O . VAL A 1 340 ? 15.425 0.252 16.224 1.00 62.53 340 VAL A O 1
ATOM 2806 N N . GLU A 1 341 ? 14.785 0.310 14.078 1.00 78.81 341 GLU A N 1
ATOM 2807 C CA . GLU A 1 341 ? 13.662 1.212 14.285 1.00 78.81 341 GLU A CA 1
ATOM 2808 C C . GLU A 1 341 ? 12.488 0.869 13.366 1.00 78.81 341 GLU A C 1
ATOM 2810 O O . GLU A 1 341 ? 12.523 1.092 12.154 1.00 78.81 341 GLU A O 1
ATOM 2815 N N . MET A 1 342 ? 11.458 0.256 13.946 1.00 89.75 342 MET A N 1
ATOM 2816 C CA . MET A 1 342 ? 10.231 -0.109 13.241 1.00 89.75 342 MET A CA 1
ATOM 2817 C C . MET A 1 342 ? 9.394 1.143 13.005 1.00 89.75 342 MET A C 1
ATOM 2819 O O . MET A 1 342 ? 9.420 2.066 13.813 1.00 89.75 342 MET A O 1
ATOM 2823 N N . SER A 1 343 ? 8.645 1.199 11.908 1.00 91.19 343 SER A N 1
ATOM 2824 C CA . SER A 1 343 ? 7.790 2.357 11.635 1.00 91.19 343 SER A CA 1
ATOM 2825 C C . SER A 1 343 ? 6.431 1.958 11.094 1.00 91.19 343 SER A C 1
ATOM 2827 O O . SER A 1 343 ? 6.293 0.960 10.389 1.00 91.19 343 SER A O 1
ATOM 2829 N N . TYR A 1 344 ? 5.423 2.752 11.420 1.00 95.19 344 TYR A N 1
ATOM 2830 C CA . TYR A 1 344 ? 4.103 2.707 10.812 1.00 95.19 344 TYR A CA 1
ATOM 2831 C C . TYR A 1 344 ? 3.724 4.104 10.325 1.00 95.19 344 TYR A C 1
ATOM 2833 O O . TYR A 1 344 ? 4.352 5.096 10.686 1.00 95.19 344 TYR A O 1
ATOM 2841 N N . ASP A 1 345 ? 2.687 4.185 9.500 1.00 95.88 345 ASP A N 1
ATOM 2842 C CA . ASP A 1 345 ? 2.191 5.454 8.977 1.00 95.88 345 ASP A CA 1
ATOM 2843 C C . ASP A 1 345 ? 0.728 5.636 9.401 1.00 95.88 345 ASP A C 1
ATOM 2845 O O . ASP A 1 345 ? -0.088 4.725 9.229 1.00 95.88 345 ASP A O 1
ATOM 2849 N N . LEU A 1 346 ? 0.401 6.799 9.961 1.00 96.94 346 LEU A N 1
ATOM 2850 C CA . LEU A 1 346 ? -0.961 7.244 10.242 1.00 96.94 346 LEU A CA 1
ATOM 2851 C C . LEU A 1 346 ? -1.385 8.214 9.137 1.00 96.94 346 LEU A C 1
ATOM 2853 O O . LEU A 1 346 ? -0.960 9.367 9.110 1.00 96.94 346 LEU A O 1
ATOM 2857 N N . PHE A 1 347 ? -2.217 7.744 8.213 1.00 97.50 347 PHE A N 1
ATOM 2858 C CA . PHE A 1 347 ? -2.718 8.557 7.110 1.00 97.50 347 PHE A CA 1
ATOM 2859 C C . PHE A 1 347 ? -3.966 9.326 7.534 1.00 97.50 347 PHE A C 1
ATOM 2861 O O . PHE A 1 347 ? -4.909 8.719 8.037 1.00 97.50 347 PHE A O 1
ATOM 2868 N N . LYS A 1 348 ? -4.000 10.632 7.253 1.00 95.75 348 LYS A N 1
ATOM 2869 C CA . LYS A 1 348 ? -5.189 11.490 7.329 1.00 95.75 348 LYS A CA 1
ATOM 2870 C C . LYS A 1 348 ? -5.591 11.902 5.917 1.00 95.75 348 LYS A C 1
ATOM 2872 O O . LYS A 1 348 ? -4.833 12.578 5.224 1.00 95.75 348 LYS A O 1
ATOM 2877 N N . TRP A 1 349 ? -6.762 11.470 5.464 1.00 95.44 349 TRP A N 1
ATOM 2878 C CA . TRP A 1 349 ? -7.223 11.679 4.092 1.00 95.44 349 TRP A CA 1
ATOM 2879 C C . TRP A 1 349 ? -8.745 11.779 4.035 1.00 95.44 349 TRP A C 1
ATOM 2881 O O . TRP A 1 349 ? -9.436 10.871 4.485 1.00 95.44 349 TRP A O 1
ATOM 2891 N N . LYS A 1 350 ? -9.274 12.863 3.449 1.00 93.25 350 LYS A N 1
ATOM 2892 C CA . LYS A 1 350 ? -10.727 13.127 3.347 1.00 93.25 350 LYS A CA 1
ATOM 2893 C C . LYS A 1 350 ? -11.453 13.047 4.701 1.00 93.25 350 LYS A C 1
ATOM 2895 O O . LYS A 1 350 ? -12.525 12.455 4.785 1.00 93.25 350 LYS A O 1
ATOM 2900 N N . GLY A 1 351 ? -10.848 13.590 5.755 1.00 91.94 351 GLY A N 1
ATOM 2901 C CA . GLY A 1 351 ? -11.395 13.514 7.112 1.00 91.94 351 GLY A CA 1
ATOM 2902 C C . GLY A 1 351 ? -11.307 12.121 7.751 1.00 91.94 351 GLY A C 1
ATOM 2903 O O . GLY A 1 351 ? -11.784 11.947 8.864 1.00 91.94 351 GLY A O 1
ATOM 2904 N N . VAL A 1 352 ? -10.691 11.128 7.095 1.00 95.19 352 VAL A N 1
ATOM 2905 C CA . VAL A 1 352 ? -10.556 9.737 7.568 1.00 95.19 352 VAL A CA 1
ATOM 2906 C C . VAL A 1 352 ? -9.125 9.452 8.021 1.00 95.19 352 VAL A C 1
ATOM 2908 O O . VAL A 1 352 ? -8.172 9.916 7.393 1.00 95.19 352 VAL A O 1
ATOM 2911 N N . ARG A 1 353 ? -8.966 8.662 9.086 1.00 97.38 353 ARG A N 1
ATOM 2912 C CA . ARG A 1 353 ? -7.685 8.236 9.660 1.00 97.38 353 ARG A CA 1
ATOM 2913 C C . ARG A 1 353 ? -7.491 6.726 9.516 1.00 97.38 353 ARG A C 1
ATOM 2915 O O . ARG A 1 353 ? -8.359 5.955 9.923 1.00 97.38 353 ARG A O 1
ATOM 2922 N N . PHE A 1 354 ? -6.358 6.280 8.970 1.00 98.56 354 PHE A N 1
ATOM 2923 C CA . PHE A 1 354 ? -6.074 4.847 8.818 1.00 98.56 354 PHE A CA 1
ATOM 2924 C C . PHE A 1 354 ? -4.588 4.489 8.864 1.00 98.56 354 PHE A C 1
ATOM 2926 O O . PHE A 1 354 ? -3.719 5.332 8.647 1.00 98.56 354 PHE A O 1
ATOM 2933 N N . SER A 1 355 ? -4.299 3.209 9.111 1.00 98.38 355 SER A N 1
ATOM 2934 C CA . SER A 1 355 ? -2.948 2.640 9.018 1.00 98.38 355 SER A CA 1
ATOM 2935 C C . SER A 1 355 ? -2.951 1.268 8.336 1.00 98.38 355 SER A C 1
ATOM 2937 O O . SER A 1 355 ? -4.003 0.651 8.137 1.00 98.38 355 SER A O 1
ATOM 2939 N N . CYS A 1 356 ? -1.770 0.808 7.920 1.00 98.38 356 CYS A N 1
ATOM 2940 C CA . CYS A 1 356 ? -1.607 -0.387 7.094 1.00 98.38 356 CYS A CA 1
ATOM 2941 C C . CYS A 1 356 ? -0.534 -1.329 7.660 1.00 98.38 356 CYS A C 1
ATOM 2943 O O . CYS A 1 356 ? 0.634 -0.954 7.816 1.00 98.38 356 CYS A O 1
ATOM 2945 N N . PHE A 1 357 ? -0.934 -2.573 7.902 1.00 98.00 357 PHE A N 1
ATOM 2946 C CA . PHE A 1 357 ? -0.102 -3.669 8.384 1.00 98.00 357 PHE A CA 1
ATOM 2947 C C . PHE A 1 357 ? 0.244 -4.630 7.244 1.00 98.00 357 PHE A C 1
ATOM 2949 O O . PHE A 1 357 ? -0.531 -4.827 6.306 1.00 98.00 357 PHE A O 1
ATOM 2956 N N . ASN A 1 358 ? 1.418 -5.246 7.338 1.00 97.25 358 ASN A N 1
ATOM 2957 C CA . ASN A 1 358 ? 1.890 -6.248 6.394 1.00 97.25 358 ASN A CA 1
ATOM 2958 C C . ASN A 1 358 ? 2.019 -7.609 7.097 1.00 97.25 358 ASN A C 1
ATOM 2960 O O . ASN A 1 358 ? 3.035 -7.908 7.733 1.00 97.25 358 ASN A O 1
ATOM 2964 N N . CYS A 1 359 ? 0.970 -8.426 6.985 1.00 96.19 359 CYS A N 1
ATOM 2965 C CA . CYS A 1 359 ? 0.920 -9.814 7.436 1.00 96.19 359 CYS A CA 1
ATOM 2966 C C . CYS A 1 359 ? 1.370 -10.011 8.891 1.00 96.19 359 CYS A C 1
ATOM 2968 O O . CYS A 1 359 ? 0.690 -9.561 9.808 1.00 96.19 359 CYS A O 1
ATOM 2970 N N . PHE A 1 360 ? 2.513 -10.664 9.115 1.00 96.06 360 PHE A N 1
ATOM 2971 C CA . PHE A 1 360 ? 3.019 -11.045 10.438 1.00 96.06 360 PHE A CA 1
ATOM 2972 C C . PHE A 1 360 ? 3.190 -9.874 11.420 1.00 96.06 360 PHE A C 1
ATOM 2974 O O . PHE A 1 360 ? 3.195 -10.088 12.626 1.00 96.06 360 PHE A O 1
ATOM 2981 N N . GLU A 1 361 ? 3.233 -8.629 10.938 1.00 95.50 361 GLU A N 1
ATOM 2982 C CA . GLU A 1 361 ? 3.156 -7.441 11.797 1.00 95.50 361 GLU A CA 1
ATOM 2983 C C . GLU A 1 361 ? 1.904 -7.407 12.681 1.00 95.50 361 GLU A C 1
ATOM 2985 O O . GLU A 1 361 ? 1.941 -6.838 13.767 1.00 95.50 361 GLU A O 1
ATOM 2990 N N . LEU A 1 362 ? 0.808 -8.028 12.241 1.00 95.56 362 LEU A N 1
ATOM 2991 C CA . LEU A 1 362 ? -0.414 -8.150 13.026 1.00 95.56 362 LEU A CA 1
ATOM 2992 C C . LEU A 1 362 ? -0.239 -8.993 14.283 1.00 95.56 362 LEU A C 1
ATOM 2994 O O . LEU A 1 362 ? -1.017 -8.812 15.213 1.00 95.56 362 LEU A O 1
ATOM 2998 N N . ALA A 1 363 ? 0.746 -9.894 14.337 1.00 94.88 363 ALA A N 1
ATOM 2999 C CA . ALA A 1 363 ? 1.013 -10.710 15.519 1.00 94.88 363 ALA A CA 1
ATOM 3000 C C . ALA A 1 363 ? 1.474 -9.855 16.713 1.00 94.88 363 ALA A C 1
ATOM 3002 O O . ALA A 1 363 ? 1.235 -10.227 17.865 1.00 94.88 363 ALA A O 1
ATOM 3003 N N . ASP A 1 364 ? 2.038 -8.674 16.450 1.00 94.56 364 ASP A N 1
ATOM 3004 C CA . ASP A 1 364 ? 2.489 -7.734 17.469 1.00 94.56 364 ASP A CA 1
ATOM 3005 C C . ASP A 1 364 ? 1.313 -6.946 18.068 1.00 94.56 364 ASP A C 1
ATOM 3007 O O . ASP A 1 364 ? 0.703 -6.077 17.434 1.00 94.56 364 ASP A O 1
ATOM 3011 N N . ILE A 1 365 ? 0.959 -7.283 19.311 1.00 95.12 365 ILE A N 1
ATOM 3012 C CA . ILE A 1 365 ? -0.168 -6.650 20.005 1.00 95.12 365 ILE A CA 1
ATOM 3013 C C . ILE A 1 365 ? 0.134 -5.218 20.417 1.00 95.12 365 ILE A C 1
ATOM 3015 O O . ILE A 1 365 ? -0.770 -4.382 20.416 1.00 95.12 365 ILE A O 1
ATOM 3019 N N . GLN A 1 366 ? 1.391 -4.922 20.737 1.00 93.88 366 GLN A N 1
ATOM 3020 C CA . GLN A 1 366 ? 1.790 -3.602 21.195 1.00 93.88 366 GLN A CA 1
ATOM 3021 C C . GLN A 1 366 ? 1.638 -2.604 20.049 1.00 93.88 366 GLN A C 1
ATOM 3023 O O . GLN A 1 366 ? 0.953 -1.590 20.205 1.00 93.88 366 GLN A O 1
ATOM 3028 N N . HIS A 1 367 ? 2.137 -2.953 18.863 1.00 94.12 367 HIS A N 1
ATOM 3029 C CA . HIS A 1 367 ? 2.052 -2.089 17.689 1.00 94.12 367 HIS A CA 1
ATOM 3030 C C . HIS A 1 367 ? 0.612 -1.806 17.252 1.00 94.12 367 HIS A C 1
ATOM 3032 O O . HIS A 1 367 ? 0.252 -0.655 17.010 1.00 94.12 367 HIS A O 1
ATOM 3038 N N . ARG A 1 368 ? -0.253 -2.828 17.184 1.00 94.38 368 ARG A N 1
ATOM 3039 C CA . ARG A 1 368 ? -1.663 -2.607 16.811 1.00 94.38 368 ARG A CA 1
ATOM 3040 C C . ARG A 1 368 ? -2.446 -1.856 17.889 1.00 94.38 368 ARG A C 1
ATOM 3042 O O . ARG A 1 368 ? -3.312 -1.054 17.551 1.00 94.38 368 ARG A O 1
ATOM 3049 N N . SER A 1 369 ? -2.113 -2.043 19.171 1.00 94.69 369 SER A N 1
ATOM 3050 C CA . SER A 1 369 ? -2.774 -1.333 20.275 1.00 94.69 369 SER A CA 1
ATOM 3051 C C . SER A 1 369 ? -2.532 0.178 20.262 1.00 94.69 369 SER A C 1
ATOM 3053 O O . SER A 1 369 ? -3.418 0.925 20.676 1.00 94.69 369 SER A O 1
ATOM 3055 N N . TYR A 1 370 ? -1.395 0.640 19.723 1.00 94.94 370 TYR A N 1
ATOM 3056 C CA . TYR A 1 370 ? -1.092 2.068 19.593 1.00 94.94 370 TYR A CA 1
ATOM 3057 C C . TYR A 1 370 ? -2.191 2.830 18.836 1.00 94.94 370 TYR A C 1
ATOM 3059 O O . TYR A 1 370 ? -2.551 3.950 19.210 1.00 94.94 370 TYR A O 1
ATOM 3067 N N . PHE A 1 371 ? -2.769 2.196 17.813 1.00 96.19 371 PHE A N 1
ATOM 3068 C CA . PHE A 1 371 ? -3.792 2.789 16.956 1.00 96.19 371 PHE A CA 1
ATOM 3069 C C . PHE A 1 371 ? -5.188 2.846 17.589 1.00 96.19 371 PHE A C 1
ATOM 3071 O O . PHE A 1 371 ? -6.093 3.414 16.976 1.00 96.19 371 PHE A O 1
ATOM 3078 N N . ARG A 1 372 ? -5.392 2.313 18.807 1.00 96.56 372 ARG A N 1
ATOM 3079 C CA . ARG A 1 372 ? -6.662 2.462 19.539 1.00 96.56 372 ARG A CA 1
ATOM 3080 C C . ARG A 1 372 ? -7.052 3.937 19.598 1.00 96.56 372 ARG A C 1
ATOM 3082 O O . ARG A 1 372 ? -6.192 4.772 19.881 1.00 96.56 372 ARG A O 1
ATOM 3089 N N . SER A 1 373 ? -8.327 4.199 19.290 1.00 94.94 373 SER A N 1
ATOM 3090 C CA . SER A 1 373 ? -8.975 5.518 19.179 1.00 94.94 373 SER A CA 1
ATOM 3091 C C . SER A 1 373 ? -8.382 6.505 18.163 1.00 94.94 373 SER A C 1
ATOM 3093 O O . SER A 1 373 ? -8.929 7.589 17.995 1.00 94.94 373 SER A O 1
ATOM 3095 N N . LYS A 1 374 ? -7.321 6.140 17.430 1.00 95.69 374 LYS A N 1
ATOM 3096 C CA . LYS A 1 374 ? -6.623 7.042 16.491 1.00 95.69 374 LYS A CA 1
ATOM 3097 C C . LYS A 1 374 ? -6.996 6.829 15.027 1.00 95.69 374 LYS A C 1
ATOM 3099 O O . LYS A 1 374 ? -6.657 7.663 14.188 1.00 95.69 374 LYS A O 1
ATOM 3104 N N . VAL A 1 375 ? -7.651 5.713 14.708 1.00 97.69 375 VAL A N 1
ATOM 3105 C CA . VAL A 1 375 ? -7.986 5.308 13.337 1.00 97.69 375 VAL A CA 1
ATOM 3106 C C . VAL A 1 375 ? -9.447 4.899 13.212 1.00 97.69 375 VAL A C 1
ATOM 3108 O O . VAL A 1 375 ? -10.010 4.272 14.107 1.00 97.69 375 VAL A O 1
ATOM 3111 N N . ASP A 1 376 ? -10.031 5.190 12.055 1.00 98.12 376 ASP A N 1
ATOM 3112 C CA . ASP A 1 376 ? -11.354 4.699 11.667 1.00 98.12 376 ASP A CA 1
ATOM 3113 C C . ASP A 1 376 ? -11.268 3.288 11.098 1.00 98.12 376 ASP A C 1
ATOM 3115 O O . ASP A 1 376 ? -12.184 2.478 11.270 1.00 98.12 376 ASP A O 1
ATOM 3119 N N . PHE A 1 377 ? -10.153 2.981 10.427 1.00 98.62 377 PHE A N 1
ATOM 3120 C CA . PHE A 1 377 ? -9.882 1.640 9.947 1.00 98.62 377 PHE A CA 1
ATOM 3121 C C . PHE A 1 377 ? -8.397 1.273 9.918 1.00 98.62 377 PHE A C 1
ATOM 3123 O O . PHE A 1 377 ? -7.514 2.116 9.763 1.00 98.62 377 PHE A O 1
ATOM 3130 N N . LEU A 1 378 ? -8.132 -0.026 10.018 1.00 98.75 378 LEU A N 1
ATOM 3131 C CA . LEU A 1 378 ? -6.832 -0.632 9.751 1.00 98.75 378 LEU A CA 1
ATOM 3132 C C . LEU A 1 378 ? -6.924 -1.551 8.539 1.00 98.75 378 LEU A C 1
ATOM 3134 O O . LEU A 1 378 ? -7.953 -2.186 8.304 1.00 98.75 378 LEU A O 1
ATOM 3138 N N . THR A 1 379 ? -5.833 -1.641 7.783 1.00 98.56 379 THR A N 1
ATOM 3139 C CA . THR A 1 379 ? -5.712 -2.607 6.687 1.00 98.56 379 THR A CA 1
ATOM 3140 C C . THR A 1 379 ? -4.604 -3.611 6.949 1.00 98.56 379 THR A C 1
ATOM 3142 O O . THR A 1 379 ? -3.618 -3.294 7.614 1.00 98.56 379 THR A O 1
ATOM 3145 N N . ALA A 1 380 ? -4.758 -4.805 6.392 1.00 97.75 380 ALA A N 1
ATOM 3146 C CA . ALA A 1 380 ? -3.747 -5.839 6.369 1.00 97.75 380 ALA A CA 1
ATOM 3147 C C . ALA A 1 380 ? -3.641 -6.459 4.979 1.00 97.75 380 ALA A C 1
ATOM 3149 O O . ALA A 1 380 ? -4.610 -7.006 4.443 1.00 97.75 380 ALA A O 1
ATOM 3150 N N . SER A 1 381 ? -2.441 -6.381 4.414 1.00 98.25 381 SER A N 1
ATOM 3151 C CA . SER A 1 381 ? -2.053 -7.170 3.249 1.00 98.25 381 SER A CA 1
ATOM 3152 C C . SER A 1 381 ? -1.387 -8.444 3.751 1.00 98.25 381 SER A C 1
ATOM 3154 O O . SER A 1 381 ? -0.407 -8.376 4.491 1.00 98.25 381 SER A O 1
ATOM 3156 N N . GLU A 1 382 ? -1.932 -9.601 3.390 1.00 96.50 382 GLU A N 1
ATOM 3157 C CA . GLU A 1 382 ? -1.519 -10.896 3.927 1.00 96.50 382 GLU A CA 1
ATOM 3158 C C . GLU A 1 382 ? -1.163 -11.888 2.827 1.00 96.50 382 GLU A C 1
ATOM 3160 O O . GLU A 1 382 ? -1.727 -11.879 1.734 1.00 96.50 382 GLU A O 1
ATOM 3165 N N . TYR A 1 383 ? -0.218 -12.764 3.145 1.00 96.19 383 TYR A N 1
ATOM 3166 C CA . TYR A 1 383 ? 0.026 -14.012 2.443 1.00 96.19 383 TYR A CA 1
ATOM 3167 C C . TYR A 1 383 ? 0.195 -15.097 3.506 1.00 96.19 383 TYR A C 1
ATOM 3169 O O . TYR A 1 383 ? 1.304 -15.530 3.825 1.00 96.19 383 TYR A O 1
ATOM 3177 N N . ASN A 1 384 ? -0.921 -15.472 4.134 1.00 92.44 384 ASN A N 1
ATOM 3178 C CA . ASN A 1 384 ? -0.912 -16.316 5.322 1.00 92.44 384 ASN A CA 1
ATOM 3179 C C . ASN A 1 384 ? -1.823 -17.542 5.183 1.00 92.44 384 ASN A C 1
ATOM 3181 O O . ASN A 1 384 ? -2.969 -17.446 4.744 1.00 92.44 384 ASN A O 1
ATOM 3185 N N . ARG A 1 385 ? -1.293 -18.697 5.601 1.00 93.31 385 ARG A N 1
ATOM 3186 C CA . ARG A 1 385 ? -1.975 -20.002 5.571 1.00 93.31 385 ARG A CA 1
ATOM 3187 C C . ARG A 1 385 ? -2.679 -20.339 6.877 1.00 93.31 385 ARG A C 1
ATOM 3189 O O . ARG A 1 385 ? -3.616 -21.131 6.866 1.00 93.31 385 ARG A O 1
ATOM 3196 N N . ASP A 1 386 ? -2.220 -19.774 7.991 1.00 93.88 386 ASP A N 1
ATOM 3197 C CA . ASP A 1 386 ? -2.814 -20.008 9.306 1.00 93.88 386 ASP A CA 1
ATOM 3198 C C . ASP A 1 386 ? -4.044 -19.113 9.494 1.00 93.88 386 ASP A C 1
ATOM 3200 O O . ASP A 1 386 ? -4.011 -18.082 10.174 1.00 93.88 386 ASP A O 1
ATOM 3204 N N . ILE A 1 387 ? -5.113 -19.478 8.787 1.00 93.94 387 ILE A N 1
ATOM 3205 C CA . ILE A 1 387 ? -6.364 -18.724 8.770 1.00 93.94 387 ILE A CA 1
ATOM 3206 C C . ILE A 1 387 ? -6.979 -18.599 10.170 1.00 93.94 387 ILE A C 1
ATOM 3208 O O . ILE A 1 387 ? 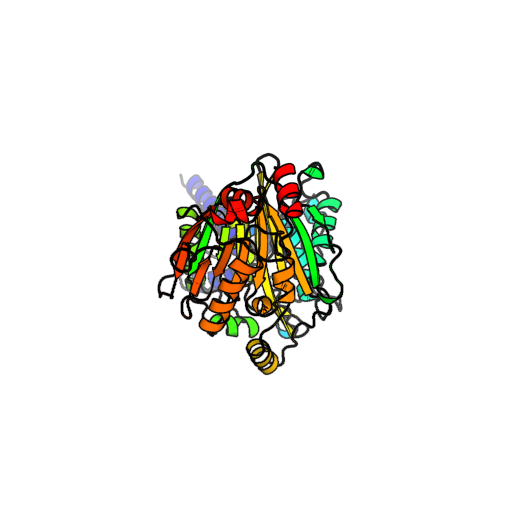-7.343 -17.484 10.533 1.00 93.94 387 ILE A O 1
ATOM 3212 N N . PRO A 1 388 ? -7.083 -19.659 11.001 1.00 95.62 388 PRO A N 1
ATOM 3213 C CA . PRO A 1 388 ? -7.667 -19.519 12.333 1.00 95.62 388 PRO A CA 1
ATOM 3214 C C . PRO A 1 388 ? -6.914 -18.520 13.218 1.00 95.62 388 PRO A C 1
ATOM 3216 O O . PRO A 1 388 ? -7.549 -17.696 13.877 1.00 95.62 388 PRO A O 1
ATOM 3219 N N . TYR A 1 389 ? -5.577 -18.546 13.208 1.00 95.50 389 TYR A N 1
ATOM 3220 C CA . TYR A 1 389 ? -4.771 -17.623 14.005 1.00 95.50 389 TYR A CA 1
ATOM 3221 C C . TYR A 1 389 ? -5.016 -16.159 13.621 1.00 95.50 389 TYR A C 1
ATOM 3223 O O . TYR A 1 389 ? -5.348 -15.338 14.479 1.00 95.50 389 TYR A O 1
ATOM 3231 N N . PHE A 1 390 ? -4.922 -15.835 12.330 1.00 95.00 390 PHE A N 1
ATOM 3232 C CA . PHE A 1 390 ? -5.139 -14.467 11.853 1.00 95.00 390 PHE A CA 1
ATOM 3233 C C . PHE A 1 390 ? -6.605 -14.047 11.957 1.00 95.00 390 PHE A C 1
ATOM 3235 O O . PHE A 1 390 ? -6.891 -12.904 12.320 1.00 95.00 390 PHE A O 1
ATOM 3242 N N . SER A 1 391 ? -7.544 -14.979 11.771 1.00 94.94 391 SER A N 1
ATOM 3243 C CA . SER A 1 391 ? -8.961 -14.710 11.995 1.00 94.94 391 SER A CA 1
ATOM 3244 C C . SER A 1 391 ? -9.218 -14.274 13.444 1.00 94.94 391 SER A C 1
ATOM 3246 O O . SER A 1 391 ? -9.963 -13.322 13.676 1.00 94.94 391 SER A O 1
ATOM 3248 N N . ASN A 1 392 ? -8.568 -14.909 14.423 1.00 96.56 392 ASN A N 1
ATOM 3249 C CA . ASN A 1 392 ? -8.670 -14.502 15.826 1.00 96.56 392 ASN A CA 1
ATOM 3250 C C . ASN A 1 392 ? -8.048 -13.120 16.073 1.00 96.56 392 ASN A C 1
ATOM 3252 O O . ASN A 1 392 ? -8.628 -12.313 16.801 1.00 96.56 392 ASN A O 1
ATOM 3256 N N . ILE A 1 393 ? -6.905 -12.817 15.443 1.00 96.81 393 ILE A N 1
ATOM 3257 C CA . ILE A 1 393 ? -6.279 -11.490 15.552 1.00 96.81 393 ILE A CA 1
ATOM 3258 C C . ILE A 1 393 ? -7.219 -10.411 15.030 1.00 96.81 393 ILE A C 1
ATOM 3260 O O . ILE A 1 393 ? -7.438 -9.424 15.718 1.00 96.81 393 ILE A O 1
ATOM 3264 N N . VAL A 1 394 ? -7.797 -10.581 13.847 1.00 94.94 394 VAL A N 1
ATOM 3265 C CA . VAL A 1 394 ? -8.662 -9.556 13.252 1.00 94.94 394 VAL A CA 1
ATOM 3266 C C . VAL A 1 394 ? -9.933 -9.323 14.065 1.00 94.94 394 VAL A C 1
ATOM 3268 O O . VAL A 1 394 ? -10.370 -8.181 14.204 1.00 94.94 394 VAL A O 1
ATOM 3271 N N . GLU A 1 395 ? -10.496 -10.369 14.671 1.00 94.38 395 GLU A N 1
ATOM 3272 C CA . GLU A 1 395 ? -11.622 -10.209 15.595 1.00 94.38 395 GLU A CA 1
ATOM 3273 C C . GLU A 1 395 ? -11.238 -9.428 16.857 1.00 94.38 395 GLU A C 1
ATOM 3275 O O . GLU A 1 395 ? -11.987 -8.543 17.278 1.00 94.38 395 GLU A O 1
ATOM 3280 N N . SER A 1 396 ? -10.059 -9.708 17.421 1.00 95.88 396 SER A N 1
ATOM 3281 C CA . SER A 1 396 ? -9.494 -8.936 18.534 1.00 95.88 396 SER A CA 1
ATOM 3282 C C . SER A 1 396 ? -9.233 -7.491 18.120 1.00 95.88 396 SER A C 1
ATOM 3284 O O . SER A 1 396 ? -9.718 -6.581 18.779 1.00 95.88 396 SER A O 1
ATOM 3286 N N . VAL A 1 397 ? -8.563 -7.243 16.993 1.00 95.62 397 VAL A N 1
ATOM 3287 C CA . VAL A 1 397 ? -8.224 -5.890 16.530 1.00 95.62 397 VAL A CA 1
ATOM 3288 C C . VAL A 1 397 ? -9.473 -5.052 16.310 1.00 95.62 397 VAL A C 1
ATOM 3290 O O . VAL A 1 397 ? -9.527 -3.921 16.796 1.00 95.62 397 VAL A O 1
ATOM 3293 N N . ALA A 1 398 ? -10.493 -5.605 15.647 1.00 96.00 398 ALA A N 1
ATOM 3294 C CA . ALA A 1 398 ? -11.750 -4.900 15.443 1.00 96.00 398 ALA A CA 1
ATOM 3295 C C . ALA A 1 398 ? -12.323 -4.405 16.780 1.00 96.00 398 ALA A C 1
ATOM 3297 O O . ALA A 1 398 ? -12.774 -3.271 16.850 1.00 96.00 398 ALA A O 1
ATOM 3298 N N . ARG A 1 399 ? -12.246 -5.195 17.860 1.00 94.94 399 ARG A N 1
ATOM 3299 C CA . ARG A 1 399 ? -12.790 -4.854 19.188 1.00 94.94 399 ARG A CA 1
ATOM 3300 C C . ARG A 1 399 ? -11.863 -3.999 20.056 1.00 94.94 399 ARG A C 1
ATOM 3302 O O . ARG A 1 399 ? -12.343 -3.059 20.685 1.00 94.94 399 ARG A O 1
ATOM 3309 N N . ASP A 1 400 ? -10.570 -4.298 20.072 1.00 94.88 400 ASP A N 1
ATOM 3310 C CA . ASP A 1 400 ? -9.588 -3.718 20.995 1.00 94.88 400 ASP A CA 1
ATOM 3311 C C . ASP A 1 400 ? -9.026 -2.386 20.494 1.00 94.88 400 ASP A C 1
ATOM 3313 O O . ASP A 1 400 ? -8.692 -1.512 21.296 1.00 94.88 400 ASP A O 1
ATOM 3317 N N . VAL A 1 401 ? -8.913 -2.220 19.174 1.00 97.38 401 VAL A N 1
ATOM 3318 C CA . VAL A 1 401 ? -8.643 -0.918 18.538 1.00 97.38 401 VAL A CA 1
ATOM 3319 C C . VAL A 1 401 ? -9.954 -0.150 18.352 1.00 97.38 401 VAL A C 1
ATOM 3321 O O . VAL A 1 401 ? -9.956 1.079 18.399 1.00 97.38 401 VAL A O 1
ATOM 3324 N N . HIS A 1 402 ? -11.066 -0.886 18.231 1.00 97.88 402 HIS A N 1
ATOM 3325 C CA . HIS A 1 402 ? -12.417 -0.379 18.007 1.00 97.88 402 HIS A CA 1
ATOM 3326 C C . HIS A 1 402 ? -12.558 0.379 16.683 1.00 97.88 402 HIS A C 1
ATOM 3328 O O . HIS A 1 402 ? -13.023 1.515 16.649 1.00 97.88 402 HIS A O 1
ATOM 3334 N N . CYS A 1 403 ? -12.149 -0.257 15.587 1.00 98.19 403 CYS A N 1
ATOM 3335 C CA . CYS A 1 403 ? -12.160 0.307 14.236 1.00 98.19 403 CYS A CA 1
ATOM 3336 C C . CYS A 1 403 ? -12.654 -0.729 13.215 1.00 98.19 403 CYS A C 1
ATOM 3338 O O . CYS A 1 403 ? -12.764 -1.919 13.533 1.00 98.19 403 CYS A O 1
ATOM 3340 N N . TYR A 1 404 ? -12.940 -0.303 11.983 1.00 98.75 404 TYR A N 1
ATOM 3341 C CA . TYR A 1 404 ? -13.103 -1.258 10.886 1.00 98.75 404 TYR A CA 1
ATOM 3342 C C . TYR A 1 404 ? -11.756 -1.920 10.568 1.00 98.75 404 TYR A C 1
ATOM 3344 O O . TYR A 1 404 ? -10.714 -1.270 10.561 1.00 98.75 404 TYR A O 1
ATOM 3352 N N . PHE A 1 405 ? -11.759 -3.210 10.262 1.00 98.50 405 PHE A N 1
ATOM 3353 C CA . PHE A 1 405 ? -10.555 -3.940 9.887 1.00 98.50 405 PHE A CA 1
ATOM 3354 C C . PHE A 1 405 ? -10.712 -4.560 8.507 1.00 98.50 405 PHE A C 1
ATOM 3356 O O . PHE A 1 405 ? -11.684 -5.267 8.248 1.00 98.50 405 PHE A O 1
ATOM 3363 N N . ILE A 1 406 ? -9.761 -4.298 7.615 1.00 98.62 406 ILE A N 1
ATOM 3364 C CA . ILE A 1 406 ? -9.806 -4.748 6.223 1.00 98.62 406 ILE A CA 1
ATOM 3365 C C . ILE A 1 406 ? -8.612 -5.648 5.941 1.00 98.62 406 ILE A C 1
ATOM 3367 O O . ILE A 1 406 ? -7.470 -5.207 5.979 1.00 98.62 406 ILE A O 1
ATOM 3371 N N . GLN A 1 407 ? -8.878 -6.902 5.605 1.00 97.00 407 GLN A N 1
ATOM 3372 C CA . GLN A 1 407 ? -7.877 -7.933 5.365 1.00 97.00 407 GLN A CA 1
ATOM 3373 C C . GLN A 1 407 ? -7.962 -8.407 3.915 1.00 97.00 407 GLN A C 1
ATOM 3375 O O . GLN A 1 407 ? -9.030 -8.821 3.463 1.00 97.00 407 GLN A O 1
ATOM 3380 N N . SER A 1 408 ? -6.846 -8.387 3.188 1.00 97.50 408 SER A N 1
ATOM 3381 C CA . SER A 1 408 ? -6.722 -9.022 1.872 1.00 97.50 408 SER A CA 1
ATOM 3382 C C . SER A 1 408 ? -5.643 -10.092 1.936 1.00 97.50 408 SER A C 1
ATOM 3384 O O . SER A 1 408 ? -4.496 -9.799 2.262 1.00 97.50 408 SER A O 1
ATOM 3386 N N . ASN A 1 409 ? -6.019 -11.325 1.619 1.00 97.12 409 ASN A N 1
ATOM 3387 C CA . ASN A 1 409 ? -5.151 -12.495 1.628 1.00 97.12 409 ASN A CA 1
ATOM 3388 C C . ASN A 1 409 ? -5.240 -13.212 0.273 1.00 97.12 409 ASN A C 1
ATOM 3390 O O . ASN A 1 409 ? -6.150 -12.968 -0.525 1.00 97.12 409 ASN A O 1
ATOM 3394 N N . SER A 1 410 ? -4.300 -14.112 0.004 1.00 96.56 410 SER A N 1
ATOM 3395 C CA . SER A 1 410 ? -4.321 -14.915 -1.217 1.00 96.56 410 SER A CA 1
ATOM 3396 C C . SER A 1 410 ? -5.589 -15.769 -1.313 1.00 96.56 410 SER A C 1
ATOM 3398 O O . SER A 1 410 ? -6.018 -16.391 -0.339 1.00 96.56 410 SER A O 1
ATOM 3400 N N . SER A 1 411 ? -6.195 -15.825 -2.502 1.00 95.62 411 SER A N 1
ATOM 3401 C CA . SER A 1 411 ? -7.482 -16.498 -2.723 1.00 95.62 411 SER A CA 1
ATOM 3402 C C . SER A 1 411 ? -7.437 -18.023 -2.585 1.00 95.62 411 SER A C 1
ATOM 3404 O O . SER A 1 411 ? -8.493 -18.648 -2.519 1.00 95.62 411 SER A O 1
ATOM 3406 N N . ASP A 1 412 ? -6.253 -18.634 -2.548 1.00 93.31 412 ASP A N 1
ATOM 3407 C CA . ASP A 1 412 ? -6.074 -20.064 -2.283 1.00 93.31 412 ASP A CA 1
ATOM 3408 C C . ASP A 1 412 ? -6.042 -20.410 -0.786 1.00 93.31 412 ASP A C 1
ATOM 3410 O O . ASP A 1 412 ? -6.260 -21.570 -0.443 1.00 93.31 412 ASP A O 1
ATOM 3414 N N . PHE A 1 413 ? -5.833 -19.427 0.098 1.00 93.56 413 PHE A N 1
ATOM 3415 C CA . PHE A 1 413 ? -5.970 -19.595 1.552 1.00 93.56 413 PHE A CA 1
ATOM 3416 C C . PHE A 1 413 ? -7.282 -19.001 2.076 1.00 93.56 413 PHE A C 1
ATOM 3418 O O . PHE A 1 413 ? -7.927 -19.598 2.937 1.00 93.56 413 PHE A O 1
ATOM 3425 N N . GLY A 1 414 ? -7.706 -17.859 1.525 1.00 92.69 414 GLY A N 1
ATOM 3426 C CA . GLY A 1 414 ? -8.963 -17.204 1.874 1.00 92.69 414 GLY A CA 1
ATOM 3427 C C . GLY A 1 414 ? -8.879 -16.276 3.085 1.00 92.69 414 GLY A C 1
ATOM 3428 O O . GLY A 1 414 ? -7.820 -15.759 3.426 1.00 92.69 414 GLY A O 1
ATOM 3429 N N . ASP A 1 415 ? -10.037 -16.032 3.697 1.00 94.38 415 ASP A N 1
ATOM 3430 C CA . ASP A 1 415 ? -10.270 -15.108 4.820 1.00 94.38 415 ASP A CA 1
ATOM 3431 C C . ASP A 1 415 ? -10.015 -13.626 4.512 1.00 94.38 415 ASP A C 1
ATOM 3433 O O . ASP A 1 415 ? -9.800 -12.804 5.393 1.00 94.38 415 ASP A O 1
ATOM 3437 N N . SER A 1 416 ? -10.115 -13.250 3.237 1.00 96.38 416 SER A N 1
ATOM 3438 C CA . SER A 1 416 ? -10.170 -11.834 2.870 1.00 96.38 416 SER A CA 1
ATOM 3439 C C . SER A 1 416 ? -11.501 -11.241 3.328 1.00 96.38 416 SER A C 1
ATOM 3441 O O . SER A 1 416 ? -12.558 -11.776 2.980 1.00 96.38 416 SER A O 1
ATOM 3443 N N . ARG A 1 417 ? -11.481 -10.161 4.112 1.00 96.50 417 ARG A N 1
ATOM 3444 C CA . ARG A 1 417 ? -12.688 -9.655 4.773 1.00 96.50 417 ARG A CA 1
ATOM 3445 C C . ARG A 1 417 ? -12.655 -8.179 5.137 1.00 96.50 417 ARG A C 1
ATOM 3447 O O . ARG A 1 417 ? -11.601 -7.558 5.210 1.00 96.50 417 ARG A O 1
ATOM 3454 N N . ILE A 1 418 ? -13.845 -7.643 5.383 1.00 98.44 418 ILE A N 1
ATOM 3455 C CA . ILE A 1 418 ? -14.075 -6.332 5.988 1.00 98.44 418 ILE A CA 1
ATOM 3456 C C . ILE A 1 418 ? -14.870 -6.591 7.262 1.00 98.44 418 ILE A C 1
ATOM 3458 O O . ILE A 1 418 ? -16.012 -7.043 7.187 1.00 98.44 418 ILE A O 1
ATOM 3462 N N . THR A 1 419 ? -14.274 -6.312 8.413 1.00 98.19 419 THR A N 1
ATOM 3463 C CA . THR A 1 419 ? -14.849 -6.582 9.730 1.00 98.19 419 THR A CA 1
ATOM 3464 C C . THR A 1 419 ? -15.098 -5.275 10.485 1.00 98.19 419 THR A C 1
ATOM 3466 O O . THR A 1 419 ? -14.334 -4.321 10.364 1.00 98.19 419 THR A O 1
ATOM 3469 N N . ARG A 1 420 ? -16.169 -5.211 11.276 1.00 97.81 420 ARG A N 1
ATOM 3470 C CA . ARG A 1 420 ? -16.551 -4.068 12.121 1.00 97.81 420 ARG A CA 1
ATOM 3471 C C . ARG A 1 420 ? -16.675 -4.489 13.596 1.00 97.81 420 ARG A C 1
ATOM 3473 O O . ARG A 1 420 ? -16.953 -5.665 13.849 1.00 97.81 420 ARG A O 1
ATOM 3480 N N . PRO A 1 421 ? -16.545 -3.570 14.575 1.00 97.25 421 PRO A N 1
ATOM 3481 C CA . PRO A 1 421 ? -16.655 -3.873 16.008 1.00 97.25 421 PRO A CA 1
ATOM 3482 C C . PRO A 1 421 ? -18.100 -4.165 16.442 1.00 97.25 421 PRO A C 1
ATOM 3484 O O . PRO A 1 421 ? -18.675 -3.437 17.241 1.00 97.25 421 PRO A O 1
ATOM 3487 N N . SER A 1 422 ? -18.719 -5.229 15.934 1.00 96.44 422 SER A N 1
ATOM 3488 C CA . SER A 1 422 ? -20.129 -5.554 16.201 1.00 96.44 422 SER A CA 1
ATOM 3489 C C . SER A 1 422 ? -20.328 -7.014 16.630 1.00 96.44 422 SER A C 1
ATOM 3491 O O . SER A 1 422 ? -19.382 -7.715 16.997 1.00 96.44 422 SER A O 1
ATOM 3493 N N . ARG A 1 423 ? -21.587 -7.461 16.681 1.00 94.25 423 ARG A N 1
ATOM 3494 C CA . ARG A 1 423 ? -21.974 -8.823 17.078 1.00 94.25 423 ARG A CA 1
ATOM 3495 C C . ARG A 1 423 ? -21.480 -9.847 16.053 1.00 94.25 423 ARG A C 1
ATOM 3497 O O . ARG A 1 423 ? -21.373 -9.551 14.870 1.00 94.25 423 ARG A O 1
ATOM 3504 N N . THR A 1 424 ? -21.240 -11.080 16.497 1.00 91.88 424 THR A N 1
ATOM 3505 C CA . THR A 1 424 ? -20.637 -12.157 15.689 1.00 91.88 424 THR A CA 1
ATOM 3506 C C . THR A 1 424 ? -21.274 -12.359 14.317 1.00 91.88 424 THR A C 1
ATOM 3508 O O . THR A 1 424 ? -20.552 -12.592 13.355 1.00 91.88 424 THR A O 1
ATOM 3511 N N . TYR A 1 425 ? -22.600 -12.264 14.224 1.00 91.31 425 TYR A N 1
ATOM 3512 C CA . TYR A 1 425 ? -23.348 -12.518 12.993 1.00 91.31 425 TYR A CA 1
ATOM 3513 C C . TYR A 1 425 ? -23.418 -11.303 12.047 1.00 91.31 425 TYR A C 1
ATOM 3515 O O . TYR A 1 425 ? -23.848 -11.456 10.911 1.00 91.31 425 TYR A O 1
ATOM 3523 N N . GLU A 1 426 ? -22.965 -10.120 12.480 1.00 93.62 426 GLU A N 1
ATOM 3524 C CA . GLU A 1 426 ? -22.955 -8.887 11.671 1.00 93.62 426 GLU A CA 1
ATOM 3525 C C . GLU A 1 426 ? -21.563 -8.254 11.533 1.00 93.62 426 GLU A C 1
ATOM 3527 O O . GLU A 1 426 ? -21.409 -7.208 10.901 1.00 93.62 426 GLU A O 1
ATOM 3532 N N . LYS A 1 427 ? -20.542 -8.830 12.181 1.00 95.31 427 LYS A N 1
ATOM 3533 C CA . LYS A 1 427 ? -19.198 -8.245 12.213 1.00 95.31 427 LYS A CA 1
ATOM 3534 C C . LYS A 1 427 ? -18.542 -8.240 10.845 1.00 95.31 427 LYS A C 1
ATOM 3536 O O . LYS A 1 427 ? -17.846 -7.285 10.539 1.00 95.31 427 LYS A O 1
ATOM 3541 N N . ASP A 1 428 ? -18.755 -9.270 10.039 1.00 97.44 428 ASP A N 1
ATOM 3542 C CA . ASP A 1 428 ? -18.125 -9.397 8.732 1.00 97.44 428 ASP A CA 1
ATOM 3543 C C . ASP A 1 428 ? -19.058 -8.801 7.663 1.00 97.44 428 ASP A C 1
ATOM 3545 O O . ASP A 1 428 ? -20.051 -9.413 7.281 1.00 97.44 428 ASP A O 1
ATOM 3549 N N . ILE A 1 429 ? -18.734 -7.595 7.185 1.00 97.69 429 ILE A N 1
ATOM 3550 C CA . ILE A 1 429 ? -19.431 -6.908 6.079 1.00 97.69 429 ILE A CA 1
ATOM 3551 C C . ILE A 1 429 ? -19.168 -7.649 4.764 1.00 97.69 429 ILE A C 1
ATOM 3553 O O . ILE A 1 429 ? -20.049 -7.815 3.926 1.00 97.69 429 ILE A O 1
ATOM 3557 N N . VAL A 1 430 ? -17.929 -8.107 4.593 1.00 96.88 430 VAL A N 1
ATOM 3558 C CA . VAL A 1 430 ? -17.488 -8.971 3.497 1.00 96.88 430 VAL A CA 1
ATOM 3559 C C . VAL A 1 430 ? -16.624 -10.059 4.106 1.00 96.88 430 VAL A C 1
ATOM 3561 O O . VAL A 1 430 ? -15.779 -9.750 4.939 1.00 96.88 430 VAL A O 1
ATOM 3564 N N . LYS A 1 431 ? -16.783 -11.309 3.665 1.00 95.62 431 LYS A N 1
ATOM 3565 C CA . LYS A 1 431 ? -15.867 -12.407 3.994 1.00 95.62 431 LYS A CA 1
ATOM 3566 C C . LYS A 1 431 ? -15.769 -13.387 2.837 1.00 95.62 431 LYS A C 1
ATOM 3568 O O . LYS A 1 431 ? -16.772 -13.942 2.396 1.00 95.62 431 LYS A O 1
ATOM 3573 N N . LEU A 1 432 ? -14.553 -13.616 2.357 1.00 94.31 432 LEU A N 1
ATOM 3574 C CA . LEU A 1 432 ? -14.265 -14.471 1.213 1.00 94.31 432 LEU A CA 1
ATOM 3575 C C . LEU A 1 432 ? -13.431 -15.660 1.662 1.00 94.31 432 LEU A C 1
ATOM 3577 O O . LEU A 1 432 ? -12.354 -15.496 2.227 1.00 94.31 432 LEU A O 1
ATOM 3581 N N . LYS A 1 433 ? -13.903 -16.870 1.363 1.00 90.19 433 LYS A N 1
ATOM 3582 C CA . LYS A 1 433 ? -13.156 -18.106 1.639 1.00 90.19 433 LYS A CA 1
ATOM 3583 C C . LYS A 1 433 ? -12.120 -18.448 0.565 1.00 90.19 433 LYS A C 1
ATOM 3585 O O . LYS A 1 433 ? -11.258 -19.272 0.826 1.00 90.19 433 LYS A O 1
ATOM 3590 N N . GLY A 1 434 ? -12.203 -17.840 -0.618 1.00 85.12 434 GLY A N 1
ATOM 3591 C CA . GLY A 1 434 ? -11.282 -18.085 -1.726 1.00 85.12 434 GLY A CA 1
ATOM 3592 C C . GLY A 1 434 ? -11.972 -18.123 -3.087 1.00 85.12 434 GLY A C 1
ATOM 3593 O O . GLY A 1 434 ? -13.152 -17.787 -3.203 1.00 85.12 434 GLY A O 1
ATOM 3594 N N . GLY A 1 435 ? -11.232 -18.529 -4.119 1.00 86.50 435 GLY A N 1
ATOM 3595 C CA . GLY A 1 435 ? -11.753 -18.665 -5.481 1.00 86.50 435 GLY A CA 1
ATOM 3596 C C . GLY A 1 435 ? -10.668 -18.754 -6.558 1.00 86.50 435 GLY A C 1
ATOM 3597 O O . GLY A 1 435 ? -9.524 -18.351 -6.345 1.00 86.50 435 GLY A O 1
ATOM 3598 N N . ILE A 1 436 ? -11.047 -19.291 -7.726 1.00 88.06 436 ILE A N 1
ATOM 3599 C CA . ILE A 1 436 ? -10.176 -19.383 -8.915 1.00 88.06 436 ILE A CA 1
ATOM 3600 C C . ILE A 1 436 ? -10.137 -18.054 -9.677 1.00 88.06 436 ILE A C 1
ATOM 3602 O O . ILE A 1 436 ? -9.089 -17.673 -10.196 1.00 88.06 436 ILE A O 1
ATOM 3606 N N . ASN A 1 437 ? -11.280 -17.371 -9.770 1.00 89.12 437 ASN A N 1
ATOM 3607 C CA . ASN A 1 437 ? -11.397 -16.117 -10.503 1.00 89.12 437 ASN A CA 1
ATOM 3608 C C . ASN A 1 437 ? -10.854 -14.959 -9.669 1.00 89.12 437 ASN A C 1
ATOM 3610 O O . ASN A 1 437 ? -11.269 -14.771 -8.525 1.00 89.12 437 ASN A O 1
ATOM 3614 N N . ASP A 1 438 ? -9.990 -14.157 -10.285 1.00 91.12 438 ASP A N 1
ATOM 3615 C CA . ASP A 1 438 ? -9.543 -12.890 -9.719 1.00 91.12 438 ASP A CA 1
ATOM 3616 C C . ASP A 1 438 ? -10.742 -11.933 -9.633 1.00 91.12 438 ASP A C 1
ATOM 3618 O O . ASP A 1 438 ? -11.406 -11.661 -10.637 1.00 91.12 438 ASP A O 1
ATOM 3622 N N . GLN A 1 439 ? -11.031 -11.424 -8.438 1.00 89.88 439 GLN A N 1
ATOM 3623 C CA . GLN A 1 439 ? -12.187 -10.557 -8.203 1.00 89.88 439 GLN A CA 1
ATOM 3624 C C . GLN A 1 439 ? -11.914 -9.505 -7.128 1.00 89.88 439 GLN A C 1
ATOM 3626 O O . GLN A 1 439 ? -10.966 -9.607 -6.349 1.00 89.88 439 GLN A O 1
ATOM 3631 N N . VAL A 1 440 ? -12.781 -8.494 -7.070 1.00 94.56 440 VAL A N 1
ATOM 3632 C CA . VAL A 1 440 ? -12.808 -7.483 -6.004 1.00 94.56 440 VAL A CA 1
ATOM 3633 C C . VAL A 1 440 ? -14.192 -7.437 -5.384 1.00 94.56 440 VAL A C 1
ATOM 3635 O O . VAL A 1 440 ? -15.180 -7.169 -6.061 1.00 94.56 440 VAL A O 1
ATOM 3638 N N . VAL A 1 441 ? -14.283 -7.678 -4.086 1.00 95.75 441 VAL A N 1
ATOM 3639 C CA . VAL A 1 441 ? -15.566 -7.590 -3.387 1.00 95.75 441 VAL A CA 1
ATOM 3640 C C . VAL A 1 441 ? -15.589 -6.304 -2.589 1.00 95.75 441 VAL A C 1
ATOM 3642 O O . VAL A 1 441 ? -14.641 -5.996 -1.869 1.00 95.75 441 VAL A O 1
ATOM 3645 N N . VAL A 1 442 ? -16.650 -5.523 -2.783 1.00 97.56 442 VAL A N 1
ATOM 3646 C CA . VAL A 1 442 ? -16.792 -4.200 -2.180 1.00 97.56 442 VAL A CA 1
ATOM 3647 C C . VAL A 1 442 ? -17.774 -4.259 -1.023 1.00 97.56 442 VAL A C 1
ATOM 3649 O O . VAL A 1 442 ? -18.912 -4.679 -1.209 1.00 97.56 442 VAL A O 1
ATOM 3652 N N . GLY A 1 443 ? -17.336 -3.798 0.144 1.00 97.88 443 GLY A N 1
ATOM 3653 C CA . GLY A 1 443 ? -18.196 -3.464 1.277 1.00 97.88 443 GLY A CA 1
ATOM 3654 C C . GLY A 1 443 ? -18.194 -1.960 1.524 1.00 97.88 443 GLY A C 1
ATOM 3655 O O . GLY A 1 443 ? -17.296 -1.251 1.071 1.00 97.88 443 GLY A O 1
ATOM 3656 N N . GLU A 1 444 ? -19.195 -1.460 2.236 1.00 98.25 444 GLU A N 1
ATOM 3657 C CA . GLU A 1 444 ? -19.254 -0.061 2.661 1.00 98.25 444 GLU A CA 1
ATOM 3658 C C . GLU A 1 444 ? -19.013 0.038 4.166 1.00 98.25 444 GLU A C 1
ATOM 3660 O O . GLU A 1 444 ? -19.551 -0.757 4.937 1.00 98.25 444 GLU A O 1
ATOM 3665 N N . ILE A 1 445 ? -18.192 1.004 4.576 1.00 98.38 445 ILE A N 1
ATOM 3666 C CA . ILE A 1 445 ? -17.956 1.330 5.982 1.00 98.38 445 ILE A CA 1
ATOM 3667 C C . ILE A 1 445 ? -18.521 2.718 6.280 1.00 98.38 445 ILE A C 1
ATOM 3669 O O . ILE A 1 445 ? -18.267 3.666 5.536 1.00 98.38 445 ILE A O 1
ATOM 3673 N N . ASN A 1 446 ? -19.281 2.839 7.369 1.00 98.00 446 ASN A N 1
ATOM 3674 C CA . ASN A 1 446 ? -19.844 4.108 7.823 1.00 98.00 446 ASN A CA 1
ATOM 3675 C C . ASN A 1 446 ? -18.982 4.663 8.964 1.00 98.00 446 ASN A C 1
ATOM 3677 O O . ASN A 1 446 ? -19.003 4.146 10.084 1.00 98.00 446 ASN A O 1
ATOM 3681 N N . ILE A 1 447 ? -18.179 5.673 8.643 1.00 97.38 447 ILE A N 1
ATOM 3682 C CA . ILE A 1 447 ? -17.178 6.267 9.533 1.00 97.38 447 ILE A CA 1
ATOM 3683 C C . ILE A 1 447 ? -17.850 7.230 10.500 1.00 97.38 447 ILE A C 1
ATOM 3685 O O . ILE A 1 447 ? -17.563 7.196 11.694 1.00 97.38 447 ILE A O 1
ATOM 3689 N N . LYS A 1 448 ? -18.796 8.031 10.006 1.00 96.44 448 LYS A N 1
ATOM 3690 C CA . LYS A 1 448 ? -19.584 8.932 10.847 1.00 96.44 448 LYS A CA 1
ATOM 3691 C C . LYS A 1 448 ? -20.324 8.173 11.941 1.00 96.44 448 LYS A C 1
ATOM 3693 O O . LYS A 1 448 ? -20.152 8.492 13.110 1.00 96.44 448 LYS A O 1
ATOM 3698 N N . GLN A 1 449 ? -21.044 7.112 11.579 1.00 97.25 449 GLN A N 1
ATOM 3699 C CA . GLN A 1 449 ? -21.769 6.288 12.549 1.00 97.25 449 GLN A CA 1
ATOM 3700 C C . GLN A 1 449 ? -20.825 5.663 13.588 1.00 97.25 449 GLN A C 1
ATOM 3702 O O . GLN A 1 449 ? -21.166 5.594 14.767 1.00 97.25 449 GLN A O 1
ATOM 3707 N N . LEU A 1 450 ? -19.629 5.223 13.172 1.00 97.81 450 LEU A N 1
ATOM 3708 C CA . LEU A 1 450 ? -18.624 4.695 14.097 1.00 97.81 450 LEU A CA 1
ATOM 3709 C C . LEU A 1 450 ? -18.161 5.768 15.095 1.00 97.81 450 LEU A C 1
ATOM 3711 O O . LEU A 1 450 ? -18.121 5.496 16.293 1.00 97.81 450 LEU A O 1
ATOM 3715 N N . ARG A 1 451 ? -17.850 6.980 14.623 1.00 96.69 451 ARG A N 1
ATOM 3716 C CA . ARG A 1 451 ? -17.393 8.093 15.471 1.00 96.69 451 ARG A CA 1
ATOM 3717 C C . ARG A 1 451 ? -18.480 8.588 16.416 1.00 96.69 451 ARG A C 1
ATOM 3719 O O . ARG A 1 451 ? -18.215 8.767 17.600 1.00 96.69 451 ARG A O 1
ATOM 3726 N N . GLU A 1 452 ? -19.707 8.743 15.923 1.00 95.94 452 GLU A N 1
ATOM 3727 C CA . GLU A 1 452 ? -20.875 9.096 16.740 1.00 95.94 452 GLU A CA 1
ATOM 3728 C C . GLU A 1 452 ? -21.107 8.063 17.852 1.00 95.94 452 GLU A C 1
ATOM 3730 O O . GLU A 1 452 ? -21.394 8.433 18.989 1.00 95.94 452 GLU A O 1
ATOM 3735 N N . PHE A 1 453 ? -20.931 6.768 17.562 1.00 97.50 453 PHE A N 1
ATOM 3736 C CA . PHE A 1 453 ? -20.981 5.718 18.580 1.00 97.50 453 PHE A CA 1
ATOM 3737 C C . PHE A 1 453 ? -19.825 5.829 19.586 1.00 97.50 453 PHE A C 1
ATOM 3739 O O . PHE A 1 453 ? -20.045 5.762 20.794 1.00 97.50 453 PHE A O 1
ATOM 3746 N N . GLN A 1 454 ? -18.592 6.012 19.108 1.00 97.25 454 GLN A N 1
ATOM 3747 C CA . GLN A 1 454 ? -17.397 6.121 19.955 1.00 97.25 454 GLN A CA 1
ATOM 3748 C C . GLN A 1 454 ? -17.423 7.355 20.871 1.00 97.25 454 GLN A C 1
ATOM 3750 O O . GLN A 1 454 ? -16.846 7.312 21.957 1.00 97.25 454 GLN A O 1
ATOM 3755 N N . TYR A 1 455 ? -18.101 8.429 20.455 1.00 95.56 455 TYR A N 1
ATOM 3756 C CA . TYR A 1 455 ? -18.281 9.643 21.250 1.00 95.56 455 TYR A CA 1
ATOM 3757 C C . TYR A 1 455 ? -19.185 9.419 22.475 1.00 95.56 455 TYR A C 1
ATOM 3759 O O . TYR A 1 455 ? -18.956 9.996 23.536 1.00 95.56 455 TYR A O 1
ATOM 3767 N N . LYS A 1 456 ? -20.190 8.538 22.366 1.00 95.44 456 LYS A N 1
ATOM 3768 C CA . LYS A 1 456 ? -21.138 8.235 23.452 1.00 95.44 456 LYS A CA 1
ATOM 3769 C C . LYS A 1 456 ? -20.451 7.621 24.677 1.00 95.44 456 LYS A C 1
ATOM 3771 O O . LYS A 1 456 ? -19.445 6.918 24.571 1.00 95.44 456 LYS A O 1
ATOM 3776 N N . GLU A 1 457 ? -21.024 7.841 25.860 1.00 94.94 457 GLU A N 1
ATOM 3777 C CA . GLU A 1 457 ? -20.686 7.089 27.079 1.00 94.94 457 GLU A CA 1
ATOM 3778 C C . GLU A 1 457 ? -21.261 5.672 27.077 1.00 94.94 457 GLU A C 1
ATOM 3780 O O . GLU A 1 457 ? -22.182 5.376 26.316 1.00 94.94 457 GLU A O 1
ATOM 3785 N N . TYR A 1 458 ? -20.709 4.801 27.933 1.00 94.62 458 TYR A N 1
ATOM 3786 C CA . TYR A 1 458 ? -21.073 3.380 27.997 1.00 94.62 458 TYR A CA 1
ATOM 3787 C C . TYR A 1 458 ? -22.588 3.160 28.075 1.00 94.62 458 TYR A C 1
ATOM 3789 O O . TYR A 1 458 ? -23.104 2.327 27.335 1.00 94.62 458 TYR A O 1
ATOM 3797 N N . GLU A 1 459 ? -23.295 3.931 28.906 1.00 95.56 459 GLU A N 1
ATOM 3798 C CA . GLU A 1 459 ? -24.751 3.809 29.068 1.00 95.56 459 GLU A CA 1
ATOM 3799 C C . GLU A 1 459 ? -25.484 3.981 27.729 1.00 95.56 459 GLU A C 1
ATOM 3801 O O . GLU A 1 459 ? -26.274 3.132 27.330 1.00 95.56 459 GLU A O 1
ATOM 3806 N N . LEU A 1 460 ? -25.128 5.009 26.953 1.00 96.56 460 LEU A N 1
ATOM 3807 C CA . LEU A 1 460 ? -25.736 5.259 25.642 1.00 96.56 460 LEU A CA 1
ATOM 3808 C C . LEU A 1 460 ? -25.221 4.306 24.552 1.00 96.56 460 LEU A C 1
ATOM 3810 O O . LEU A 1 460 ? -25.947 3.990 23.611 1.00 96.56 460 LEU A O 1
ATOM 3814 N N . GLN A 1 461 ? -23.974 3.835 24.652 1.00 96.44 461 GLN A N 1
ATOM 3815 C CA . GLN A 1 461 ? -23.449 2.787 23.768 1.00 96.44 461 GLN A CA 1
ATOM 3816 C C . GLN A 1 461 ? -24.137 1.441 24.008 1.00 96.44 461 GLN A C 1
ATOM 3818 O O . GLN A 1 461 ? -24.217 0.624 23.096 1.00 96.44 461 GLN A O 1
ATOM 3823 N N . LYS A 1 462 ? -24.596 1.178 25.235 1.00 93.88 462 LYS A N 1
ATOM 3824 C CA . LYS A 1 462 ? -25.244 -0.079 25.605 1.00 93.88 462 LYS A CA 1
ATOM 3825 C C . LYS A 1 462 ? -26.625 -0.218 24.963 1.00 93.88 462 LYS A C 1
ATOM 3827 O O . LYS A 1 462 ? -26.989 -1.335 24.582 1.00 93.88 462 LYS A O 1
ATOM 3832 N N . ASP A 1 463 ? -27.330 0.899 24.819 1.00 94.00 463 ASP A N 1
ATOM 3833 C CA . ASP A 1 463 ? -28.631 0.986 24.150 1.00 94.00 463 ASP A CA 1
ATOM 3834 C C . ASP A 1 463 ? -28.506 0.948 22.619 1.00 94.00 463 ASP A C 1
ATOM 3836 O O . ASP A 1 463 ? -29.407 0.485 21.913 1.00 94.00 463 ASP A O 1
ATOM 3840 N N . ASP A 1 464 ? -27.362 1.387 22.091 1.00 92.19 464 ASP A N 1
ATOM 3841 C CA . ASP A 1 464 ? -27.057 1.366 20.666 1.00 92.19 464 ASP A CA 1
ATOM 3842 C C . ASP A 1 464 ? -26.609 -0.035 20.208 1.00 92.19 464 ASP A C 1
ATOM 3844 O O . ASP A 1 464 ? -25.635 -0.616 20.687 1.00 92.19 464 ASP A O 1
ATOM 3848 N N . GLN A 1 465 ? -27.332 -0.613 19.248 1.00 89.19 465 GLN A N 1
ATOM 3849 C CA . GLN A 1 465 ? -27.070 -1.973 18.768 1.00 89.19 465 GLN A CA 1
ATOM 3850 C C . GLN A 1 465 ? -26.110 -2.043 17.572 1.00 89.19 465 GLN A C 1
ATOM 3852 O O . GLN A 1 465 ? -25.774 -3.151 17.150 1.00 89.19 465 GLN A O 1
ATOM 3857 N N . SER A 1 466 ? -25.669 -0.902 17.032 1.00 93.12 466 SER A N 1
ATOM 3858 C CA . SER A 1 466 ? -24.843 -0.839 15.816 1.00 93.12 466 SER A CA 1
ATOM 3859 C C . SER A 1 466 ? -23.431 -1.397 16.017 1.00 93.12 466 SER A C 1
ATOM 3861 O O . SER A 1 466 ? -22.911 -2.120 15.160 1.00 93.12 466 SER A O 1
ATOM 3863 N N . PHE A 1 467 ? -22.832 -1.124 17.176 1.00 97.12 467 PHE A N 1
ATOM 3864 C CA . PHE A 1 467 ? -21.507 -1.596 17.554 1.00 97.12 467 PHE A CA 1
ATOM 3865 C C . PHE A 1 467 ? -21.519 -2.142 18.980 1.00 97.12 467 PHE A C 1
ATOM 3867 O O . PHE A 1 467 ? -22.438 -1.948 19.769 1.00 97.12 467 PHE A O 1
ATOM 3874 N N . LYS A 1 468 ? -20.490 -2.909 19.314 1.00 96.75 468 LYS A N 1
ATOM 3875 C CA . LYS A 1 468 ? -20.245 -3.354 20.682 1.00 96.75 468 LYS A CA 1
ATOM 3876 C C . LYS A 1 468 ? -19.490 -2.242 21.431 1.00 96.75 468 LYS A C 1
ATOM 3878 O O . LYS A 1 468 ? -18.670 -1.599 20.794 1.00 96.75 468 LYS A O 1
ATOM 3883 N N . PRO A 1 469 ? -19.659 -2.070 22.756 1.00 96.94 469 PRO A N 1
ATOM 3884 C CA . PRO A 1 469 ? -19.054 -0.958 23.499 1.00 96.94 469 PRO A CA 1
ATOM 3885 C C . PRO A 1 469 ? -17.542 -0.803 23.301 1.00 96.94 469 PRO A C 1
ATOM 3887 O O . PRO A 1 469 ? -16.839 -1.802 23.068 1.00 96.94 469 PRO A O 1
ATOM 3890 N N . THR A 1 470 ? -17.056 0.435 23.425 1.00 97.56 470 THR A N 1
ATOM 3891 C CA . THR A 1 470 ? -15.628 0.767 23.329 1.00 97.56 470 THR A CA 1
ATOM 3892 C C . THR A 1 470 ? -14.812 0.060 24.418 1.00 97.56 470 THR A C 1
ATOM 3894 O O . THR A 1 470 ? -15.309 -0.133 25.530 1.00 97.56 470 THR A O 1
ATOM 3897 N N . PRO A 1 471 ? -13.567 -0.356 24.124 1.00 96.50 471 PRO A N 1
ATOM 3898 C CA . PRO A 1 471 ? -12.724 -1.072 25.076 1.00 96.50 471 PRO A CA 1
ATOM 3899 C C . PRO A 1 471 ? -12.217 -0.150 26.201 1.00 96.50 471 PRO A C 1
ATOM 3901 O O . PRO A 1 471 ? -12.256 1.076 26.066 1.00 96.50 471 PRO A O 1
ATOM 3904 N N . PRO A 1 472 ? -11.673 -0.715 27.294 1.00 94.19 472 PRO A N 1
ATOM 3905 C CA . PRO A 1 472 ? -10.976 0.066 28.310 1.00 94.19 472 PRO A CA 1
ATOM 3906 C C . PRO A 1 472 ? -9.857 0.928 27.711 1.00 94.19 472 PRO A C 1
ATOM 3908 O O . PRO A 1 472 ? -9.167 0.516 26.772 1.00 94.19 472 PRO A O 1
ATOM 3911 N N . ASN A 1 473 ? -9.640 2.108 28.295 1.00 91.25 473 ASN A N 1
ATOM 3912 C CA . ASN A 1 473 ? -8.628 3.077 27.859 1.00 91.25 473 ASN A CA 1
ATOM 3913 C C . ASN A 1 473 ? -8.798 3.535 26.396 1.00 91.25 473 ASN A C 1
ATOM 3915 O O . ASN A 1 473 ? -7.814 3.862 25.733 1.00 91.25 473 ASN A O 1
ATOM 3919 N N . PHE A 1 474 ? -10.022 3.507 25.863 1.00 96.12 474 PHE A N 1
ATOM 3920 C CA . PHE A 1 474 ? -10.345 4.176 24.608 1.00 96.12 474 PHE A CA 1
ATOM 3921 C C . PHE A 1 474 ? -10.367 5.693 24.843 1.00 96.12 474 PHE A C 1
ATOM 3923 O O . PHE A 1 474 ? -11.143 6.176 25.666 1.00 96.12 474 PHE A O 1
ATOM 3930 N N . ASP A 1 475 ? -9.499 6.436 24.154 1.00 95.19 475 ASP A N 1
ATOM 3931 C CA . ASP A 1 475 ? -9.381 7.881 24.356 1.00 95.19 475 ASP A CA 1
ATOM 3932 C C . ASP A 1 475 ? -10.391 8.641 23.493 1.00 95.19 475 ASP A C 1
ATOM 3934 O O . ASP A 1 475 ? -10.239 8.739 22.275 1.00 95.19 475 ASP A O 1
ATOM 3938 N N . LYS A 1 476 ? -11.424 9.193 24.131 1.00 93.88 476 LYS A N 1
ATOM 3939 C CA . LYS A 1 476 ? -12.464 9.979 23.457 1.00 93.88 476 LYS A CA 1
ATOM 3940 C C . LYS A 1 476 ? -11.992 11.357 23.017 1.00 93.88 476 LYS A C 1
ATOM 3942 O O . LYS A 1 476 ? -12.574 11.900 22.082 1.00 93.88 476 LYS A O 1
ATOM 3947 N N . LYS A 1 477 ? -10.919 11.892 23.610 1.00 93.31 477 LYS A N 1
ATOM 3948 C CA . LYS A 1 477 ? -10.350 13.181 23.190 1.00 93.31 477 LYS A CA 1
ATOM 3949 C C . LYS A 1 477 ? -9.841 13.123 21.754 1.00 93.31 477 LYS A C 1
ATOM 3951 O O . LYS A 1 477 ? -9.913 14.113 21.035 1.00 93.31 477 LYS A O 1
ATOM 3956 N N . GLU A 1 478 ? -9.377 11.955 21.308 1.00 92.44 478 GLU A N 1
ATOM 3957 C CA . GLU A 1 478 ? -9.021 11.743 19.903 1.00 92.44 478 GLU A CA 1
ATOM 3958 C C . GLU A 1 478 ? -10.234 11.900 18.981 1.00 92.44 478 GLU A C 1
ATOM 3960 O O . GLU A 1 478 ? -10.116 12.498 17.913 1.00 92.44 478 GLU A O 1
ATOM 3965 N N . ILE A 1 479 ? -11.409 11.426 19.407 1.00 93.19 479 ILE A N 1
ATOM 3966 C CA . ILE A 1 479 ? -12.658 11.559 18.648 1.00 93.19 479 ILE A CA 1
ATOM 3967 C C . ILE A 1 479 ? -13.144 13.009 18.658 1.00 93.19 479 ILE A C 1
ATOM 3969 O O . ILE A 1 479 ? -13.484 13.538 17.606 1.00 93.19 479 ILE A O 1
ATOM 3973 N N . GLU A 1 480 ? -13.109 13.681 19.810 1.00 91.31 480 GLU A N 1
ATOM 3974 C CA . GLU A 1 480 ? -13.421 15.113 19.928 1.00 91.31 480 GLU A CA 1
ATOM 3975 C C . GLU A 1 480 ? -12.548 15.963 19.006 1.00 91.31 480 GLU A C 1
ATOM 3977 O O . GLU A 1 480 ? -13.061 16.802 18.269 1.00 91.31 480 GLU A O 1
ATOM 3982 N N . LYS A 1 481 ? -11.235 15.700 18.991 1.00 87.31 481 LYS A N 1
ATOM 3983 C CA . LYS A 1 481 ? -10.286 16.391 18.118 1.00 87.31 481 LYS A CA 1
ATOM 3984 C C . LYS A 1 481 ? -10.682 16.239 16.654 1.00 87.31 481 LYS A C 1
ATOM 3986 O O . LYS A 1 481 ? -10.769 17.232 15.944 1.00 87.31 481 LYS A O 1
ATOM 3991 N N . VAL A 1 482 ? -10.972 15.014 16.217 1.00 85.38 482 VAL A N 1
ATOM 3992 C CA . VAL A 1 482 ? -11.421 14.746 14.844 1.00 85.38 482 VAL A CA 1
ATOM 3993 C C . VAL A 1 482 ? -12.714 15.492 14.519 1.00 85.38 482 VAL A C 1
ATOM 3995 O O . VAL A 1 482 ? -12.792 16.135 13.479 1.00 85.38 482 VAL A O 1
ATOM 3998 N N . LEU A 1 483 ? -13.713 15.419 15.401 1.00 84.06 483 LEU A N 1
ATOM 3999 C CA . LEU A 1 483 ? -15.015 16.064 15.208 1.00 84.06 483 LEU A CA 1
ATOM 4000 C C . LEU A 1 483 ? -14.936 17.597 15.249 1.00 84.06 483 LEU A C 1
ATOM 4002 O O . LEU A 1 483 ? -15.818 18.255 14.722 1.00 84.06 483 LEU A O 1
ATOM 4006 N N . SER A 1 484 ? -13.900 18.163 15.873 1.00 79.62 484 SER A N 1
ATOM 4007 C CA . SER A 1 484 ? -13.629 19.608 15.860 1.00 79.62 484 SER A CA 1
ATOM 4008 C C . SER A 1 484 ? -12.827 20.079 14.640 1.00 79.62 484 SER A C 1
ATOM 4010 O O . SER A 1 484 ? -12.833 21.266 14.322 1.00 79.62 484 SER A O 1
ATOM 4012 N N . GLU A 1 485 ? -12.100 19.163 13.991 1.00 69.88 485 GLU A N 1
ATOM 4013 C CA . GLU A 1 485 ? -11.311 19.407 12.774 1.00 69.88 485 GLU A CA 1
ATOM 4014 C C . GLU A 1 485 ? -12.155 19.287 11.490 1.00 69.88 485 GLU A C 1
ATOM 4016 O O . GLU A 1 485 ? -11.702 19.748 10.440 1.00 69.88 485 GLU A O 1
ATOM 4021 N N . SER A 1 486 ? -13.340 18.668 11.586 1.00 57.84 486 SER A N 1
ATOM 4022 C CA . SER A 1 486 ? -14.303 18.411 10.501 1.00 57.84 486 SER A CA 1
ATOM 4023 C C . SER A 1 486 ? -15.457 19.407 10.524 1.00 57.84 486 SER A C 1
ATOM 4025 O O . SER A 1 486 ? -15.937 19.769 9.423 1.00 57.84 486 SER A O 1
#

InterPro domains:
  IPR036526 Carbon-nitrogen hydrolase superfamily [G3DSA:3.60.110.10] (200-465)
  IPR036526 Carbon-nitrogen hydrolase superfamily [SSF56317] (235-453)

Sequence (486 aa):
MKENEKEVKQYLEKHCDLSIVQACSLNLNILTLIEKDNRANDGYKINENTEGECEKLRRANLIKDNYLITPLINYSYGIDKIKNLVTLNLRCSKDHINNSQSHICKNSKKCELKLDLNRFKYAPRFIHYHEVQHYNFFIEAYRYESGYFGSYVKNAKDFYSDAGINGLNLSKKSEPSFDEDLDIPKYLNMRVNEITIPAIAERESLRIGVTSIKVDNKNISQSYLKTPNLSRDRFNKLIKLINYIELTKSDVVVFPEVSVPFAWIGILTIFARKQQKTIIFGLEHMINRNNVAMNFLATVVPYKIGGYNYSYLKIRLKNHYSPDEVRQLKGYRYKIPYNVEMSYDLFKWKGVRFSCFNCFELADIQHRSYFRSKVDFLTASEYNRDIPYFSNIVESVARDVHCYFIQSNSSDFGDSRITRPSRTYEKDIVKLKGGINDQVVVGEINIKQLREFQYKEYELQKDDQSFKPTPPNFDKKEIEKVLSES

Organism: NCBI:txid2565777

Foldseek 3Di:
DVVVVVVVVVVVLVVVLVVCLQVQLQAQVVVVVVCVVCVVPVHDDHDPCSLVSSLVCLLLVVHDLLLALQSQLSQFPPPSQARHRNPPVPLAAPVVPPPRVCRQQPPDPDNDRDGHLVCCVRNNDQDALVSLLLVLLSVCQQVDDAEDRDCSVVVSVCCCVVSCRPVDPDPPVQAWDWDWFDPDPVVLLATEIEIEHDAPAADQKFKEKFWAAAQDPVQLVCQLVVNHPPDPVLVVQVVVALVQCLVVPGQEYEAAAQRAESSCPSVVQVSCQVSQHKYKYKYRWRQHHNLETWTWIWIWGWHDDPNHIHIDIDIATAPDDDPVNVVVSVVVVGDYHHYSYHYWYWYQDSLFTETEHEAVSLVDPSVLLVLQLQGQEYEYRHADQPLVVVVVSLLCSQANSVHWYAYHYHQVRFQGFIAHQADPVVGTQDGHRHDDRTHIDIGMDRSNVSLVLQLDDPVVVVVDRPHDDHDPPRDNVSSVVSVVVD

pLDDT: mean 86.7, std 13.94, range [35.44, 98.88]

Nearest PDB structures (foldseek):
  6lei-assembly1_A  TM=5.899E-01  e=2.338E-09  Nitratireductor indicus C115
  6i00-assembly1_J  TM=6.162E-01  e=3.227E-07  Arabidopsis thaliana
  8q2d-assembly1_A  TM=2.184E-01  e=1.756E+00  Escherichia coli
  8q2c-assembly1_B  TM=2.409E-01  e=2.324E+00  Escherichia coli
  6osx-assembly1_A  TM=2.214E-01  e=3.846E+00  Enterobacter cloacae